Protein AF-A0A915LH10-F1 (afdb_monomer)

Organism: Meloidogyne javanica (NCBI:txid6303)

Structure (mmCIF, N/CA/C/O backbone):
data_AF-A0A915LH10-F1
#
_entry.id   AF-A0A915LH10-F1
#
loop_
_atom_site.group_PDB
_atom_site.id
_atom_site.type_symbol
_atom_site.label_atom_id
_atom_site.label_alt_id
_atom_site.label_comp_id
_atom_site.label_asym_id
_atom_site.label_entity_id
_atom_site.label_seq_id
_atom_site.pdbx_PDB_ins_code
_atom_site.Cartn_x
_atom_site.Cartn_y
_atom_site.Cartn_z
_atom_site.occupancy
_atom_site.B_iso_or_equiv
_atom_site.auth_seq_id
_atom_site.auth_comp_id
_atom_site.auth_asym_id
_atom_site.auth_atom_id
_atom_site.pdbx_PDB_model_num
ATOM 1 N N . MET A 1 1 ? -0.148 -21.660 -19.706 1.00 52.34 1 MET A N 1
ATOM 2 C CA . MET A 1 1 ? -0.346 -20.198 -19.574 1.00 52.34 1 MET A CA 1
ATOM 3 C C . MET A 1 1 ? 1.018 -19.550 -19.731 1.00 52.34 1 MET A C 1
ATOM 5 O O . MET A 1 1 ? 2.003 -20.255 -19.547 1.00 52.34 1 MET A O 1
ATOM 9 N N . THR A 1 2 ? 1.103 -18.275 -20.100 1.00 67.19 2 THR A N 1
ATOM 10 C CA . THR A 1 2 ? 2.388 -17.559 -20.105 1.00 67.19 2 THR A CA 1
ATOM 11 C C . THR A 1 2 ? 2.806 -17.301 -18.658 1.00 67.19 2 THR A C 1
ATOM 13 O O . THR A 1 2 ? 2.026 -16.753 -17.882 1.00 67.19 2 THR A O 1
ATOM 16 N N . GLU A 1 3 ? 4.006 -17.724 -18.274 1.00 81.75 3 GLU A N 1
ATOM 17 C CA . GLU A 1 3 ? 4.559 -17.504 -16.933 1.00 81.75 3 GLU A CA 1
ATOM 18 C C . GLU A 1 3 ? 5.718 -16.505 -17.004 1.00 81.75 3 GLU A C 1
ATOM 20 O O . GLU A 1 3 ? 6.328 -16.324 -18.060 1.00 81.75 3 GLU A O 1
ATOM 25 N N . ILE A 1 4 ? 6.013 -15.830 -15.889 1.00 89.31 4 ILE A N 1
ATOM 26 C CA . ILE A 1 4 ? 7.127 -14.877 -15.833 1.00 89.31 4 ILE A CA 1
ATOM 27 C C . ILE A 1 4 ? 8.442 -15.644 -15.901 1.00 89.31 4 ILE A C 1
ATOM 29 O O . ILE A 1 4 ? 8.752 -16.448 -15.022 1.00 89.31 4 ILE A O 1
ATOM 33 N N . ASN A 1 5 ? 9.252 -15.334 -16.909 1.00 92.50 5 ASN A N 1
ATOM 34 C CA . ASN A 1 5 ? 10.629 -15.783 -16.969 1.00 92.50 5 ASN A CA 1
ATOM 35 C C . ASN A 1 5 ? 11.523 -14.742 -16.272 1.00 92.50 5 ASN A C 1
ATOM 37 O O . ASN A 1 5 ? 11.924 -13.742 -16.870 1.00 92.50 5 ASN A O 1
ATOM 41 N N . TYR A 1 6 ? 11.842 -14.999 -15.000 1.00 90.12 6 TYR A N 1
ATOM 42 C CA . TYR A 1 6 ? 12.696 -14.131 -14.181 1.00 90.12 6 TYR A CA 1
ATOM 43 C C . TYR A 1 6 ? 14.102 -13.909 -14.769 1.00 90.12 6 TYR A C 1
ATOM 45 O O . TYR A 1 6 ? 14.674 -12.839 -14.576 1.00 90.12 6 TYR A O 1
ATOM 53 N N . GLU A 1 7 ? 14.652 -14.879 -15.506 1.00 90.50 7 GLU A N 1
ATOM 54 C CA . GLU A 1 7 ? 15.944 -14.737 -16.188 1.00 90.50 7 GLU A CA 1
ATOM 55 C C . GLU A 1 7 ? 15.826 -13.780 -17.383 1.00 90.50 7 GLU A C 1
ATOM 57 O O . GLU A 1 7 ? 16.632 -12.861 -17.515 1.00 90.50 7 GLU A O 1
ATOM 62 N N . LYS A 1 8 ? 14.764 -13.906 -18.194 1.00 91.62 8 LYS A N 1
ATOM 63 C CA . LYS A 1 8 ? 14.467 -12.972 -19.296 1.00 91.62 8 LYS A CA 1
ATOM 64 C C . LYS A 1 8 ? 14.259 -11.543 -18.785 1.00 91.62 8 LYS A C 1
ATOM 66 O O . LYS A 1 8 ? 14.814 -10.613 -19.364 1.00 91.62 8 LYS A O 1
ATOM 71 N N . ALA A 1 9 ? 13.514 -11.378 -17.691 1.00 89.00 9 ALA A N 1
ATOM 72 C CA . ALA A 1 9 ? 13.319 -10.085 -17.040 1.00 89.00 9 ALA A CA 1
ATOM 73 C C . ALA A 1 9 ? 14.647 -9.476 -16.559 1.00 89.00 9 ALA A C 1
ATOM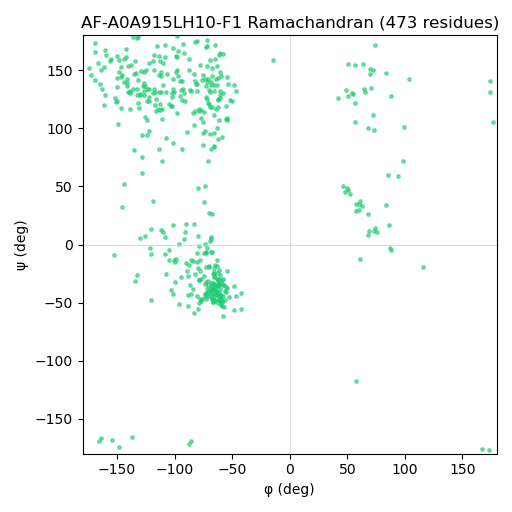 75 O O . ALA A 1 9 ? 14.946 -8.322 -16.859 1.00 89.00 9 ALA A O 1
ATOM 76 N N . HIS A 1 10 ? 15.483 -10.252 -15.864 1.00 88.06 10 HIS A N 1
ATOM 77 C CA . HIS A 1 10 ? 16.778 -9.768 -15.387 1.00 88.06 10 HIS A CA 1
ATOM 78 C C . HIS A 1 10 ? 17.740 -9.424 -16.538 1.00 88.06 10 HIS A C 1
ATOM 80 O O . HIS A 1 10 ? 18.430 -8.407 -16.471 1.00 88.06 10 HIS A O 1
ATOM 86 N N . LEU A 1 11 ? 17.752 -10.207 -17.623 1.00 89.25 11 LEU A N 1
ATOM 87 C CA . LEU A 1 11 ? 18.522 -9.900 -18.834 1.00 89.25 11 LEU A CA 1
ATOM 88 C C . LEU A 1 11 ? 18.030 -8.614 -19.519 1.00 89.25 11 LEU A C 1
ATOM 90 O O . LEU A 1 11 ? 18.858 -7.806 -19.942 1.00 89.25 11 LEU A O 1
ATOM 94 N N . HIS A 1 12 ? 16.711 -8.387 -19.575 1.00 88.69 12 HIS A N 1
ATOM 95 C CA . HIS A 1 12 ? 16.132 -7.134 -20.066 1.00 88.69 12 HIS A CA 1
ATOM 96 C C . HIS A 1 12 ? 16.648 -5.947 -19.246 1.00 88.69 12 HIS A C 1
ATOM 98 O O . HIS A 1 12 ? 17.349 -5.091 -19.786 1.00 88.69 12 HIS A O 1
ATOM 104 N N . TRP A 1 13 ? 16.376 -5.915 -17.938 1.00 86.62 13 TRP A N 1
ATOM 105 C CA . TRP A 1 13 ? 16.737 -4.781 -17.078 1.00 86.62 13 TRP A CA 1
ATOM 106 C C . TRP A 1 13 ? 18.252 -4.581 -16.939 1.00 86.62 13 TRP A C 1
ATOM 108 O O . TRP A 1 13 ? 18.707 -3.442 -16.848 1.00 86.62 13 TRP A O 1
ATOM 118 N N . SER A 1 14 ? 19.053 -5.644 -17.064 1.00 86.31 14 SER A N 1
ATOM 119 C CA . SER A 1 14 ? 20.517 -5.540 -17.151 1.00 86.31 14 SER A CA 1
ATOM 120 C C . SER A 1 14 ? 21.011 -4.829 -18.418 1.00 86.31 14 SER A C 1
ATOM 122 O O . SER A 1 14 ? 22.101 -4.257 -18.400 1.00 86.31 14 SER A O 1
ATOM 124 N N . SER A 1 15 ? 20.233 -4.842 -19.506 1.00 86.31 15 SER A N 1
ATOM 125 C CA . SER A 1 15 ? 20.557 -4.151 -20.767 1.00 86.31 15 SER A CA 1
ATOM 126 C C . SER A 1 15 ? 20.033 -2.708 -20.849 1.00 86.31 15 SER A C 1
ATOM 128 O O . SER A 1 15 ? 20.491 -1.935 -21.691 1.00 86.31 15 SER A O 1
ATOM 130 N N . VAL A 1 16 ? 19.095 -2.329 -19.973 1.00 86.88 16 VAL A N 1
ATOM 131 C CA . VAL A 1 16 ? 18.505 -0.983 -19.920 1.00 86.88 16 VAL A CA 1
ATOM 132 C C . VAL A 1 16 ? 19.525 0.035 -19.397 1.00 86.88 16 VAL A C 1
ATOM 134 O O . VAL A 1 16 ? 20.300 -0.235 -18.482 1.00 86.88 16 VAL A O 1
ATOM 137 N N . THR A 1 17 ? 19.521 1.249 -19.954 1.00 85.75 17 THR A N 1
ATOM 138 C CA . THR A 1 17 ? 20.437 2.316 -19.528 1.00 85.75 17 THR A CA 1
ATOM 139 C C . THR A 1 17 ? 20.163 2.769 -18.094 1.00 85.75 17 THR A C 1
ATOM 141 O O . THR A 1 17 ? 19.034 3.121 -17.751 1.00 85.75 17 THR A O 1
ATOM 144 N N . SER A 1 18 ? 21.216 2.866 -17.275 1.00 87.38 18 SER A N 1
ATOM 145 C CA . SER A 1 18 ? 21.177 3.266 -15.856 1.00 87.38 18 SER A CA 1
ATOM 146 C C . SER A 1 18 ? 20.933 4.780 -15.648 1.00 87.38 18 SER A C 1
ATOM 148 O O . SER A 1 18 ? 21.653 5.467 -14.920 1.00 87.38 18 SER A O 1
ATOM 150 N N . ASN A 1 19 ? 19.911 5.329 -16.304 1.00 88.06 19 ASN A N 1
ATOM 151 C CA . ASN A 1 19 ? 19.492 6.729 -16.249 1.00 88.06 19 ASN A CA 1
ATOM 152 C C . ASN A 1 19 ? 17.969 6.836 -16.019 1.00 88.06 19 ASN A C 1
ATOM 154 O O . ASN A 1 19 ? 17.270 5.835 -15.879 1.00 88.06 19 ASN A O 1
ATOM 158 N N . VAL A 1 20 ? 17.440 8.059 -15.921 1.00 86.38 20 VAL A N 1
ATOM 159 C CA . VAL A 1 20 ? 16.014 8.276 -15.617 1.00 86.38 20 VAL A CA 1
ATOM 160 C C . VAL A 1 20 ? 15.098 7.766 -16.729 1.00 86.38 20 VAL A C 1
ATOM 162 O O . VAL A 1 20 ? 14.036 7.239 -16.411 1.00 86.38 20 VAL A O 1
ATOM 165 N N . ASP A 1 21 ? 15.506 7.902 -17.990 1.00 87.81 21 ASP A N 1
ATOM 166 C CA . ASP A 1 21 ? 14.697 7.519 -19.146 1.00 87.81 21 ASP A CA 1
ATOM 167 C C . ASP A 1 21 ? 14.589 5.997 -19.325 1.00 87.81 21 ASP A C 1
ATOM 169 O O . ASP A 1 21 ? 13.491 5.479 -19.513 1.00 87.81 21 ASP A O 1
ATOM 173 N N . GLY A 1 22 ? 15.691 5.260 -19.144 1.00 85.38 22 GLY A N 1
ATOM 174 C CA . GLY A 1 22 ? 15.689 3.794 -19.126 1.00 85.38 22 GLY A CA 1
ATOM 175 C C . GLY A 1 22 ? 14.828 3.237 -17.990 1.00 85.38 22 GLY A C 1
ATOM 176 O O . GLY A 1 22 ? 13.973 2.387 -18.214 1.00 85.38 22 GLY A O 1
ATOM 177 N N . MET A 1 23 ? 14.940 3.816 -16.789 1.00 86.94 23 MET A N 1
ATOM 178 C CA . MET A 1 23 ? 14.076 3.506 -15.633 1.00 86.94 23 MET A CA 1
ATOM 179 C C . MET A 1 23 ? 12.614 3.984 -15.792 1.00 86.94 23 MET A C 1
ATOM 181 O O . MET A 1 23 ? 11.823 3.880 -14.850 1.00 86.94 23 MET A O 1
ATOM 185 N N . LEU A 1 24 ? 12.259 4.556 -16.946 1.00 86.12 24 LEU A N 1
ATOM 186 C CA . LEU A 1 24 ? 10.912 4.981 -17.329 1.00 86.12 24 LEU A CA 1
ATOM 187 C C . LEU A 1 24 ? 10.494 4.454 -18.716 1.00 86.12 24 LEU A C 1
ATOM 189 O O . LEU A 1 24 ? 9.425 4.831 -19.184 1.00 86.12 24 LEU A O 1
ATOM 193 N N . GLY A 1 25 ? 11.294 3.600 -19.369 1.00 84.19 25 GLY A N 1
ATOM 194 C CA . GLY A 1 25 ? 10.984 3.019 -20.680 1.00 84.19 25 GLY A CA 1
ATOM 195 C C . GLY A 1 25 ? 10.809 4.036 -21.818 1.00 84.19 25 GLY A C 1
ATOM 196 O O . GLY A 1 25 ? 9.912 3.863 -22.640 1.00 84.19 25 GLY A O 1
ATOM 197 N N . GLY A 1 26 ? 11.602 5.115 -21.854 1.00 84.62 26 GLY A N 1
ATOM 198 C CA . GLY A 1 26 ? 11.466 6.180 -22.866 1.00 84.62 26 GLY A CA 1
ATOM 199 C C . GLY A 1 26 ? 10.456 7.281 -22.506 1.00 84.62 26 GLY A C 1
ATOM 200 O O . GLY A 1 26 ? 9.978 8.012 -23.378 1.00 84.62 26 GLY A O 1
ATOM 201 N N . PHE A 1 27 ? 10.066 7.368 -21.229 1.00 84.38 27 PHE A N 1
ATOM 202 C CA . PHE A 1 27 ? 9.090 8.336 -20.725 1.00 84.38 27 PHE A CA 1
ATOM 203 C C . PHE A 1 27 ? 9.662 9.289 -19.652 1.00 84.38 27 PHE A C 1
ATOM 205 O O . PHE A 1 27 ? 8.939 9.654 -18.717 1.00 84.38 27 PHE A O 1
ATOM 212 N N . GLU A 1 28 ? 10.923 9.741 -19.763 1.00 87.56 28 GLU A N 1
ATOM 213 C CA . GLU A 1 28 ? 11.540 10.698 -18.817 1.00 87.56 28 GLU A CA 1
ATOM 214 C C . GLU A 1 28 ? 10.664 11.930 -18.506 1.00 87.56 28 GLU A C 1
ATOM 216 O O . GLU A 1 28 ? 10.576 12.356 -17.350 1.00 87.56 28 GLU A O 1
ATOM 221 N N . GLN A 1 29 ? 9.909 12.446 -19.481 1.00 86.06 29 GLN A N 1
ATOM 222 C CA . GLN A 1 29 ? 8.950 13.546 -19.309 1.00 86.06 29 GLN A CA 1
ATOM 223 C C . GLN A 1 29 ? 7.900 13.312 -18.201 1.00 86.06 29 GLN A C 1
ATOM 225 O O . GLN A 1 29 ? 7.344 14.272 -17.661 1.00 86.06 29 GLN A O 1
ATOM 230 N N . LEU A 1 30 ? 7.629 12.058 -17.822 1.00 85.88 30 LEU A N 1
ATOM 231 C CA . LEU A 1 30 ? 6.704 11.714 -16.739 1.00 85.88 30 LEU A CA 1
ATOM 232 C C . LEU A 1 30 ? 7.355 11.762 -15.345 1.00 85.88 30 LEU A C 1
ATOM 234 O O . LEU A 1 30 ? 6.617 11.816 -14.358 1.00 85.88 30 LEU A O 1
ATOM 238 N N . HIS A 1 31 ? 8.692 11.814 -15.236 1.00 89.62 31 HIS A N 1
ATOM 239 C CA . HIS A 1 31 ? 9.441 11.813 -13.969 1.00 89.62 31 HIS A CA 1
ATOM 240 C C . HIS A 1 31 ? 8.883 12.819 -12.954 1.00 89.62 31 HIS A C 1
ATOM 242 O O . HIS A 1 31 ? 8.516 12.459 -11.834 1.00 89.62 31 HIS A O 1
ATOM 248 N N . SER A 1 32 ? 8.800 14.093 -13.344 1.00 90.12 32 SER A N 1
ATOM 249 C CA . SER A 1 32 ? 8.397 15.181 -12.445 1.00 90.12 32 SER A CA 1
ATOM 250 C C . SER A 1 32 ? 6.939 15.046 -12.001 1.00 90.12 32 SER A C 1
ATOM 252 O O . SER A 1 32 ? 6.610 15.311 -10.843 1.00 90.12 32 SER A O 1
ATOM 254 N N . THR A 1 33 ? 6.064 14.584 -12.895 1.00 88.00 33 THR A N 1
ATOM 255 C CA . THR A 1 33 ? 4.644 14.332 -12.613 1.00 88.00 33 THR A CA 1
ATOM 256 C C . THR A 1 33 ? 4.477 13.153 -11.654 1.00 88.00 33 THR A C 1
ATOM 258 O O . THR A 1 33 ? 3.735 13.253 -10.673 1.00 88.00 33 THR A O 1
ATOM 261 N N . ASP A 1 34 ? 5.206 12.058 -11.876 1.00 88.56 34 ASP A N 1
ATOM 262 C CA . ASP A 1 34 ? 5.241 10.888 -10.996 1.00 88.56 34 ASP A CA 1
ATOM 263 C C . ASP A 1 34 ? 5.714 11.251 -9.578 1.00 88.56 34 ASP A C 1
ATOM 265 O O . ASP A 1 34 ? 4.992 11.014 -8.607 1.00 88.56 34 ASP A O 1
ATOM 269 N N . ILE A 1 35 ? 6.869 11.909 -9.456 1.00 93.00 35 ILE A N 1
ATOM 270 C CA . ILE A 1 35 ? 7.429 12.333 -8.168 1.00 93.00 35 ILE A CA 1
ATOM 271 C C . ILE A 1 35 ? 6.482 13.288 -7.429 1.00 93.00 35 ILE A C 1
ATOM 273 O O . ILE A 1 35 ? 6.227 13.106 -6.236 1.00 93.00 35 ILE A O 1
ATOM 277 N N . ASN A 1 36 ? 5.930 14.300 -8.105 1.00 90.62 36 ASN A N 1
ATOM 278 C CA . ASN A 1 36 ? 5.088 15.304 -7.448 1.00 90.62 36 ASN A CA 1
ATOM 279 C C . ASN A 1 36 ? 3.726 14.741 -7.009 1.00 90.62 36 ASN A C 1
ATOM 281 O O . ASN A 1 36 ? 3.239 15.090 -5.933 1.00 90.62 36 ASN A O 1
ATOM 285 N N . THR A 1 37 ? 3.134 13.824 -7.776 1.00 87.50 37 THR A N 1
ATOM 286 C CA . THR A 1 37 ? 1.905 13.117 -7.366 1.00 87.50 37 THR A CA 1
ATOM 287 C C . THR A 1 37 ? 2.152 12.154 -6.202 1.00 87.50 37 THR A C 1
ATOM 289 O O . THR A 1 37 ? 1.353 12.115 -5.263 1.00 87.50 37 THR A O 1
ATOM 292 N N . SER A 1 38 ? 3.287 11.447 -6.191 1.00 92.56 38 SER A N 1
ATOM 293 C CA . SER A 1 38 ? 3.696 10.598 -5.064 1.00 92.56 38 SER A CA 1
ATOM 294 C C . SER A 1 38 ? 3.951 11.414 -3.785 1.00 92.56 38 SER A C 1
ATOM 296 O O . SER A 1 38 ? 3.483 11.024 -2.713 1.00 92.56 38 SER A O 1
ATOM 298 N N . LYS A 1 39 ? 4.574 12.602 -3.886 1.00 93.12 39 LYS A N 1
ATOM 299 C CA . LYS A 1 39 ? 4.706 13.562 -2.768 1.00 93.12 39 LYS A CA 1
ATOM 300 C C . LYS A 1 39 ? 3.343 13.992 -2.218 1.00 93.12 39 LYS A C 1
ATOM 302 O O . LYS A 1 39 ? 3.122 13.906 -1.013 1.00 93.12 39 LYS A O 1
ATOM 307 N N . GLN A 1 40 ? 2.406 14.377 -3.090 1.00 90.38 40 GLN A N 1
ATOM 308 C CA . GLN A 1 40 ? 1.052 14.783 -2.688 1.00 90.38 40 GLN A CA 1
ATOM 309 C C . GLN A 1 40 ? 0.265 13.664 -1.985 1.00 90.38 40 GLN A C 1
ATOM 311 O O . GLN A 1 40 ? -0.517 13.951 -1.074 1.00 90.38 40 GLN A O 1
ATOM 316 N N . LEU A 1 41 ? 0.455 12.394 -2.370 1.00 88.44 41 LEU A N 1
ATOM 317 C CA . LEU A 1 41 ? -0.104 11.269 -1.616 1.00 88.44 41 LEU A CA 1
ATOM 318 C C . LEU A 1 41 ? 0.550 11.162 -0.236 1.00 88.44 41 LEU A C 1
ATOM 320 O O . LEU A 1 41 ? -0.163 11.064 0.760 1.00 88.44 41 LEU A O 1
ATOM 324 N N . LEU A 1 42 ? 1.881 11.192 -0.168 1.00 90.88 42 LEU A N 1
ATOM 325 C CA . LEU A 1 42 ? 2.609 11.022 1.085 1.00 90.88 42 LEU A CA 1
ATOM 326 C C . LEU A 1 42 ? 2.235 12.124 2.094 1.00 90.88 42 LEU A C 1
ATOM 328 O O . LEU A 1 42 ? 1.842 11.817 3.217 1.00 90.88 42 LEU A O 1
ATOM 332 N N . ASP A 1 43 ? 2.188 13.386 1.662 1.00 90.88 43 ASP A N 1
ATOM 333 C CA . ASP A 1 43 ? 1.704 14.513 2.473 1.00 90.88 43 ASP A CA 1
ATOM 334 C C . ASP A 1 43 ? 0.229 14.355 2.898 1.00 90.88 43 ASP A C 1
ATOM 336 O O . ASP A 1 43 ? -0.146 14.733 4.012 1.00 90.88 43 ASP A O 1
ATOM 340 N N . TYR A 1 44 ? -0.624 13.749 2.060 1.00 88.62 44 TYR A N 1
ATOM 341 C CA . TYR A 1 44 ? -2.002 13.410 2.432 1.00 88.62 44 TYR A CA 1
ATOM 342 C C . TYR A 1 44 ? -2.065 12.309 3.505 1.00 88.62 44 TYR A C 1
ATOM 344 O O . TYR A 1 44 ? -2.853 12.437 4.444 1.00 88.62 44 TYR A O 1
ATOM 352 N N . LEU A 1 45 ? -1.245 11.256 3.407 1.00 88.50 45 LEU A N 1
ATOM 353 C CA . LEU A 1 45 ? -1.178 10.176 4.402 1.00 88.50 45 LEU A CA 1
ATOM 354 C C . LEU A 1 45 ? -0.701 10.702 5.762 1.00 88.50 45 LEU A C 1
ATOM 356 O O . LEU A 1 45 ? -1.326 10.404 6.783 1.00 88.50 45 LEU A O 1
ATOM 360 N N . ILE A 1 46 ? 0.329 11.555 5.763 1.00 90.38 46 ILE A N 1
ATOM 361 C CA . ILE A 1 46 ? 0.837 12.257 6.952 1.00 90.38 46 ILE A CA 1
ATOM 362 C C . ILE A 1 46 ? -0.275 13.120 7.567 1.00 90.38 46 ILE A C 1
ATOM 364 O O . ILE A 1 46 ? -0.621 12.966 8.739 1.00 90.38 46 ILE A O 1
ATOM 368 N N . LYS A 1 47 ? -0.930 13.968 6.760 1.00 90.81 47 LYS A N 1
ATOM 369 C CA . LYS A 1 47 ? -2.045 14.833 7.192 1.00 90.81 47 LYS A CA 1
ATOM 370 C C . LYS A 1 47 ? -3.267 14.058 7.705 1.00 90.81 47 LYS A C 1
ATOM 372 O O . LYS A 1 47 ? -4.078 14.615 8.444 1.00 90.81 47 LYS A O 1
ATOM 377 N N . LYS A 1 48 ? -3.421 12.789 7.319 1.00 87.38 48 LYS A N 1
ATOM 378 C CA . LYS A 1 48 ? -4.473 11.879 7.798 1.00 87.38 48 LYS A CA 1
ATOM 379 C C . LYS A 1 48 ? -4.038 10.964 8.946 1.00 87.38 48 LYS A C 1
ATOM 381 O O . LYS A 1 48 ? -4.873 10.195 9.409 1.00 87.38 48 LYS A O 1
ATOM 386 N N . GLN A 1 49 ? -2.793 11.068 9.420 1.00 88.19 49 GLN A N 1
ATOM 387 C CA . GLN A 1 49 ? -2.210 10.194 10.449 1.00 88.19 49 GLN A CA 1
ATOM 388 C C . GLN A 1 49 ? -2.239 8.700 10.054 1.00 88.19 49 GLN A C 1
ATOM 390 O O . GLN A 1 49 ? -2.307 7.822 10.910 1.00 88.19 49 GLN A O 1
ATOM 395 N N . LEU A 1 50 ? -2.190 8.418 8.745 1.00 85.56 50 LEU A N 1
ATOM 396 C CA . LEU A 1 50 ? -2.100 7.065 8.174 1.00 85.56 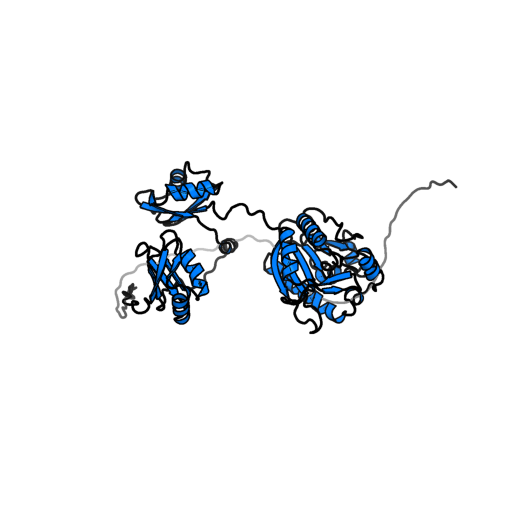50 LEU A CA 1
ATOM 397 C C . LEU A 1 50 ? -0.647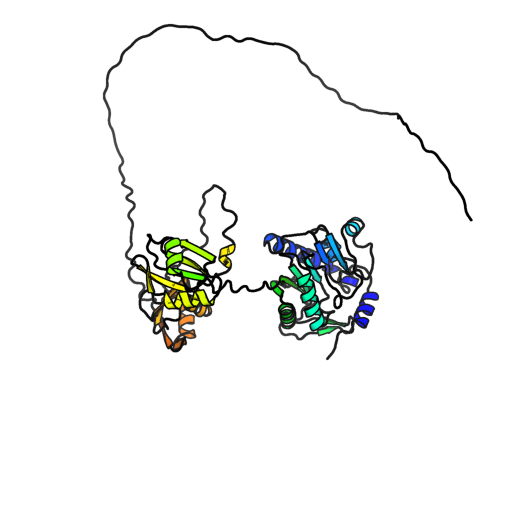 6.588 8.031 1.00 85.56 50 LEU A C 1
ATOM 399 O O . LEU A 1 50 ? -0.400 5.393 7.916 1.00 85.56 50 LEU A O 1
ATOM 403 N N . LEU A 1 51 ? 0.298 7.528 8.070 1.00 89.81 51 LEU A N 1
ATOM 404 C CA . LEU A 1 51 ? 1.725 7.304 8.266 1.00 89.81 51 LEU A CA 1
ATOM 405 C C . LEU A 1 51 ? 2.182 8.290 9.349 1.00 89.81 51 LEU A C 1
ATOM 407 O O . LEU A 1 51 ? 1.962 9.496 9.219 1.00 89.81 51 LEU A O 1
ATOM 411 N N . THR A 1 52 ? 2.746 7.778 10.445 1.00 89.56 52 THR A N 1
ATOM 412 C CA . THR A 1 52 ? 3.040 8.562 11.666 1.00 89.56 52 THR A CA 1
ATOM 413 C C . THR A 1 52 ? 4.495 8.474 12.125 1.00 89.56 52 THR A C 1
ATOM 415 O O . THR A 1 52 ? 4.813 8.915 13.227 1.00 89.56 52 THR A O 1
ATOM 418 N N . LYS A 1 53 ? 5.358 7.851 11.324 1.00 94.12 53 LYS A N 1
ATOM 419 C CA . LYS A 1 53 ? 6.777 7.627 11.597 1.00 94.12 53 LYS A CA 1
ATOM 420 C C . LYS A 1 53 ? 7.562 7.673 10.290 1.00 94.12 53 LYS A C 1
ATOM 422 O O . LYS A 1 53 ? 6.994 7.385 9.237 1.00 94.12 53 LYS A O 1
ATOM 427 N N . PHE A 1 54 ? 8.837 8.040 10.387 1.00 96.69 54 PHE A N 1
ATOM 428 C CA . PHE A 1 54 ? 9.694 8.339 9.241 1.00 96.69 54 PHE A CA 1
ATOM 429 C C . PHE A 1 54 ? 11.154 7.921 9.486 1.00 96.69 54 PHE A C 1
ATOM 431 O O . PHE A 1 54 ? 12.076 8.580 9.014 1.00 96.69 54 PHE A O 1
ATOM 438 N N . GLU A 1 55 ? 11.387 6.855 10.257 1.00 97.12 55 GLU A N 1
ATOM 439 C CA . GLU A 1 55 ? 12.753 6.436 10.590 1.00 97.12 55 GLU A CA 1
ATOM 440 C C . GLU A 1 55 ? 13.375 5.649 9.432 1.00 97.12 55 GLU A C 1
ATOM 442 O O . GLU A 1 55 ? 14.399 6.056 8.888 1.00 97.12 55 GLU A O 1
ATOM 447 N N . HIS A 1 56 ? 12.703 4.576 8.998 1.00 97.88 56 HIS A N 1
ATOM 448 C CA . HIS A 1 56 ? 13.174 3.690 7.930 1.00 97.88 56 HIS A CA 1
ATOM 449 C C . HIS A 1 56 ? 12.118 3.516 6.832 1.00 97.88 56 HIS A C 1
ATOM 451 O O . HIS A 1 56 ? 10.977 3.127 7.112 1.00 97.88 56 HIS A O 1
ATOM 457 N N . ALA A 1 57 ? 12.518 3.727 5.578 1.00 98.12 57 ALA A N 1
ATOM 458 C CA . ALA A 1 57 ? 11.767 3.311 4.394 1.00 98.12 57 ALA A CA 1
ATOM 459 C C . ALA A 1 57 ? 12.498 2.205 3.614 1.00 98.12 57 ALA A C 1
ATOM 461 O O . ALA A 1 57 ? 13.716 2.078 3.710 1.00 98.12 57 ALA A O 1
ATOM 462 N N . LEU A 1 58 ? 11.758 1.434 2.817 1.00 98.00 58 LEU A N 1
ATOM 463 C CA . LEU A 1 58 ? 12.291 0.497 1.825 1.00 98.00 58 LEU A CA 1
ATOM 464 C C . LEU A 1 58 ? 11.811 0.899 0.428 1.00 98.00 58 LEU A C 1
ATOM 466 O O . LEU A 1 58 ? 10.611 1.094 0.234 1.00 98.00 58 LEU A O 1
ATOM 470 N N . ASP A 1 59 ? 12.731 0.984 -0.528 1.00 97.06 59 ASP A N 1
ATOM 471 C CA . ASP A 1 59 ? 12.467 1.278 -1.940 1.00 97.06 59 ASP A CA 1
ATOM 472 C C . ASP A 1 59 ? 12.671 0.002 -2.777 1.00 97.06 59 ASP A C 1
ATOM 474 O O . ASP A 1 59 ? 13.796 -0.342 -3.155 1.00 97.06 59 ASP A O 1
ATOM 478 N N . CYS A 1 60 ? 11.598 -0.769 -2.981 1.00 95.69 60 CYS A N 1
ATOM 479 C CA . CYS A 1 60 ? 11.653 -2.080 -3.630 1.00 95.69 60 CYS A CA 1
ATOM 480 C C . CYS A 1 60 ? 11.891 -1.953 -5.141 1.00 95.69 60 CYS A C 1
ATOM 482 O O . CYS A 1 60 ? 11.127 -1.269 -5.816 1.00 95.69 60 CYS A O 1
ATOM 484 N N . ALA A 1 61 ? 12.909 -2.658 -5.656 1.00 89.56 61 ALA A N 1
ATOM 485 C CA . ALA A 1 61 ? 13.365 -2.583 -7.053 1.00 89.56 61 ALA A CA 1
ATOM 486 C C . ALA A 1 61 ? 13.619 -1.140 -7.539 1.00 89.56 61 ALA A C 1
ATOM 488 O O . ALA A 1 61 ? 13.176 -0.720 -8.602 1.00 89.56 61 ALA A O 1
ATOM 489 N N . SER A 1 62 ? 14.333 -0.354 -6.735 1.00 90.44 62 SER A N 1
ATOM 490 C CA . SER A 1 62 ? 14.507 1.084 -6.960 1.00 90.44 62 SER A CA 1
ATOM 491 C C . SER A 1 62 ? 15.427 1.476 -8.123 1.00 90.44 62 SER A C 1
ATOM 493 O O . SER A 1 62 ? 15.531 2.671 -8.433 1.00 90.44 62 SER A O 1
ATOM 495 N N . GLY A 1 63 ? 16.094 0.504 -8.754 1.00 90.06 63 GLY A N 1
ATOM 496 C CA . GLY A 1 63 ? 17.020 0.705 -9.866 1.00 90.06 63 GLY A CA 1
ATOM 497 C C . GLY A 1 63 ? 18.153 1.652 -9.472 1.00 90.06 63 GLY A C 1
ATOM 498 O O . GLY A 1 63 ? 18.900 1.397 -8.530 1.00 90.06 63 GLY A O 1
ATOM 499 N N . ILE A 1 64 ? 18.233 2.802 -10.144 1.00 91.00 64 ILE A N 1
ATOM 500 C CA . ILE A 1 64 ? 19.195 3.876 -9.826 1.00 91.00 64 ILE A CA 1
ATOM 501 C C . ILE A 1 64 ? 18.875 4.653 -8.529 1.00 91.00 64 ILE A C 1
ATOM 503 O O . ILE A 1 64 ? 19.594 5.582 -8.164 1.00 91.00 64 ILE A O 1
ATOM 507 N N . GLY A 1 65 ? 17.767 4.347 -7.846 1.00 92.88 65 GLY A N 1
ATOM 508 C CA . GLY A 1 65 ? 17.292 5.087 -6.671 1.00 92.88 65 GLY A CA 1
ATOM 509 C C . GLY A 1 65 ? 16.480 6.340 -7.004 1.00 92.88 65 GLY A C 1
ATOM 510 O O . GLY A 1 65 ? 16.547 7.335 -6.278 1.00 92.88 65 GLY A O 1
ATOM 511 N N . ARG A 1 66 ? 15.704 6.320 -8.097 1.00 93.75 66 ARG A N 1
ATOM 512 C CA . ARG A 1 66 ? 14.873 7.457 -8.546 1.00 93.75 66 ARG A CA 1
ATOM 513 C C . ARG A 1 66 ? 13.861 7.900 -7.477 1.00 93.75 66 ARG A C 1
ATOM 515 O O . ARG A 1 66 ? 13.733 9.095 -7.205 1.00 93.75 66 ARG A O 1
ATOM 522 N N . ILE A 1 67 ? 13.184 6.945 -6.838 1.00 95.38 67 ILE A N 1
ATOM 523 C CA . ILE A 1 67 ? 12.221 7.196 -5.756 1.00 95.38 67 ILE A CA 1
ATOM 524 C C . ILE A 1 67 ? 12.944 7.527 -4.442 1.00 95.38 67 ILE A C 1
ATOM 526 O O . ILE A 1 67 ? 12.644 8.551 -3.821 1.00 95.38 67 ILE A O 1
ATOM 530 N N . THR A 1 68 ? 13.963 6.745 -4.076 1.00 95.12 68 THR A N 1
ATOM 531 C CA . THR A 1 68 ? 14.899 7.003 -2.968 1.00 95.12 68 THR A CA 1
ATOM 532 C C . THR A 1 68 ? 15.335 8.467 -2.922 1.00 95.12 68 THR A C 1
ATOM 534 O O . THR A 1 68 ? 15.116 9.139 -1.914 1.00 95.12 68 THR A O 1
ATOM 537 N N . LYS A 1 69 ? 15.877 8.991 -4.028 1.00 94.12 69 LYS A N 1
ATOM 538 C CA . LYS A 1 69 ? 16.427 10.349 -4.125 1.00 94.12 69 LYS A CA 1
ATOM 539 C C . LYS A 1 69 ? 15.373 11.448 -3.990 1.00 94.12 69 LYS A C 1
ATOM 541 O O . LYS A 1 69 ? 15.572 12.393 -3.231 1.00 94.12 69 LYS A O 1
ATOM 546 N N . TYR A 1 70 ? 14.266 11.358 -4.731 1.00 95.50 70 TYR A N 1
ATOM 547 C CA . TYR A 1 70 ? 13.332 12.484 -4.872 1.00 95.50 70 TYR A CA 1
ATOM 548 C C . TYR A 1 70 ? 12.075 12.405 -3.997 1.00 95.50 70 TYR A C 1
ATOM 550 O O . TYR A 1 70 ? 11.386 13.422 -3.872 1.00 95.50 70 TYR A O 1
ATOM 558 N N . LEU A 1 71 ? 11.768 11.251 -3.392 1.00 96.25 71 LEU A N 1
ATOM 559 C CA . LEU A 1 71 ? 10.583 11.039 -2.551 1.00 96.25 71 LEU A CA 1
ATOM 560 C C . LEU A 1 71 ? 10.922 10.610 -1.116 1.00 96.25 71 LEU A C 1
ATOM 562 O O . LEU A 1 71 ? 10.358 11.184 -0.185 1.00 96.25 71 LEU A O 1
ATOM 566 N N . LEU A 1 72 ? 11.810 9.625 -0.932 1.00 96.88 72 LEU A N 1
ATOM 567 C CA . LEU A 1 72 ? 12.026 8.994 0.380 1.00 96.88 72 LEU A CA 1
ATOM 568 C C . LEU A 1 72 ? 13.082 9.717 1.228 1.00 96.88 72 LEU A C 1
ATOM 570 O O . LEU A 1 72 ? 12.769 10.136 2.339 1.00 96.88 72 LEU A O 1
ATOM 574 N N . LEU A 1 73 ? 14.292 9.953 0.714 1.00 95.69 73 LEU A N 1
ATOM 575 C CA . LEU A 1 73 ? 15.349 10.686 1.432 1.00 95.69 7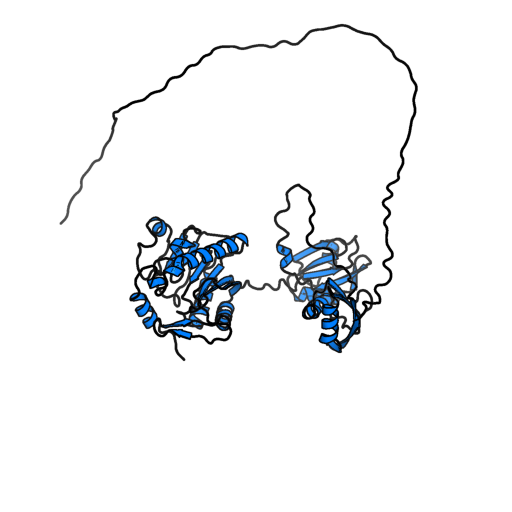3 LEU A CA 1
ATOM 576 C C . LEU A 1 73 ? 14.955 12.117 1.876 1.00 95.69 73 LEU A C 1
ATOM 578 O O . LEU A 1 73 ? 15.442 12.552 2.921 1.00 95.69 73 LEU A O 1
ATOM 582 N N . PRO A 1 74 ? 14.065 12.858 1.179 1.00 95.69 74 PRO A N 1
ATOM 583 C CA . PRO A 1 74 ? 13.518 14.131 1.672 1.00 95.69 74 PRO A CA 1
ATOM 584 C C . PRO A 1 74 ? 12.474 14.011 2.799 1.00 95.69 74 PRO A C 1
ATOM 586 O O . PRO A 1 74 ? 11.895 15.026 3.194 1.00 95.69 74 PRO A O 1
ATOM 589 N N . LYS A 1 75 ? 12.150 12.795 3.259 1.00 95.50 75 LYS A N 1
ATOM 590 C CA . LYS A 1 75 ? 11.073 12.518 4.227 1.00 95.50 75 LYS A CA 1
ATOM 591 C C . LYS A 1 75 ? 11.472 11.565 5.355 1.00 95.50 75 LYS A C 1
ATOM 593 O O . LYS A 1 75 ? 10.926 11.715 6.441 1.00 95.50 75 LYS A O 1
ATOM 598 N N . PHE A 1 76 ? 12.373 10.617 5.099 1.00 97.00 76 PHE A N 1
ATOM 599 C CA . PHE A 1 76 ? 12.824 9.593 6.042 1.00 97.00 76 PHE A CA 1
ATOM 600 C C . PHE A 1 76 ? 14.282 9.810 6.454 1.00 97.00 76 PHE A C 1
ATOM 602 O O . PHE A 1 76 ? 15.091 10.286 5.650 1.00 97.00 76 PHE A O 1
ATOM 609 N N . ASN A 1 77 ? 14.623 9.422 7.686 1.00 96.69 77 ASN A N 1
ATOM 610 C CA . ASN A 1 77 ? 16.001 9.470 8.180 1.00 96.69 77 ASN A CA 1
ATOM 611 C C . ASN A 1 77 ? 16.892 8.506 7.386 1.00 96.69 77 ASN A C 1
ATOM 613 O O . ASN A 1 77 ? 17.939 8.919 6.883 1.00 96.69 77 ASN A O 1
ATOM 617 N N . PHE A 1 78 ? 16.429 7.264 7.215 1.00 97.50 78 PHE A N 1
ATOM 618 C CA . PHE A 1 78 ? 17.137 6.189 6.528 1.00 97.50 78 PHE A CA 1
ATOM 619 C C . PHE A 1 78 ? 16.277 5.503 5.462 1.00 97.50 78 PHE A C 1
ATOM 621 O O . PHE A 1 78 ? 15.053 5.391 5.586 1.00 97.50 78 PHE A O 1
ATOM 628 N N . VAL A 1 79 ? 16.935 5.004 4.415 1.00 97.00 79 VAL A N 1
ATOM 629 C CA . VAL A 1 79 ? 16.298 4.247 3.328 1.00 97.00 79 VAL A CA 1
ATOM 630 C C . VAL A 1 79 ? 17.107 2.983 3.039 1.00 97.00 79 VAL A C 1
ATOM 632 O O . VAL A 1 79 ? 18.323 3.043 2.905 1.00 97.00 79 VAL A O 1
ATOM 635 N N . ASP A 1 80 ? 16.444 1.842 2.907 1.00 96.25 80 ASP A N 1
ATOM 636 C CA . ASP A 1 80 ? 17.014 0.660 2.259 1.00 96.25 80 ASP A CA 1
ATOM 637 C C . ASP A 1 80 ? 16.546 0.608 0.802 1.00 96.25 80 ASP A C 1
ATOM 639 O O . ASP A 1 80 ? 15.410 0.980 0.497 1.00 96.25 80 ASP A O 1
ATOM 643 N N . MET A 1 81 ? 17.399 0.143 -0.109 1.00 93.25 81 MET A N 1
ATOM 644 C CA . MET A 1 81 ? 17.113 0.189 -1.545 1.00 93.25 81 MET A CA 1
ATOM 645 C C . MET A 1 81 ? 17.659 -1.036 -2.295 1.00 93.25 81 MET A C 1
ATOM 647 O O . MET A 1 81 ? 18.581 -1.697 -1.819 1.00 93.25 81 MET A O 1
ATOM 651 N N . PHE A 1 82 ? 17.122 -1.319 -3.483 1.00 88.94 82 PHE A N 1
ATOM 652 C CA . PHE A 1 82 ? 17.609 -2.378 -4.376 1.00 88.94 82 PHE A CA 1
ATOM 653 C C . PHE A 1 82 ? 18.421 -1.768 -5.516 1.00 88.94 82 PHE A C 1
ATOM 655 O O . PHE A 1 82 ? 17.879 -0.984 -6.289 1.00 88.94 82 PHE A O 1
ATOM 662 N N . ILE A 1 83 ? 19.700 -2.128 -5.632 1.00 76.81 83 ILE A N 1
ATOM 663 C CA . ILE A 1 83 ? 20.575 -1.622 -6.697 1.00 76.81 83 ILE A CA 1
ATOM 664 C C . ILE A 1 83 ? 20.940 -2.761 -7.634 1.00 76.81 83 ILE A C 1
ATOM 666 O O . ILE A 1 83 ? 21.690 -3.655 -7.256 1.00 76.81 83 ILE A O 1
ATOM 670 N N . GLU A 1 84 ? 20.500 -2.654 -8.883 1.00 62.84 84 GLU A N 1
ATOM 671 C CA . GLU A 1 84 ? 21.115 -3.391 -9.988 1.00 62.84 84 GLU A CA 1
ATOM 672 C C . GLU A 1 84 ? 22.276 -2.582 -10.592 1.00 62.84 84 GLU A C 1
ATOM 674 O O . GLU A 1 84 ? 23.356 -3.127 -10.807 1.00 62.84 84 GLU A O 1
ATOM 679 N N . GLN A 1 85 ? 22.107 -1.266 -10.809 1.00 60.41 85 GLN A N 1
ATOM 680 C CA . GLN A 1 85 ? 23.097 -0.443 -11.518 1.00 60.41 85 GLN A CA 1
ATOM 681 C C . GLN A 1 85 ? 23.280 0.975 -10.934 1.00 60.41 85 GLN A C 1
ATOM 683 O O . GLN A 1 85 ? 22.322 1.675 -10.621 1.00 60.41 85 GLN A O 1
ATOM 688 N N . SER A 1 86 ? 24.548 1.410 -10.877 1.00 58.19 86 SER A N 1
ATOM 689 C CA . SER A 1 86 ? 25.073 2.685 -10.344 1.00 58.19 86 SER A CA 1
ATOM 690 C C . SER A 1 86 ? 24.904 2.953 -8.835 1.00 58.19 86 SER A C 1
ATOM 692 O O . SER A 1 86 ? 23.840 2.820 -8.240 1.00 58.19 86 SER A O 1
ATOM 694 N N . LYS A 1 87 ? 25.994 3.413 -8.200 1.00 63.19 87 LYS A N 1
ATOM 695 C CA . LYS A 1 87 ? 26.024 3.871 -6.794 1.00 63.19 87 LYS A CA 1
ATOM 696 C C . LYS A 1 87 ? 25.942 5.398 -6.657 1.00 63.19 87 LYS A C 1
ATOM 698 O O . LYS A 1 87 ? 25.756 5.900 -5.549 1.00 63.19 87 LYS A O 1
ATOM 703 N N . GLU A 1 88 ? 26.104 6.134 -7.754 1.00 79.88 88 GLU A N 1
ATOM 704 C CA . GLU A 1 88 ? 26.416 7.570 -7.731 1.00 79.88 88 GLU A CA 1
ATOM 705 C C . GLU A 1 88 ? 25.175 8.460 -7.844 1.00 79.88 88 GLU A C 1
ATOM 707 O O . GLU A 1 88 ? 25.152 9.558 -7.290 1.00 79.88 88 GLU A O 1
ATOM 712 N N . TYR A 1 89 ? 24.111 7.973 -8.495 1.00 87.25 89 TYR A N 1
ATOM 713 C CA . TYR A 1 89 ? 22.924 8.769 -8.825 1.00 87.25 89 TYR A CA 1
ATOM 714 C C . TYR A 1 89 ? 22.277 9.459 -7.611 1.00 87.25 89 TYR A C 1
ATOM 716 O O . TYR A 1 89 ? 21.833 10.606 -7.717 1.00 87.25 89 TYR A O 1
ATOM 724 N N . ILE A 1 90 ? 22.250 8.801 -6.447 1.00 86.19 90 ILE A N 1
ATOM 725 C CA . ILE A 1 90 ? 21.677 9.339 -5.199 1.00 86.19 90 ILE A CA 1
ATOM 726 C C . ILE A 1 90 ? 22.551 10.412 -4.512 1.00 86.19 90 ILE A C 1
ATOM 728 O O . ILE A 1 90 ? 22.090 11.050 -3.569 1.00 86.19 90 ILE A O 1
ATOM 732 N N . GLY A 1 91 ? 23.779 10.652 -4.988 1.00 85.75 91 GLY A N 1
ATOM 733 C CA . GLY A 1 91 ? 24.725 11.613 -4.410 1.00 85.75 91 GLY A CA 1
ATOM 734 C C . GLY A 1 91 ? 25.371 11.141 -3.101 1.00 85.75 91 GLY A C 1
ATOM 735 O O . GLY A 1 91 ? 24.999 10.115 -2.533 1.00 85.75 91 GLY A O 1
ATOM 736 N N . THR A 1 92 ? 26.363 11.880 -2.604 1.00 84.75 92 THR A N 1
ATOM 737 C CA . THR A 1 92 ? 27.112 11.530 -1.379 1.00 84.75 92 THR A CA 1
ATOM 738 C C . THR A 1 92 ? 26.245 11.575 -0.118 1.00 84.75 92 THR A C 1
ATOM 740 O O . THR A 1 92 ? 26.297 10.649 0.686 1.00 84.75 92 THR A O 1
ATOM 743 N N . GLU A 1 93 ? 25.394 12.594 0.026 1.00 83.12 93 GLU A N 1
ATOM 744 C CA . GLU A 1 93 ? 24.452 12.724 1.151 1.00 83.12 93 GLU A CA 1
ATOM 745 C C . GLU A 1 93 ? 23.341 11.657 1.123 1.00 83.12 93 GLU A C 1
ATOM 747 O O . GLU A 1 93 ? 22.916 11.163 2.165 1.00 83.12 93 GLU A O 1
ATOM 752 N N . GLY A 1 94 ? 22.902 11.234 -0.069 1.00 84.75 94 GLY A N 1
ATOM 753 C CA . GLY A 1 94 ? 21.999 10.090 -0.196 1.00 84.75 94 GLY A CA 1
ATOM 754 C C . GLY A 1 94 ? 22.690 8.779 0.177 1.00 84.75 94 GLY A C 1
ATOM 755 O O . GLY A 1 94 ? 22.118 7.956 0.886 1.00 84.75 94 GLY A O 1
ATOM 756 N N . ASN A 1 95 ? 23.951 8.602 -0.230 1.00 86.25 95 ASN A N 1
ATOM 757 C CA . ASN A 1 95 ? 24.750 7.423 0.103 1.00 86.25 95 ASN A CA 1
ATOM 758 C C . ASN A 1 95 ? 25.026 7.259 1.608 1.00 86.25 95 ASN A C 1
ATOM 760 O O . ASN A 1 95 ? 25.145 6.123 2.049 1.00 86.25 95 ASN A O 1
ATOM 764 N N . SER A 1 96 ? 25.105 8.336 2.400 1.00 90.19 96 SER A N 1
ATOM 765 C CA . SER A 1 96 ? 25.292 8.233 3.860 1.00 90.19 96 SER A CA 1
ATOM 766 C C . SER A 1 96 ? 24.003 7.930 4.636 1.00 90.19 96 SER A C 1
ATOM 768 O O . SER A 1 96 ? 24.073 7.537 5.800 1.00 90.19 96 SER A O 1
ATOM 770 N N . ARG A 1 97 ? 22.832 8.096 4.005 1.00 94.12 97 ARG A N 1
ATOM 771 C CA . ARG A 1 97 ? 21.508 7.808 4.591 1.00 94.12 97 ARG A CA 1
ATOM 772 C C . ARG A 1 97 ? 20.831 6.564 4.007 1.00 94.12 97 ARG A C 1
ATOM 774 O O . ARG A 1 97 ? 19.826 6.105 4.551 1.00 94.12 97 ARG A O 1
ATOM 781 N N . VAL A 1 98 ? 21.397 5.975 2.954 1.00 92.94 98 VAL A N 1
ATOM 782 C CA . VAL A 1 98 ? 21.037 4.627 2.505 1.00 92.94 98 VAL A CA 1
ATOM 783 C C . VAL A 1 98 ? 21.796 3.592 3.334 1.00 92.94 98 VAL A C 1
ATOM 785 O O . VAL A 1 98 ? 23.021 3.533 3.262 1.00 92.94 98 VAL A O 1
ATOM 788 N N . GLN A 1 99 ? 21.078 2.783 4.119 1.00 90.19 99 GLN A N 1
ATOM 789 C CA . GLN A 1 99 ? 21.688 1.808 5.034 1.00 90.19 99 GLN A CA 1
ATOM 790 C C . GLN A 1 99 ? 22.058 0.509 4.311 1.00 90.19 99 GLN A C 1
ATOM 792 O O . GLN A 1 99 ? 23.231 0.141 4.278 1.00 90.19 99 GLN A O 1
ATOM 797 N N . ASN A 1 100 ? 21.083 -0.165 3.695 1.00 92.25 100 ASN A N 1
ATOM 798 C CA . ASN A 1 100 ? 21.301 -1.408 2.957 1.00 92.25 100 ASN A CA 1
ATOM 799 C C . ASN A 1 100 ? 21.037 -1.231 1.456 1.00 92.25 100 ASN A C 1
ATOM 801 O O . ASN A 1 100 ? 20.154 -0.482 1.027 1.00 92.25 100 ASN A O 1
ATOM 805 N N . LYS A 1 101 ? 21.825 -1.956 0.656 1.00 91.38 101 LYS A N 1
ATOM 806 C CA . LYS A 1 101 ? 21.779 -1.966 -0.809 1.00 91.38 101 LYS A CA 1
ATOM 807 C C . LYS A 1 101 ? 21.674 -3.412 -1.275 1.00 91.38 101 LYS A C 1
ATOM 809 O O . LYS A 1 101 ? 22.679 -4.114 -1.344 1.00 91.38 101 LYS A O 1
ATOM 814 N N . PHE A 1 102 ? 20.447 -3.860 -1.508 1.00 91.81 102 PHE A N 1
ATOM 815 C CA . PHE A 1 102 ? 20.144 -5.246 -1.849 1.00 91.81 102 PHE A CA 1
ATOM 816 C C . PHE A 1 102 ? 20.374 -5.511 -3.340 1.00 91.81 102 PHE A C 1
ATOM 818 O O . PHE A 1 102 ? 20.049 -4.673 -4.181 1.00 91.81 102 PHE A O 1
ATOM 825 N N . VAL A 1 103 ? 20.922 -6.689 -3.645 1.00 88.81 103 VAL A N 1
ATOM 826 C CA . VAL A 1 103 ? 21.171 -7.194 -5.005 1.00 88.81 103 VAL A CA 1
ATOM 827 C C . VAL A 1 103 ? 20.557 -8.597 -5.096 1.00 88.81 103 VAL A C 1
ATOM 829 O O . VAL A 1 103 ? 21.250 -9.603 -5.210 1.00 88.81 103 VAL A O 1
ATOM 832 N N . GLU A 1 104 ? 19.239 -8.669 -4.909 1.00 88.00 104 GLU A N 1
ATOM 833 C CA . GLU A 1 104 ? 18.454 -9.908 -4.962 1.00 88.00 104 GLU A CA 1
ATOM 834 C C . GLU A 1 104 ? 17.031 -9.640 -5.473 1.00 88.00 104 GLU A C 1
ATOM 836 O O . GLU A 1 104 ? 16.527 -8.517 -5.397 1.00 88.00 104 GLU A O 1
ATOM 841 N N . SER A 1 105 ? 16.363 -10.676 -5.979 1.00 90.62 105 SER A N 1
ATOM 842 C CA . SER A 1 105 ? 15.016 -10.566 -6.542 1.00 90.62 105 SER A CA 1
ATOM 843 C C . SER A 1 105 ? 13.936 -10.432 -5.462 1.00 90.62 105 SER A C 1
ATOM 845 O O . SER A 1 105 ? 13.983 -11.066 -4.405 1.00 90.62 105 SER A O 1
ATOM 847 N N . LEU A 1 106 ? 12.870 -9.677 -5.751 1.00 93.81 106 LEU A N 1
ATOM 848 C CA . LEU A 1 106 ? 11.761 -9.507 -4.801 1.00 93.81 106 LEU A CA 1
ATOM 849 C C . LEU A 1 106 ? 11.061 -10.835 -4.448 1.00 93.81 106 LEU A C 1
ATOM 851 O O . LEU A 1 106 ? 10.541 -10.960 -3.340 1.00 93.81 106 LEU A O 1
ATOM 855 N N . HIS A 1 107 ? 11.093 -11.852 -5.322 1.00 92.00 107 HIS A N 1
ATOM 856 C CA . HIS A 1 107 ? 10.501 -13.165 -5.037 1.00 92.00 107 HIS A CA 1
ATOM 857 C C . HIS A 1 107 ? 11.230 -13.917 -3.900 1.00 92.00 107 HIS A C 1
ATOM 859 O O . HIS A 1 107 ? 10.551 -14.546 -3.082 1.00 92.00 107 HIS A O 1
ATOM 865 N N . THR A 1 108 ? 12.555 -13.760 -3.729 1.00 92.56 108 THR A N 1
ATOM 866 C CA . THR A 1 108 ? 13.308 -14.297 -2.572 1.00 92.56 108 THR A CA 1
ATOM 867 C C . THR A 1 108 ? 13.270 -13.385 -1.348 1.00 92.56 108 THR A C 1
ATOM 869 O O . THR A 1 108 ? 13.154 -13.891 -0.226 1.00 92.56 108 THR A O 1
ATOM 872 N N . PHE A 1 109 ? 13.337 -12.064 -1.554 1.00 95.44 109 PHE A N 1
ATOM 873 C CA . PHE A 1 109 ? 13.677 -11.080 -0.521 1.00 95.44 109 PHE A CA 1
ATOM 874 C C . PHE A 1 109 ? 12.836 -11.144 0.761 1.00 95.44 109 PHE A C 1
ATOM 876 O O . PHE A 1 109 ? 11.603 -11.258 0.735 1.00 95.44 109 PHE A O 1
ATOM 883 N N . LYS A 1 110 ? 13.514 -10.997 1.907 1.00 95.56 110 LYS A N 1
ATOM 884 C CA . LYS A 1 110 ? 12.940 -11.087 3.258 1.00 95.56 110 LYS A CA 1
ATOM 885 C C . LYS A 1 110 ? 13.240 -9.796 4.043 1.00 95.56 110 LYS A C 1
ATOM 887 O O . LYS A 1 110 ? 14.291 -9.717 4.672 1.00 95.56 110 LYS A O 1
ATOM 892 N N . PRO A 1 111 ? 12.330 -8.800 4.051 1.00 95.19 111 PRO A N 1
ATOM 893 C CA . PRO A 1 111 ? 12.554 -7.556 4.781 1.00 95.19 111 PRO A CA 1
ATOM 894 C C . PRO A 1 111 ? 12.687 -7.788 6.290 1.00 95.19 111 PRO A C 1
ATOM 896 O O . PRO A 1 111 ? 11.959 -8.602 6.870 1.00 95.19 111 PRO A O 1
ATOM 899 N N . ASN A 1 112 ? 13.571 -7.015 6.928 1.00 93.88 112 ASN A N 1
ATOM 900 C CA . ASN A 1 112 ? 13.800 -7.033 8.372 1.00 93.88 112 ASN A CA 1
ATOM 901 C C . ASN A 1 112 ? 12.488 -6.878 9.162 1.00 93.88 112 ASN A C 1
ATOM 903 O O . ASN A 1 112 ? 11.729 -5.929 8.969 1.00 93.88 112 ASN A O 1
ATOM 907 N N . SER A 1 113 ? 12.212 -7.828 10.060 1.00 95.81 113 SER A N 1
ATOM 908 C CA . SER A 1 113 ? 10.940 -7.918 10.790 1.00 95.81 113 SER A CA 1
ATOM 909 C C . SER A 1 113 ? 10.690 -6.692 11.676 1.00 95.81 113 SER A C 1
ATOM 911 O O . SER A 1 113 ? 11.447 -6.440 12.610 1.00 95.81 113 SER A O 1
ATOM 913 N N . LYS A 1 114 ? 9.545 -6.024 11.478 1.00 95.56 114 LYS A N 1
ATOM 914 C CA . LYS A 1 114 ? 9.091 -4.832 12.222 1.00 95.56 114 LYS A CA 1
ATOM 915 C C . LYS A 1 114 ? 10.053 -3.633 12.176 1.00 95.56 114 LYS A C 1
ATOM 917 O O . LYS A 1 114 ? 10.144 -2.901 13.161 1.00 95.56 114 LYS A O 1
ATOM 922 N N . PHE A 1 115 ? 10.743 -3.439 11.056 1.00 96.94 115 PHE A N 1
ATOM 923 C CA . PHE A 1 115 ? 11.784 -2.425 10.872 1.00 96.94 115 PHE A CA 1
ATOM 924 C C . PHE A 1 115 ? 11.323 -1.204 10.054 1.00 96.94 115 PHE A C 1
ATOM 926 O O . PHE A 1 115 ? 11.641 -0.077 10.423 1.00 96.94 115 PHE A O 1
ATOM 933 N N . TYR A 1 116 ? 10.523 -1.396 8.999 1.00 98.12 116 TYR A N 1
ATOM 934 C CA . TYR A 1 116 ? 10.154 -0.327 8.058 1.00 98.12 116 TYR A CA 1
ATOM 935 C C . TYR A 1 116 ? 8.853 0.390 8.438 1.00 98.12 116 TYR A C 1
ATOM 937 O O . TYR A 1 116 ? 7.817 -0.245 8.648 1.00 98.12 116 TYR A O 1
ATOM 945 N N . ASP A 1 117 ? 8.878 1.721 8.469 1.00 97.38 117 ASP A N 1
ATOM 946 C CA . ASP A 1 117 ? 7.674 2.549 8.614 1.00 97.38 117 ASP A CA 1
ATOM 947 C C . ASP A 1 117 ? 6.917 2.680 7.281 1.00 97.38 117 ASP A C 1
ATOM 949 O O . ASP A 1 117 ? 5.688 2.763 7.260 1.00 97.38 117 ASP A O 1
ATOM 953 N N . LEU A 1 118 ? 7.643 2.637 6.161 1.00 97.75 118 LEU A N 1
ATOM 954 C CA . LEU A 1 118 ? 7.091 2.607 4.809 1.00 97.75 118 LEU A CA 1
ATOM 955 C C . LEU A 1 118 ? 7.831 1.583 3.946 1.00 97.75 118 LEU A C 1
ATOM 957 O O . LEU A 1 118 ? 9.057 1.575 3.899 1.00 97.75 118 LEU A O 1
ATOM 961 N N . ILE A 1 119 ? 7.084 0.772 3.204 1.00 98.25 119 ILE A N 1
ATOM 962 C CA . ILE A 1 119 ? 7.609 -0.026 2.091 1.00 98.25 119 ILE A CA 1
ATOM 963 C C . ILE A 1 119 ? 6.976 0.506 0.803 1.00 98.25 119 ILE A C 1
ATOM 965 O O . ILE A 1 119 ? 5.754 0.457 0.652 1.00 98.25 119 ILE A O 1
ATOM 969 N N . TRP A 1 120 ? 7.795 1.036 -0.104 1.00 98.00 120 TRP A N 1
ATOM 970 C CA . TRP A 1 120 ? 7.378 1.545 -1.408 1.00 98.00 120 TRP A CA 1
ATOM 971 C C . TRP A 1 120 ? 7.692 0.513 -2.495 1.00 98.00 120 TRP A C 1
ATOM 973 O O . TRP A 1 120 ? 8.795 -0.023 -2.552 1.00 98.00 120 TRP A O 1
ATOM 983 N N . ILE A 1 121 ? 6.706 0.224 -3.340 1.00 97.31 121 ILE A N 1
ATOM 984 C CA . ILE A 1 121 ? 6.780 -0.742 -4.440 1.00 97.31 121 ILE A CA 1
ATOM 985 C C . ILE A 1 121 ? 6.240 -0.022 -5.677 1.00 97.31 121 ILE A C 1
ATOM 987 O O . ILE A 1 121 ? 5.080 0.390 -5.675 1.00 97.31 121 ILE A O 1
ATOM 991 N N . GLN A 1 122 ? 7.048 0.165 -6.720 1.00 95.00 122 GLN A N 1
ATOM 992 C CA . GLN A 1 122 ? 6.618 0.899 -7.912 1.00 95.00 122 GLN A CA 1
ATOM 993 C C . GLN A 1 122 ? 7.095 0.231 -9.200 1.00 95.00 122 GLN A C 1
ATOM 995 O O . GLN A 1 122 ? 8.267 -0.103 -9.300 1.00 95.00 122 GLN A O 1
ATOM 1000 N N . TRP A 1 123 ? 6.173 0.064 -10.156 1.00 92.88 123 TRP A N 1
ATOM 1001 C CA . TRP A 1 123 ? 6.403 -0.543 -11.478 1.00 92.88 123 TRP A CA 1
ATOM 1002 C C . TRP A 1 123 ? 7.209 -1.850 -11.443 1.00 92.88 123 TRP A C 1
ATOM 1004 O O . TRP A 1 123 ? 8.196 -2.014 -12.149 1.00 92.88 123 TRP A O 1
ATOM 1014 N N . VAL A 1 124 ? 6.785 -2.781 -10.582 1.00 94.69 124 VAL A N 1
ATOM 1015 C CA . VAL A 1 124 ? 7.471 -4.074 -10.381 1.00 94.69 124 VAL A CA 1
ATOM 1016 C C . VAL A 1 124 ? 6.542 -5.203 -9.916 1.00 94.69 124 VAL A C 1
ATOM 1018 O O . VAL A 1 124 ? 6.920 -6.370 -9.926 1.00 94.69 124 VAL A O 1
ATOM 1021 N N . THR A 1 125 ? 5.286 -4.928 -9.555 1.00 94.88 125 THR A N 1
ATOM 1022 C CA . THR A 1 125 ? 4.329 -6.007 -9.242 1.00 94.88 125 THR A CA 1
ATOM 1023 C C . THR A 1 125 ? 3.986 -6.839 -10.480 1.00 94.88 125 T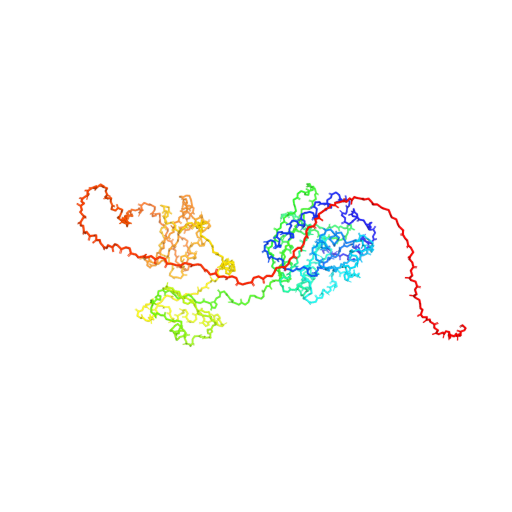HR A C 1
ATOM 1025 O O . THR A 1 125 ? 3.686 -8.025 -10.353 1.00 94.88 125 THR A O 1
ATOM 1028 N N . GLY A 1 126 ? 4.110 -6.259 -11.680 1.00 94.00 126 GLY A N 1
ATOM 1029 C CA . GLY A 1 126 ? 4.064 -6.989 -12.947 1.00 94.00 126 GLY A CA 1
ATOM 1030 C C . GLY A 1 126 ? 5.228 -7.960 -13.157 1.00 94.00 126 GLY A C 1
ATOM 1031 O O . GLY A 1 126 ? 5.050 -8.947 -13.857 1.00 94.00 126 GLY A O 1
ATOM 1032 N N . GLN A 1 127 ? 6.369 -7.737 -12.501 1.00 94.19 127 GLN A N 1
ATOM 1033 C CA . GLN A 1 127 ? 7.579 -8.570 -12.552 1.00 94.19 127 GLN A CA 1
ATOM 1034 C C . GLN A 1 127 ? 7.591 -9.679 -11.475 1.00 94.19 127 GLN A C 1
ATOM 1036 O O . GLN A 1 127 ? 8.638 -10.229 -11.143 1.00 94.19 127 GLN A O 1
ATOM 1041 N N . LEU A 1 128 ? 6.432 -10.009 -10.890 1.00 95.50 128 LEU A N 1
ATOM 1042 C CA . LEU A 1 128 ? 6.247 -11.102 -9.927 1.00 95.50 128 LEU A CA 1
ATOM 1043 C C . LEU A 1 128 ? 5.037 -11.955 -10.315 1.00 95.50 128 LEU A C 1
ATOM 1045 O O . LEU A 1 128 ? 4.013 -11.413 -10.740 1.00 95.50 128 LEU A O 1
ATOM 1049 N N . SER A 1 129 ? 5.130 -13.278 -10.139 1.00 95.25 129 SER A N 1
ATOM 1050 C CA . SER A 1 129 ? 3.987 -14.188 -10.317 1.00 95.25 129 SER A CA 1
ATOM 1051 C C . SER A 1 129 ? 2.859 -13.862 -9.321 1.00 95.25 129 SER A C 1
ATOM 1053 O O . SER A 1 129 ? 3.082 -13.166 -8.329 1.00 95.25 129 SER A O 1
ATOM 1055 N N . ASP A 1 130 ? 1.635 -14.346 -9.556 1.00 95.12 130 ASP A N 1
ATOM 1056 C CA . ASP A 1 130 ? 0.501 -14.075 -8.652 1.00 95.12 130 ASP A CA 1
ATOM 1057 C C . ASP A 1 130 ? 0.767 -14.607 -7.223 1.00 95.12 130 ASP A C 1
ATOM 1059 O O . ASP A 1 130 ? 0.482 -13.923 -6.230 1.00 95.12 130 ASP A O 1
ATOM 1063 N N . ASP A 1 131 ? 1.407 -15.775 -7.110 1.00 95.62 131 ASP A N 1
ATOM 1064 C CA . ASP A 1 131 ? 1.848 -16.354 -5.838 1.00 95.62 131 ASP A CA 1
ATOM 1065 C C . ASP A 1 131 ? 3.068 -15.636 -5.248 1.00 95.62 131 ASP A C 1
ATOM 1067 O O . ASP A 1 131 ? 3.088 -15.361 -4.045 1.00 95.62 131 ASP A O 1
ATOM 1071 N N . ASP A 1 132 ? 4.076 -15.284 -6.052 1.00 96.81 132 ASP A N 1
ATOM 1072 C CA . ASP A 1 132 ? 5.269 -14.581 -5.560 1.00 96.81 132 ASP A CA 1
ATOM 1073 C C . ASP A 1 132 ? 4.943 -13.169 -5.088 1.00 96.81 132 ASP A C 1
ATOM 1075 O O . ASP A 1 132 ? 5.440 -12.758 -4.043 1.00 96.81 132 ASP A O 1
ATOM 1079 N N . LEU A 1 133 ? 4.061 -12.448 -5.784 1.00 96.88 133 LEU A N 1
ATOM 1080 C CA . LEU A 1 133 ? 3.552 -11.147 -5.356 1.00 96.88 133 LEU A CA 1
ATOM 1081 C C . LEU A 1 133 ? 2.802 -11.274 -4.027 1.00 96.88 133 LEU A C 1
ATOM 1083 O O . LEU A 1 133 ? 3.072 -10.529 -3.082 1.00 96.88 133 LEU A O 1
ATOM 1087 N N . THR A 1 134 ? 1.907 -12.258 -3.913 1.00 97.19 134 THR A N 1
ATOM 1088 C CA . THR A 1 134 ? 1.167 -12.524 -2.671 1.00 97.19 134 THR A CA 1
ATOM 1089 C C . THR A 1 134 ? 2.123 -12.876 -1.524 1.00 97.19 134 THR A C 1
ATOM 1091 O O . THR A 1 134 ? 2.009 -12.344 -0.416 1.00 97.19 134 THR A O 1
ATOM 1094 N N . ASN A 1 135 ? 3.114 -13.734 -1.769 1.00 97.75 135 ASN A N 1
ATOM 1095 C CA . ASN A 1 135 ? 4.089 -14.164 -0.768 1.00 97.75 135 ASN A CA 1
ATOM 1096 C C . ASN A 1 135 ? 5.089 -13.060 -0.397 1.00 97.75 135 ASN A C 1
ATOM 1098 O O . ASN A 1 135 ? 5.390 -12.897 0.786 1.00 97.75 135 ASN A O 1
ATOM 1102 N N . PHE A 1 136 ? 5.538 -12.252 -1.353 1.00 97.75 136 PHE A N 1
ATOM 1103 C CA . PHE A 1 136 ? 6.333 -11.047 -1.126 1.00 97.75 136 PHE A CA 1
ATOM 1104 C C . PHE A 1 136 ? 5.573 -10.059 -0.239 1.00 97.75 136 PHE A C 1
ATOM 1106 O O . PHE A 1 136 ? 6.083 -9.674 0.813 1.00 97.75 136 PHE A O 1
ATOM 1113 N N . LEU A 1 137 ? 4.308 -9.756 -0.548 1.00 97.75 137 LEU A N 1
ATOM 1114 C CA . LEU A 1 137 ? 3.469 -8.880 0.277 1.00 97.75 137 LEU A CA 1
ATOM 1115 C C . LEU A 1 137 ? 3.243 -9.434 1.698 1.00 97.75 137 LEU A C 1
ATOM 1117 O O . LEU A 1 137 ? 3.288 -8.666 2.664 1.00 97.75 137 LEU A O 1
ATOM 1121 N N . ARG A 1 138 ? 3.112 -10.761 1.875 1.00 97.19 138 ARG A N 1
ATOM 1122 C CA . ARG A 1 138 ? 3.101 -11.412 3.208 1.00 97.19 138 ARG A CA 1
ATOM 1123 C C . ARG A 1 138 ? 4.414 -11.210 3.975 1.00 97.19 138 ARG A C 1
ATOM 1125 O O . ARG A 1 138 ? 4.392 -11.171 5.208 1.00 97.19 138 ARG A O 1
ATOM 1132 N N . ARG A 1 139 ? 5.556 -11.094 3.288 1.00 97.75 139 ARG A N 1
ATOM 1133 C CA . ARG A 1 139 ? 6.870 -10.811 3.898 1.00 97.75 139 ARG A CA 1
ATOM 1134 C C . ARG A 1 139 ? 7.036 -9.316 4.188 1.00 97.75 139 ARG A C 1
ATOM 1136 O O . ARG A 1 139 ? 7.362 -8.982 5.324 1.00 97.75 139 ARG A O 1
ATOM 1143 N N . CYS A 1 140 ? 6.670 -8.424 3.265 1.00 97.94 140 CYS A N 1
ATOM 1144 C CA . CYS A 1 140 ? 6.577 -6.977 3.503 1.00 97.94 140 CYS A CA 1
ATOM 1145 C C . CYS A 1 140 ? 5.708 -6.661 4.730 1.00 97.94 140 CYS A C 1
ATOM 1147 O O . CYS A 1 140 ? 6.143 -5.928 5.612 1.00 97.94 140 CYS A O 1
ATOM 1149 N N . LYS A 1 141 ? 4.539 -7.305 4.869 1.00 96.69 141 LYS A N 1
ATOM 1150 C CA . LYS A 1 141 ? 3.659 -7.182 6.046 1.00 96.69 141 LYS A CA 1
ATOM 1151 C C . LYS A 1 141 ? 4.365 -7.506 7.372 1.00 96.69 141 LYS A C 1
ATOM 1153 O O . LYS A 1 141 ? 4.069 -6.868 8.380 1.00 96.69 141 LYS A O 1
ATOM 1158 N N . LYS A 1 142 ? 5.279 -8.486 7.394 1.00 96.56 142 LYS A N 1
ATOM 1159 C CA . LYS A 1 142 ? 6.100 -8.824 8.577 1.00 96.56 142 LYS A CA 1
ATOM 1160 C C . LYS A 1 142 ? 7.211 -7.795 8.819 1.00 96.56 142 LYS A C 1
ATOM 1162 O O . LYS A 1 142 ? 7.614 -7.604 9.964 1.00 96.56 142 LYS A O 1
ATOM 1167 N N . GLY A 1 143 ? 7.676 -7.126 7.764 1.00 96.88 143 GLY A N 1
ATOM 1168 C CA . GLY A 1 143 ? 8.677 -6.062 7.824 1.00 96.88 143 GLY A CA 1
ATOM 1169 C C . GLY A 1 143 ? 8.179 -4.730 8.399 1.00 96.88 143 GLY A C 1
ATOM 1170 O O . GLY A 1 143 ? 8.994 -3.933 8.850 1.00 96.88 143 GLY A O 1
ATOM 1171 N N . LEU A 1 144 ? 6.863 -4.491 8.437 1.00 96.75 144 LEU A N 1
ATOM 1172 C CA . LEU A 1 144 ? 6.288 -3.218 8.890 1.00 96.75 144 LEU A CA 1
ATOM 1173 C C . LEU A 1 144 ? 6.366 -2.998 10.408 1.00 96.75 144 LEU A C 1
ATOM 1175 O O . LEU A 1 144 ? 6.003 -3.873 11.201 1.00 96.75 144 LEU A O 1
ATOM 1179 N N . THR A 1 145 ? 6.747 -1.787 10.821 1.00 95.19 145 THR A N 1
ATOM 1180 C CA . THR A 1 145 ? 6.629 -1.319 12.211 1.00 95.19 145 THR A CA 1
ATOM 1181 C C . THR A 1 145 ? 5.159 -1.211 12.649 1.00 95.19 145 THR A C 1
ATOM 1183 O O . THR A 1 145 ? 4.213 -1.313 11.861 1.00 95.19 145 THR A O 1
ATOM 1186 N N . LYS A 1 146 ? 4.924 -0.957 13.945 1.00 88.81 146 LYS A N 1
ATOM 1187 C CA . LYS A 1 146 ? 3.586 -0.591 14.429 1.00 88.81 146 LYS A CA 1
ATOM 1188 C C . LYS A 1 146 ? 3.146 0.733 13.785 1.00 88.81 146 LYS A C 1
ATOM 1190 O O . LYS A 1 146 ? 3.749 1.767 14.055 1.00 88.81 146 LYS A O 1
ATOM 1195 N N . ASN A 1 147 ? 2.046 0.669 13.031 1.00 84.69 147 ASN A N 1
ATOM 1196 C CA . ASN A 1 147 ? 1.490 1.723 12.169 1.00 84.69 147 ASN A CA 1
ATOM 1197 C C . ASN A 1 147 ? 2.279 1.993 10.870 1.00 84.69 147 ASN A C 1
ATOM 1199 O O . ASN A 1 147 ? 1.984 2.978 10.196 1.00 84.69 147 ASN A O 1
ATOM 1203 N N . GLY A 1 148 ? 3.230 1.131 10.495 1.00 91.88 148 GLY A N 1
ATOM 1204 C CA . GLY A 1 148 ? 3.846 1.185 9.170 1.00 91.88 148 GLY A CA 1
ATOM 1205 C C . GLY A 1 148 ? 2.874 0.773 8.057 1.00 91.88 148 GLY A C 1
ATOM 1206 O O . GLY A 1 148 ? 1.880 0.078 8.308 1.00 91.88 148 GLY A O 1
ATOM 1207 N N . CYS A 1 149 ? 3.154 1.189 6.821 1.00 94.19 149 CYS A N 1
ATOM 1208 C CA . CYS A 1 149 ? 2.319 0.900 5.652 1.00 94.19 149 CYS A CA 1
ATOM 1209 C C . CYS A 1 149 ? 3.120 0.431 4.425 1.00 94.19 149 CYS A C 1
ATOM 1211 O O . CYS A 1 149 ? 4.313 0.695 4.293 1.00 94.19 149 CYS A O 1
ATOM 1213 N N . ILE A 1 150 ? 2.445 -0.275 3.514 1.00 97.00 150 ILE A N 1
ATOM 1214 C CA . ILE A 1 150 ? 2.954 -0.550 2.160 1.00 97.00 150 ILE A CA 1
ATOM 1215 C C . ILE A 1 150 ? 2.252 0.410 1.202 1.00 97.00 150 ILE A C 1
ATOM 1217 O O . ILE A 1 150 ? 1.055 0.665 1.361 1.00 97.00 150 ILE A O 1
ATOM 1221 N N . ILE A 1 151 ? 2.967 0.910 0.198 1.00 96.25 151 ILE A N 1
ATOM 1222 C CA . ILE A 1 151 ? 2.392 1.641 -0.931 1.00 96.25 151 ILE A CA 1
ATOM 1223 C C . ILE A 1 151 ? 2.816 0.939 -2.221 1.00 96.25 151 ILE A C 1
ATOM 1225 O O . ILE A 1 151 ? 4.008 0.768 -2.458 1.00 96.25 151 ILE A O 1
ATOM 1229 N N . ILE A 1 152 ? 1.838 0.543 -3.042 1.00 95.44 152 ILE A N 1
ATOM 1230 C CA . ILE A 1 152 ? 2.067 0.087 -4.421 1.00 95.44 152 ILE A CA 1
ATOM 1231 C C . ILE A 1 152 ? 1.690 1.233 -5.363 1.00 95.44 152 ILE A C 1
ATOM 1233 O O . ILE A 1 152 ? 0.592 1.787 -5.239 1.00 95.44 152 ILE A O 1
ATOM 1237 N N . LYS A 1 153 ? 2.572 1.563 -6.309 1.00 93.75 153 LYS A N 1
ATOM 1238 C CA . LYS A 1 153 ? 2.290 2.432 -7.456 1.00 93.75 153 LYS A CA 1
ATOM 1239 C C . LYS A 1 153 ? 2.586 1.679 -8.747 1.00 93.75 153 LYS A C 1
ATOM 1241 O O . LYS A 1 153 ? 3.737 1.599 -9.155 1.00 93.75 153 LYS A O 1
ATOM 1246 N N . ASP A 1 154 ? 1.570 1.110 -9.379 1.00 91.69 154 ASP A N 1
ATOM 1247 C CA . ASP A 1 154 ? 1.798 0.234 -10.530 1.00 91.69 154 ASP A CA 1
ATOM 1248 C C . ASP A 1 154 ? 0.752 0.397 -11.629 1.00 91.69 154 ASP A C 1
ATOM 1250 O O . ASP A 1 154 ? -0.327 0.950 -11.402 1.00 91.69 154 ASP A O 1
ATOM 1254 N N . ASN A 1 155 ? 1.094 -0.052 -12.832 1.00 89.56 155 ASN A N 1
ATOM 1255 C CA . ASN A 1 155 ? 0.234 0.022 -14.003 1.00 89.56 155 ASN A CA 1
ATOM 1256 C C . ASN A 1 155 ? -0.918 -0.979 -13.877 1.00 89.56 155 ASN A C 1
ATOM 1258 O O . ASN A 1 155 ? -0.733 -2.108 -13.426 1.00 89.56 155 ASN A O 1
ATOM 1262 N N . VAL A 1 156 ? -2.115 -0.557 -14.287 1.00 85.88 156 VAL A N 1
ATOM 1263 C CA . VAL A 1 156 ? -3.282 -1.438 -14.387 1.00 85.88 156 VAL A CA 1
ATOM 1264 C C . VAL A 1 156 ? -3.997 -1.228 -15.714 1.00 85.88 156 VAL A C 1
ATOM 1266 O O . VAL A 1 156 ? -4.041 -0.106 -16.225 1.00 85.88 156 VAL A O 1
ATOM 1269 N N . THR A 1 157 ? -4.588 -2.295 -16.244 1.00 81.62 157 THR A N 1
ATOM 1270 C CA . THR A 1 157 ? -5.514 -2.222 -17.381 1.00 81.62 157 THR A CA 1
ATOM 1271 C C . THR A 1 157 ? -6.853 -1.597 -16.954 1.00 81.62 157 THR A C 1
ATOM 1273 O O . THR A 1 157 ? -7.098 -1.324 -15.765 1.00 81.62 157 THR A O 1
ATOM 1276 N N . SER A 1 158 ? -7.730 -1.289 -17.913 1.00 74.06 158 SER A N 1
ATOM 1277 C CA . SER A 1 158 ? -9.091 -0.829 -17.613 1.00 74.06 158 SER A CA 1
ATOM 1278 C C . SER A 1 158 ? -9.873 -1.883 -16.823 1.00 74.06 158 SER A C 1
ATOM 1280 O O . SER A 1 158 ? -9.499 -3.047 -16.729 1.00 74.06 158 SER A O 1
ATOM 1282 N N . ARG A 1 159 ? -10.994 -1.477 -16.214 1.00 64.25 159 ARG A N 1
ATOM 1283 C CA . ARG A 1 159 ? -11.774 -2.373 -15.341 1.00 64.25 159 ARG A CA 1
ATOM 1284 C C . ARG A 1 159 ? -12.279 -3.624 -16.070 1.00 64.25 159 ARG A C 1
ATOM 1286 O O . ARG A 1 159 ? -12.401 -4.670 -15.433 1.00 64.25 159 ARG A O 1
ATOM 1293 N N . ASP A 1 160 ? -12.569 -3.451 -17.353 1.00 69.69 160 ASP A N 1
ATOM 1294 C CA . ASP A 1 160 ? -13.254 -4.387 -18.241 1.00 69.69 160 ASP A CA 1
ATOM 1295 C C . ASP A 1 160 ? -12.290 -4.967 -19.307 1.00 69.69 160 ASP A C 1
ATOM 1297 O O . ASP A 1 160 ? -12.725 -5.602 -20.261 1.00 69.69 160 ASP A O 1
ATOM 1301 N N . GLU A 1 161 ? -10.981 -4.732 -19.142 1.00 75.44 161 GLU A N 1
ATOM 1302 C CA . GLU A 1 161 ? -9.889 -5.328 -19.922 1.00 75.44 161 GLU A CA 1
ATOM 1303 C C . GLU A 1 161 ? -9.288 -6.523 -19.162 1.00 75.44 161 GLU A C 1
ATOM 1305 O O . GLU A 1 161 ? -9.255 -6.544 -17.927 1.00 75.44 161 GLU A O 1
ATOM 1310 N N . GLU A 1 162 ? -8.773 -7.507 -19.900 1.00 86.25 162 GLU A N 1
ATOM 1311 C CA . GLU A 1 162 ? -7.9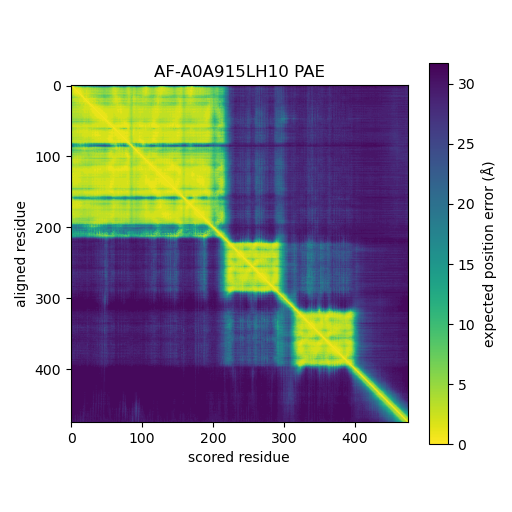93 -8.614 -19.334 1.00 86.25 162 GLU A CA 1
ATOM 1312 C C . GLU A 1 162 ? -6.595 -8.143 -18.875 1.00 86.25 162 GLU A C 1
ATOM 1314 O O . GLU A 1 162 ? -6.208 -6.981 -19.049 1.00 86.25 162 GLU A O 1
ATOM 1319 N N . ARG A 1 163 ? -5.818 -9.041 -18.258 1.00 91.38 163 ARG A N 1
ATOM 1320 C CA . ARG A 1 163 ? -4.388 -8.806 -18.003 1.00 91.38 163 ARG A CA 1
ATOM 1321 C C . ARG A 1 163 ? -3.584 -8.934 -19.297 1.00 91.38 163 ARG A C 1
ATOM 1323 O O . ARG A 1 163 ? -3.844 -9.816 -20.108 1.00 91.38 163 ARG A O 1
ATOM 1330 N N . ILE A 1 164 ? -2.577 -8.083 -19.458 1.00 90.69 164 ILE A N 1
ATOM 1331 C CA . ILE A 1 164 ? -1.702 -8.042 -20.637 1.00 90.69 164 ILE A CA 1
ATOM 1332 C C . ILE A 1 164 ? -0.293 -8.456 -20.213 1.00 90.69 164 ILE A C 1
ATOM 1334 O O . ILE A 1 164 ? 0.228 -7.940 -19.223 1.00 90.69 164 ILE A O 1
ATOM 1338 N N . PHE A 1 165 ? 0.309 -9.383 -20.958 1.00 92.31 165 PHE A N 1
ATOM 1339 C CA . PHE A 1 165 ? 1.714 -9.766 -20.814 1.00 92.31 165 PHE A CA 1
ATOM 1340 C C . PHE A 1 165 ? 2.563 -8.964 -21.800 1.00 92.31 165 PHE A C 1
ATOM 1342 O O . PHE A 1 165 ? 2.213 -8.892 -22.978 1.00 92.31 165 PHE A O 1
ATOM 1349 N N . ASP A 1 166 ? 3.668 -8.389 -21.335 1.00 89.81 166 ASP A N 1
ATOM 1350 C CA . ASP A 1 166 ? 4.692 -7.820 -22.207 1.00 89.81 166 ASP A CA 1
ATOM 1351 C C . ASP A 1 166 ? 5.818 -8.846 -22.378 1.00 89.81 166 ASP A C 1
ATOM 1353 O O . ASP A 1 166 ? 6.531 -9.201 -21.436 1.00 89.81 166 ASP A O 1
ATOM 1357 N N . GLU A 1 167 ? 5.980 -9.358 -23.598 1.00 91.75 167 GLU A N 1
ATOM 1358 C CA . GLU A 1 167 ? 7.044 -10.315 -23.889 1.00 91.75 167 GLU A CA 1
ATOM 1359 C C . GLU A 1 167 ? 8.441 -9.682 -23.861 1.00 91.75 167 GLU A C 1
ATOM 1361 O O . GLU A 1 167 ? 9.419 -10.423 -23.749 1.00 91.75 167 GLU A O 1
ATOM 1366 N N . CYS A 1 168 ? 8.574 -8.357 -23.964 1.00 87.19 168 CYS A N 1
ATOM 1367 C CA . CYS A 1 168 ? 9.866 -7.679 -24.051 1.00 87.19 168 CYS A CA 1
ATOM 1368 C C . CYS A 1 168 ? 10.599 -7.694 -22.707 1.00 87.19 168 CYS A C 1
ATOM 1370 O O . CYS A 1 168 ? 11.784 -8.032 -22.677 1.00 87.19 168 CYS A O 1
ATOM 1372 N N . ASP A 1 169 ? 9.903 -7.356 -21.615 1.00 88.94 169 ASP A N 1
ATOM 1373 C CA . ASP A 1 169 ? 10.439 -7.344 -20.244 1.00 88.94 169 ASP A CA 1
ATOM 1374 C C . ASP A 1 169 ? 9.955 -8.529 -19.382 1.00 88.94 169 ASP A C 1
ATOM 1376 O O . ASP A 1 169 ? 10.435 -8.709 -18.265 1.00 88.94 169 ASP A O 1
ATOM 1380 N N . SER A 1 170 ? 9.057 -9.373 -19.910 1.00 92.94 170 SER A N 1
ATOM 1381 C CA . SER A 1 170 ? 8.429 -10.518 -19.232 1.00 92.94 170 SER A CA 1
ATOM 1382 C C . SER A 1 170 ? 7.467 -10.155 -18.080 1.00 92.94 170 SER A C 1
ATOM 1384 O O . SER A 1 170 ? 7.261 -10.978 -17.179 1.00 92.94 170 SER A O 1
ATOM 1386 N N . SER A 1 171 ? 6.852 -8.967 -18.097 1.00 93.62 171 SER A N 1
ATOM 1387 C CA . SER A 1 171 ? 5.927 -8.508 -17.049 1.00 93.62 171 SER A CA 1
ATOM 1388 C C . SER A 1 171 ? 4.432 -8.688 -17.363 1.00 93.62 171 SER A C 1
ATOM 1390 O O . SER A 1 171 ? 4.006 -8.827 -18.507 1.00 93.62 171 SER A O 1
ATOM 1392 N N . TRP A 1 172 ? 3.602 -8.644 -16.313 1.00 93.75 172 TRP A N 1
ATOM 1393 C CA . TRP A 1 172 ? 2.136 -8.607 -16.383 1.00 93.75 172 TRP A CA 1
ATOM 1394 C C . TRP A 1 172 ? 1.554 -7.258 -15.937 1.00 93.75 172 TRP A C 1
ATOM 1396 O O . TRP A 1 172 ? 1.582 -6.927 -14.748 1.00 93.75 172 TRP A O 1
ATOM 1406 N N . THR A 1 173 ? 0.880 -6.540 -16.838 1.00 91.62 173 THR A N 1
ATOM 1407 C CA . THR A 1 173 ? -0.043 -5.458 -16.451 1.00 91.62 173 THR A CA 1
ATOM 1408 C C . THR A 1 173 ? -1.407 -6.069 -16.121 1.00 91.62 173 THR A C 1
ATOM 1410 O O . THR A 1 173 ? -2.083 -6.607 -16.996 1.00 91.62 173 THR A O 1
ATOM 1413 N N . ARG A 1 174 ? -1.819 -6.011 -14.847 1.00 90.75 174 ARG A N 1
ATOM 1414 C CA . ARG A 1 174 ? -3.055 -6.646 -14.344 1.00 90.75 174 ARG A CA 1
ATOM 1415 C C . ARG A 1 174 ? -4.214 -5.648 -14.222 1.00 90.75 174 ARG A C 1
ATOM 1417 O O . ARG A 1 174 ? -3.972 -4.501 -13.842 1.00 90.75 174 ARG A O 1
ATOM 1424 N N . PRO A 1 175 ? -5.480 -6.052 -14.414 1.00 89.44 175 PRO A N 1
ATOM 1425 C CA . PRO A 1 175 ? -6.618 -5.223 -14.045 1.00 89.44 175 PRO A CA 1
ATOM 1426 C C . PRO A 1 175 ? -6.706 -5.086 -12.521 1.00 89.44 175 PRO A C 1
ATOM 1428 O O . PRO A 1 175 ? -6.348 -5.985 -11.750 1.00 89.44 175 PRO A O 1
ATOM 1431 N N . SER A 1 176 ? -7.266 -3.971 -12.048 1.00 85.38 176 SER A N 1
ATOM 1432 C CA . SER A 1 176 ? -7.404 -3.729 -10.603 1.00 85.38 176 SER A CA 1
ATOM 1433 C C . SER A 1 176 ? -8.308 -4.745 -9.891 1.00 85.38 176 SER A C 1
ATOM 1435 O O . SER A 1 176 ? -8.217 -4.889 -8.672 1.00 85.38 176 SER A O 1
ATOM 1437 N N . HIS A 1 177 ? -9.160 -5.469 -10.625 1.00 86.12 177 HIS A N 1
ATOM 1438 C CA . HIS A 1 177 ? -10.011 -6.517 -10.066 1.00 86.12 177 HIS A CA 1
ATOM 1439 C C . HIS A 1 177 ? -9.259 -7.839 -9.793 1.00 86.12 177 HIS A C 1
ATOM 1441 O O . HIS A 1 177 ? -9.689 -8.573 -8.909 1.00 86.12 177 HIS A O 1
ATOM 1447 N N . GLU A 1 178 ? -8.128 -8.111 -10.462 1.00 90.31 178 GLU A N 1
ATOM 1448 C CA . GLU A 1 178 ? -7.234 -9.246 -10.154 1.00 90.31 178 GLU A CA 1
ATOM 1449 C C . GLU A 1 178 ? -6.217 -8.892 -9.058 1.00 90.31 178 GLU A C 1
ATOM 1451 O O . GLU A 1 178 ? -5.997 -9.667 -8.127 1.00 90.31 178 GLU A O 1
ATOM 1456 N N . LEU A 1 179 ? -5.625 -7.692 -9.119 1.00 89.50 179 LEU A N 1
ATOM 1457 C CA . LEU A 1 179 ? -4.578 -7.268 -8.180 1.00 89.50 179 LEU A CA 1
ATOM 1458 C C . LEU A 1 179 ? -5.079 -7.188 -6.721 1.00 89.50 179 LEU A C 1
ATOM 1460 O O . LEU A 1 179 ? -4.346 -7.509 -5.783 1.00 89.50 179 LEU A O 1
ATOM 1464 N N . ARG A 1 180 ? -6.339 -6.778 -6.514 1.00 89.69 180 ARG A N 1
ATOM 1465 C CA . ARG A 1 180 ? -6.955 -6.644 -5.180 1.00 89.69 180 ARG A CA 1
ATOM 1466 C C . ARG A 1 180 ? -7.044 -7.982 -4.412 1.00 89.69 180 ARG A C 1
ATOM 1468 O O . ARG A 1 180 ? -6.558 -8.009 -3.280 1.00 89.69 180 ARG A O 1
ATOM 1475 N N . PRO A 1 181 ? -7.573 -9.089 -4.977 1.00 92.44 181 PRO A N 1
ATOM 1476 C CA . PRO A 1 181 ? -7.492 -10.427 -4.384 1.00 92.44 181 PRO A CA 1
ATOM 1477 C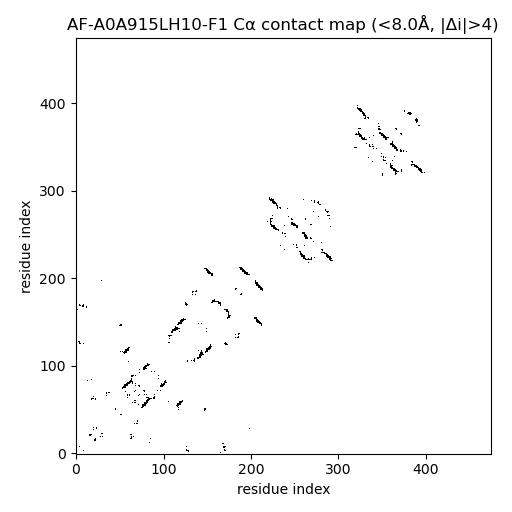 C . PRO A 1 181 ? -6.104 -10.838 -3.875 1.00 92.44 181 PRO A C 1
ATOM 1479 O O . PRO A 1 181 ? -6.008 -11.339 -2.756 1.00 92.44 181 PRO A O 1
ATOM 1482 N N . LEU A 1 182 ? -5.030 -10.583 -4.632 1.00 94.69 182 LEU A N 1
ATOM 1483 C CA . LEU A 1 182 ? -3.656 -10.948 -4.240 1.00 94.69 182 LEU A CA 1
ATOM 1484 C C . LEU A 1 182 ? -3.206 -10.190 -2.977 1.00 94.69 182 LEU A C 1
ATOM 1486 O O . LEU A 1 182 ? -2.688 -10.771 -2.021 1.00 94.69 182 LEU A O 1
ATOM 1490 N N . ILE A 1 183 ? -3.497 -8.888 -2.921 1.00 92.94 183 ILE A N 1
ATOM 1491 C CA . ILE A 1 183 ? -3.263 -8.037 -1.744 1.00 92.94 183 ILE A CA 1
ATOM 1492 C C . ILE A 1 183 ? -4.078 -8.533 -0.538 1.00 92.94 183 ILE A C 1
ATOM 1494 O O . ILE A 1 183 ? -3.570 -8.613 0.585 1.00 92.94 183 ILE A O 1
ATOM 1498 N N . GLU A 1 184 ? -5.343 -8.898 -0.746 1.00 90.81 184 GLU A N 1
ATOM 1499 C CA . GLU A 1 184 ? -6.196 -9.400 0.329 1.00 90.81 184 GLU A CA 1
ATOM 1500 C C . GLU A 1 184 ? -5.758 -10.781 0.841 1.00 90.81 184 GLU A C 1
ATOM 1502 O O . GLU A 1 184 ? -5.820 -11.011 2.055 1.00 90.81 184 GLU A O 1
ATOM 1507 N N . ALA A 1 185 ? -5.264 -11.656 -0.040 1.00 93.50 185 ALA A N 1
ATOM 1508 C CA . ALA A 1 185 ? -4.665 -12.954 0.279 1.00 93.50 185 ALA A CA 1
ATOM 1509 C C . ALA A 1 185 ? -3.293 -12.831 0.972 1.00 93.50 185 ALA A C 1
ATOM 1511 O O . ALA A 1 185 ? -2.861 -13.755 1.671 1.00 93.50 185 ALA A O 1
ATOM 1512 N N . ALA A 1 186 ? -2.627 -11.678 0.853 1.00 95.12 186 ALA A N 1
ATOM 1513 C CA . ALA A 1 186 ? -1.456 -11.316 1.651 1.00 95.12 186 ALA A CA 1
ATOM 1514 C C . ALA A 1 186 ? -1.797 -10.807 3.0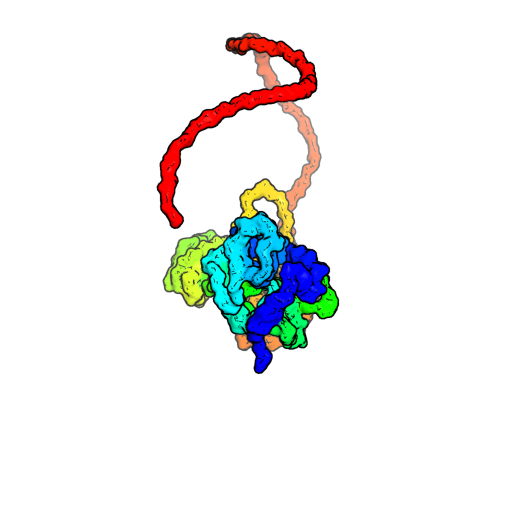71 1.00 95.12 186 ALA A C 1
ATOM 1516 O O . ALA A 1 186 ? -0.927 -10.345 3.815 1.00 95.12 186 ALA A O 1
ATOM 1517 N N . ASP A 1 187 ? -3.073 -10.892 3.460 1.00 93.12 187 ASP A N 1
ATOM 1518 C CA . ASP A 1 187 ? -3.652 -10.304 4.663 1.00 93.12 187 ASP A CA 1
ATOM 1519 C C . ASP A 1 187 ? -3.370 -8.795 4.813 1.00 93.12 187 ASP A C 1
ATOM 1521 O O . ASP A 1 187 ? -3.054 -8.308 5.910 1.00 93.12 187 ASP A O 1
ATOM 1525 N N . LEU A 1 188 ? -3.492 -8.037 3.725 1.00 91.94 188 LEU A N 1
ATOM 1526 C CA . LEU A 1 188 ? -3.435 -6.575 3.728 1.00 91.94 188 LEU A CA 1
ATOM 1527 C C . LEU A 1 188 ? -4.830 -5.971 3.512 1.00 91.94 188 LEU A C 1
ATOM 1529 O O . LEU A 1 188 ? -5.674 -6.544 2.828 1.00 91.94 188 LEU A O 1
ATOM 1533 N N . ASN A 1 189 ? -5.082 -4.817 4.129 1.00 86.88 189 ASN A N 1
ATOM 1534 C CA . ASN A 1 189 ? -6.275 -4.002 3.903 1.00 86.88 189 ASN A CA 1
ATOM 1535 C C . ASN A 1 189 ? -5.919 -2.831 2.991 1.00 86.88 189 ASN A C 1
ATOM 1537 O O . ASN A 1 189 ? -4.951 -2.122 3.269 1.00 86.88 189 ASN A O 1
ATOM 1541 N N . ILE A 1 190 ? -6.739 -2.568 1.976 1.00 87.50 190 ILE A N 1
ATOM 1542 C CA . ILE A 1 190 ? -6.639 -1.353 1.160 1.00 87.50 190 ILE A CA 1
ATOM 1543 C C . ILE A 1 190 ? -7.279 -0.199 1.936 1.00 87.50 190 ILE A C 1
ATOM 1545 O O . ILE A 1 190 ? -8.466 -0.236 2.252 1.00 87.50 190 ILE A O 1
ATOM 1549 N N . VAL A 1 191 ? -6.479 0.808 2.288 1.00 84.62 191 VAL A N 1
ATOM 1550 C CA . VAL A 1 191 ? -6.907 1.962 3.104 1.00 84.62 191 VAL A CA 1
ATOM 1551 C C . VAL A 1 191 ? -7.196 3.182 2.228 1.00 84.62 191 VAL A C 1
ATOM 1553 O O . VAL A 1 191 ? -8.072 3.990 2.540 1.00 84.62 191 VAL A O 1
ATOM 1556 N N . LEU A 1 192 ? -6.470 3.309 1.118 1.00 82.62 192 LEU A N 1
ATOM 1557 C CA . LEU A 1 192 ? -6.633 4.360 0.123 1.00 82.62 192 LEU A CA 1
ATOM 1558 C C . LEU A 1 192 ? -6.225 3.814 -1.246 1.00 82.62 192 LEU A C 1
ATOM 1560 O O . LEU A 1 192 ? -5.172 3.200 -1.362 1.00 82.62 192 LEU A O 1
ATOM 1564 N N . GLU A 1 193 ? -7.021 4.100 -2.271 1.00 85.25 193 GLU A N 1
ATOM 1565 C CA . GLU A 1 193 ? -6.707 3.857 -3.683 1.00 85.25 193 GLU A CA 1
ATOM 1566 C C . GLU A 1 193 ? -6.892 5.179 -4.442 1.00 85.25 193 GLU A C 1
ATOM 1568 O O . GLU A 1 193 ? -7.836 5.930 -4.170 1.00 85.25 193 GLU A O 1
ATOM 1573 N N . ARG A 1 194 ? -5.989 5.495 -5.374 1.00 81.00 194 ARG A N 1
ATOM 1574 C CA . ARG A 1 194 ? -6.108 6.629 -6.302 1.00 81.00 194 ARG A CA 1
ATOM 1575 C C . ARG A 1 194 ? -5.584 6.241 -7.678 1.00 81.00 194 ARG A C 1
ATOM 1577 O O . ARG A 1 194 ? -4.550 5.591 -7.774 1.00 81.00 194 ARG A O 1
ATOM 1584 N N . LYS A 1 195 ? -6.235 6.712 -8.743 1.00 81.12 195 LYS A N 1
ATOM 1585 C CA . LYS A 1 195 ? -5.639 6.703 -10.087 1.00 81.12 195 LYS A CA 1
ATOM 1586 C C . LYS A 1 195 ? -4.681 7.883 -10.243 1.00 81.12 195 LYS A C 1
ATOM 1588 O O . LYS A 1 195 ? -5.003 8.997 -9.823 1.00 81.12 195 LYS A O 1
ATOM 1593 N N . GLN A 1 196 ? -3.534 7.639 -10.866 1.00 72.19 196 GLN A N 1
ATOM 1594 C CA . GLN A 1 196 ? -2.656 8.672 -11.402 1.00 72.19 196 GLN A CA 1
ATOM 1595 C C . GLN A 1 196 ? -3.431 9.468 -12.467 1.00 72.19 196 GLN A C 1
ATOM 1597 O O . GLN A 1 196 ? -3.994 8.889 -13.394 1.00 72.19 196 GLN A O 1
ATOM 1602 N N . LEU A 1 197 ? -3.489 10.794 -12.326 1.00 61.12 197 LEU A N 1
ATOM 1603 C CA . LEU A 1 197 ? -4.053 11.689 -13.344 1.00 61.12 197 LEU A CA 1
ATOM 1604 C C . LEU A 1 197 ? -2.925 12.296 -14.187 1.00 61.12 197 LEU A C 1
ATOM 1606 O O . LEU A 1 197 ? -1.768 12.301 -13.766 1.00 61.12 197 LEU A O 1
ATOM 1610 N N . PHE A 1 198 ? -3.281 12.833 -15.357 1.00 58.62 198 PHE A N 1
ATOM 1611 C CA . PHE A 1 198 ? -2.353 13.467 -16.308 1.00 58.62 198 PHE A CA 1
ATOM 1612 C C . PHE A 1 198 ? -1.281 12.523 -16.889 1.00 58.62 198 PHE A C 1
ATOM 1614 O O . PHE A 1 198 ? -0.173 12.951 -17.203 1.00 58.62 198 PHE A O 1
ATOM 1621 N N . PHE A 1 199 ? -1.624 11.245 -17.067 1.00 61.34 199 PHE A N 1
ATOM 1622 C CA . PHE A 1 199 ? -0.900 10.349 -17.974 1.00 61.34 199 PHE A CA 1
ATOM 1623 C C . PHE A 1 199 ? -1.304 10.609 -19.441 1.00 61.34 199 PHE A C 1
ATOM 1625 O O . PHE A 1 199 ? -2.421 11.089 -19.681 1.00 61.34 199 PHE A O 1
ATOM 1632 N N . PRO A 1 200 ? -0.440 10.305 -20.431 1.00 58.47 200 PRO A N 1
ATOM 1633 C CA . PRO A 1 200 ? -0.817 10.349 -21.842 1.00 58.47 200 PRO A CA 1
ATOM 1634 C C . PRO A 1 200 ? -1.964 9.371 -22.134 1.00 58.47 200 PRO A C 1
ATOM 1636 O O . PRO A 1 200 ? -2.053 8.310 -21.519 1.00 58.47 200 PRO A O 1
ATOM 1639 N N . LYS A 1 201 ? -2.836 9.704 -23.094 1.00 48.66 201 LYS A N 1
ATOM 1640 C CA . LYS A 1 201 ? -4.069 8.937 -23.379 1.00 48.66 201 LYS A CA 1
ATOM 1641 C C . LYS A 1 201 ? -3.847 7.489 -23.848 1.00 48.66 201 LYS A C 1
ATOM 1643 O O . LYS A 1 201 ? -4.809 6.730 -23.860 1.00 48.66 201 LYS A O 1
ATOM 1648 N N . ASN A 1 202 ? -2.618 7.129 -24.217 1.00 53.06 202 ASN A N 1
ATOM 1649 C CA . ASN A 1 202 ? -2.257 5.825 -24.776 1.00 53.06 202 ASN A CA 1
ATOM 1650 C C . ASN A 1 202 ? -1.441 4.962 -23.787 1.00 53.06 202 ASN A C 1
ATOM 1652 O O . ASN A 1 202 ? -0.958 3.903 -24.168 1.00 53.06 202 ASN A O 1
ATOM 1656 N N . ASN A 1 203 ? -1.261 5.408 -22.537 1.00 57.03 203 ASN A N 1
ATOM 1657 C CA . ASN A 1 203 ? -0.487 4.707 -21.510 1.00 57.03 203 ASN A CA 1
ATOM 1658 C C . ASN A 1 203 ? -1.409 4.188 -20.394 1.00 57.03 203 ASN A C 1
ATOM 1660 O O . ASN A 1 203 ? -2.360 4.870 -20.002 1.00 57.03 203 ASN A O 1
ATOM 1664 N N . PHE A 1 204 ? -1.089 3.022 -19.826 1.00 52.78 204 PHE A N 1
ATOM 1665 C CA . PHE A 1 204 ? -1.855 2.436 -18.722 1.00 52.78 204 PHE A CA 1
ATOM 1666 C C . PHE A 1 204 ? -1.930 3.377 -17.502 1.00 52.78 204 PHE A C 1
ATOM 1668 O O . PHE A 1 204 ? -0.899 3.886 -17.049 1.00 52.78 204 PHE A O 1
ATOM 1675 N N . PRO A 1 205 ? -3.124 3.622 -16.930 1.00 58.19 205 PRO A N 1
ATOM 1676 C CA . PRO A 1 205 ? -3.281 4.523 -15.794 1.00 58.19 205 PRO A CA 1
ATOM 1677 C C . PRO A 1 205 ? -2.775 3.866 -14.506 1.00 58.19 205 PRO A C 1
ATOM 1679 O O . PRO A 1 205 ? -3.470 3.033 -13.922 1.00 58.19 205 PRO A O 1
ATOM 1682 N N . SER A 1 206 ? -1.604 4.270 -14.009 1.00 57.22 206 SER A N 1
ATOM 1683 C CA . SER A 1 206 ? -1.068 3.690 -12.773 1.00 57.22 206 SER A CA 1
ATOM 1684 C C . SER A 1 206 ? -2.005 3.917 -11.573 1.00 57.22 206 SER A C 1
ATOM 1686 O O . SER A 1 206 ? -2.469 5.037 -11.327 1.00 57.22 206 SER A O 1
ATOM 1688 N N . ILE A 1 207 ? -2.275 2.868 -10.795 1.00 60.50 207 ILE A N 1
ATOM 1689 C CA . ILE A 1 207 ? -2.969 2.960 -9.508 1.00 60.50 207 ILE A CA 1
ATOM 1690 C C . ILE A 1 207 ? -1.946 3.087 -8.381 1.00 60.50 207 ILE A C 1
ATOM 1692 O O . ILE A 1 207 ? -0.970 2.347 -8.300 1.00 60.50 207 ILE A O 1
ATOM 1696 N N . LEU A 1 208 ? -2.218 4.039 -7.492 1.00 57.59 208 LEU A N 1
ATOM 1697 C CA . LEU A 1 208 ? -1.468 4.334 -6.285 1.00 57.59 208 LEU A CA 1
ATOM 1698 C C . LEU A 1 208 ? -2.320 3.945 -5.071 1.00 57.59 208 LEU A C 1
ATOM 1700 O O . LEU A 1 208 ? -3.305 4.619 -4.750 1.00 57.59 208 LEU A O 1
ATOM 1704 N N . SER A 1 209 ? -1.937 2.859 -4.405 1.00 65.56 209 SER A N 1
ATOM 1705 C CA . SER A 1 209 ? -2.692 2.252 -3.306 1.00 65.56 209 SER A CA 1
ATOM 1706 C C . SER A 1 209 ? -1.856 2.138 -2.038 1.00 65.56 209 SER A C 1
ATOM 1708 O O . SER A 1 209 ? -0.719 1.676 -2.078 1.00 65.56 209 SER A O 1
ATOM 1710 N N . GLN A 1 210 ? -2.437 2.532 -0.904 1.00 73.38 210 GLN A N 1
ATOM 1711 C CA . GLN A 1 210 ? -1.836 2.405 0.423 1.00 73.38 210 GLN A CA 1
ATOM 1712 C C . GLN A 1 210 ? -2.537 1.310 1.222 1.00 73.38 210 GLN A C 1
ATOM 1714 O O . GLN A 1 210 ? -3.765 1.296 1.359 1.00 73.38 210 GLN A O 1
ATOM 1719 N N . PHE A 1 211 ? -1.727 0.430 1.802 1.00 71.75 211 PHE A N 1
ATOM 1720 C CA . PHE A 1 211 ? -2.173 -0.723 2.565 1.00 71.75 211 PHE A CA 1
ATOM 1721 C C . PHE A 1 211 ? -1.721 -0.646 4.012 1.00 71.75 211 PHE A C 1
ATOM 1723 O O . PHE A 1 211 ? -0.657 -0.107 4.326 1.00 71.75 211 PHE A O 1
ATOM 1730 N N . SER A 1 212 ? -2.513 -1.236 4.894 1.00 68.94 212 SER A N 1
ATOM 1731 C CA . SER A 1 212 ? -2.096 -1.576 6.250 1.00 68.94 212 SER A CA 1
ATOM 1732 C C . SER A 1 212 ? -2.189 -3.091 6.448 1.00 68.94 212 SER A C 1
ATOM 1734 O O . SER A 1 212 ? -2.946 -3.764 5.739 1.00 68.94 212 SER A O 1
ATOM 1736 N N . PRO A 1 213 ? -1.452 -3.665 7.414 1.00 67.38 213 PRO A N 1
ATOM 1737 C CA . PRO A 1 213 ? -1.743 -5.004 7.907 1.00 67.38 213 PRO A CA 1
ATOM 1738 C C . PRO A 1 213 ? -3.245 -5.158 8.179 1.00 67.38 213 PRO A C 1
ATOM 1740 O O . PRO A 1 213 ? -3.815 -4.330 8.895 1.00 67.38 213 PRO A O 1
ATOM 1743 N N . LYS A 1 214 ? -3.882 -6.246 7.710 1.00 56.78 214 LYS A N 1
ATOM 1744 C CA . LYS A 1 214 ? -5.106 -6.723 8.370 1.00 56.78 214 LYS A CA 1
ATOM 1745 C C . LYS A 1 214 ? -4.745 -6.907 9.836 1.00 56.78 214 LYS A C 1
ATOM 1747 O O . LYS A 1 214 ? -3.955 -7.796 10.176 1.00 56.78 214 LYS A O 1
ATOM 1752 N N . SER A 1 215 ? -5.275 -6.027 10.684 1.00 50.41 215 SER A N 1
ATOM 1753 C CA . SER A 1 215 ? -5.294 -6.247 12.119 1.00 50.41 215 SER A CA 1
ATOM 1754 C C . SER A 1 215 ? -5.967 -7.592 12.357 1.00 50.41 215 SER A C 1
ATOM 1756 O O . SER A 1 215 ? -6.915 -7.956 11.651 1.00 50.41 215 SER A O 1
ATOM 1758 N N . LYS A 1 216 ? -5.505 -8.343 13.362 1.00 41.00 216 LYS A N 1
ATOM 1759 C CA . LYS A 1 216 ? -6.358 -9.402 13.895 1.00 41.00 216 LYS A CA 1
ATOM 1760 C C . LYS A 1 216 ? -7.668 -8.723 14.292 1.00 41.00 216 LYS A C 1
ATOM 1762 O O . LYS A 1 216 ? -7.652 -7.828 15.136 1.00 41.00 216 LYS A O 1
ATOM 1767 N N . LYS A 1 217 ? -8.783 -9.138 13.687 1.00 37.53 217 LYS A N 1
ATOM 1768 C CA . LYS A 1 217 ? -10.101 -8.900 14.272 1.00 37.53 217 LYS A CA 1
ATOM 1769 C C . LYS A 1 217 ? -10.162 -9.717 15.561 1.00 37.53 217 LYS A C 1
ATOM 1771 O O . LYS A 1 217 ? -10.663 -10.837 15.574 1.00 37.53 217 LYS A O 1
ATOM 1776 N N . GLU A 1 218 ? -9.656 -9.145 16.649 1.00 38.59 218 GLU A N 1
ATOM 1777 C CA . GLU A 1 218 ? -10.286 -9.367 17.947 1.00 38.59 218 GLU A CA 1
ATOM 1778 C C . GLU A 1 218 ? -11.793 -9.129 17.752 1.00 38.59 218 GLU A C 1
ATOM 1780 O O . GLU A 1 218 ? -12.181 -8.192 17.045 1.00 38.59 218 GLU A O 1
ATOM 1785 N N . LYS A 1 219 ? -12.658 -9.972 18.326 1.00 38.75 219 LYS A N 1
ATOM 1786 C CA . LYS A 1 219 ? -14.120 -9.920 18.107 1.00 38.75 219 LYS A CA 1
ATOM 1787 C C . LYS A 1 219 ? -14.809 -8.742 18.839 1.00 38.75 219 LYS A C 1
ATOM 1789 O O . LYS A 1 219 ? -15.958 -8.844 19.261 1.00 38.75 219 LYS A O 1
ATOM 1794 N N . MET A 1 220 ? -14.133 -7.591 18.916 1.00 45.50 220 MET A N 1
ATOM 1795 C CA . MET A 1 220 ? -14.505 -6.323 19.575 1.00 45.50 220 MET A CA 1
ATOM 1796 C C . MET A 1 220 ? -15.698 -5.589 18.920 1.00 45.50 220 MET A C 1
ATOM 1798 O O . MET A 1 220 ? -15.803 -4.363 18.975 1.00 45.50 220 MET A O 1
ATOM 1802 N N . THR A 1 221 ? -16.586 -6.323 18.251 1.00 48.44 221 THR A N 1
ATOM 1803 C CA . THR A 1 221 ? -17.780 -5.816 17.558 1.00 48.44 221 THR A CA 1
ATOM 1804 C C . THR A 1 221 ? -19.086 -6.413 18.085 1.00 48.44 221 THR A C 1
ATOM 1806 O O . THR A 1 221 ? -20.149 -5.931 17.690 1.00 48.44 221 THR A O 1
ATOM 1809 N N . MET A 1 222 ? -19.010 -7.425 18.962 1.00 56.94 222 MET A N 1
ATOM 1810 C CA . MET A 1 222 ? -20.174 -8.171 19.468 1.00 56.94 222 MET A CA 1
ATOM 1811 C C . MET A 1 222 ? -20.180 -8.368 20.999 1.00 56.94 222 MET A C 1
ATOM 1813 O O . MET A 1 222 ? -21.250 -8.419 21.586 1.00 56.94 222 MET A O 1
ATOM 1817 N N . SER A 1 223 ? -19.022 -8.381 21.676 1.00 76.12 223 SER A N 1
ATOM 1818 C CA . SER A 1 223 ? -18.907 -8.513 23.149 1.00 76.12 223 SER A CA 1
ATOM 1819 C C . SER A 1 223 ? -19.424 -7.321 23.970 1.00 76.12 223 SER A C 1
ATOM 1821 O O . SER A 1 223 ? -19.205 -7.262 25.177 1.00 76.12 223 SER A O 1
ATOM 1823 N N . ARG A 1 224 ? -20.051 -6.319 23.348 1.00 82.56 224 ARG A N 1
ATOM 1824 C CA . ARG A 1 224 ? -20.500 -5.099 24.029 1.00 82.56 224 ARG A CA 1
ATOM 1825 C C . ARG A 1 224 ? -22.015 -5.053 24.054 1.00 82.56 224 ARG A C 1
ATOM 1827 O O . ARG A 1 224 ? -22.649 -5.194 23.015 1.00 82.56 224 ARG A O 1
ATOM 1834 N N . VAL A 1 225 ? -22.575 -4.785 25.221 1.00 88.12 225 VAL A N 1
ATOM 1835 C CA . VAL A 1 225 ? -24.009 -4.703 25.490 1.00 88.12 225 VAL A CA 1
ATOM 1836 C C . VAL A 1 225 ? -24.387 -3.247 25.764 1.00 88.12 225 VAL A C 1
ATOM 1838 O O . VAL A 1 225 ? -23.665 -2.520 26.448 1.00 88.12 225 VAL A O 1
ATOM 1841 N N . TYR A 1 226 ? -25.507 -2.803 25.205 1.00 87.94 226 TYR A N 1
ATOM 1842 C CA . TYR A 1 226 ? -26.196 -1.558 25.531 1.00 87.94 226 TYR A CA 1
ATOM 1843 C C . TYR A 1 226 ? -27.301 -1.844 26.549 1.00 87.94 226 TYR A C 1
ATOM 1845 O O . TYR A 1 226 ? -28.002 -2.846 26.425 1.00 87.94 226 TYR A O 1
ATOM 1853 N N . ILE A 1 227 ? -27.477 -0.945 27.521 1.00 87.00 227 ILE A N 1
ATOM 1854 C CA . ILE A 1 227 ? -28.576 -1.000 28.485 1.00 87.00 227 ILE A CA 1
ATOM 1855 C C . ILE A 1 227 ? -29.350 0.315 28.443 1.00 87.00 227 ILE A C 1
ATOM 1857 O O . ILE A 1 227 ? -28.863 1.341 28.911 1.00 87.00 227 ILE A O 1
ATOM 1861 N N . GLY A 1 228 ? -30.554 0.298 27.884 1.00 82.62 228 GLY A N 1
ATOM 1862 C CA . GLY A 1 228 ? -31.490 1.418 27.870 1.00 82.62 228 GLY A CA 1
ATOM 1863 C C . GLY A 1 228 ? -32.465 1.405 29.049 1.00 82.62 228 GLY A C 1
ATOM 1864 O O . GLY A 1 228 ? -32.661 0.385 29.708 1.00 82.62 228 GLY A O 1
ATOM 1865 N N . ASN A 1 229 ? -33.121 2.548 29.269 1.00 83.25 229 ASN A N 1
ATOM 1866 C CA . ASN A 1 229 ? -34.134 2.760 30.311 1.00 83.25 229 ASN A CA 1
ATOM 1867 C C . ASN A 1 229 ? -33.624 2.543 31.753 1.00 83.25 229 ASN A C 1
ATOM 1869 O O . ASN A 1 229 ? -34.357 2.074 32.623 1.00 83.25 229 ASN A O 1
ATOM 1873 N N . LEU A 1 230 ? -32.363 2.904 32.016 1.00 84.88 230 LEU A N 1
ATOM 1874 C CA . LEU A 1 230 ? -31.809 2.891 33.370 1.00 84.88 230 LEU A CA 1
ATOM 1875 C C . LEU A 1 230 ? -32.426 4.006 34.223 1.00 84.88 230 LEU A C 1
ATOM 1877 O O . LEU A 1 230 ? -32.459 5.170 33.818 1.00 84.88 230 LEU A O 1
ATOM 1881 N N . SER A 1 231 ? -32.844 3.661 35.442 1.00 78.38 231 SER A N 1
ATOM 1882 C CA . SER A 1 231 ? -33.213 4.647 36.463 1.00 78.38 231 SER A CA 1
ATOM 1883 C C . SER A 1 231 ? -32.025 5.559 36.781 1.00 78.38 231 SER A C 1
ATOM 1885 O O . SER A 1 231 ? -30.887 5.099 36.859 1.00 78.38 231 SER A O 1
ATOM 1887 N N . SER A 1 232 ? -32.272 6.842 37.064 1.00 74.69 232 SER A N 1
ATOM 1888 C CA . SER A 1 232 ? -31.220 7.803 37.448 1.00 74.69 232 SER A CA 1
ATOM 1889 C C . SER A 1 232 ? -30.588 7.532 38.823 1.00 74.69 232 SER A C 1
ATOM 1891 O O . SER A 1 232 ? -29.825 8.360 39.315 1.00 74.69 232 SER A O 1
ATOM 1893 N N . ARG A 1 233 ? -30.966 6.424 39.473 1.00 75.69 233 ARG A N 1
ATOM 1894 C CA . ARG A 1 233 ? -30.376 5.914 40.716 1.00 75.69 233 ARG A CA 1
ATOM 1895 C C . ARG A 1 233 ? -29.373 4.779 40.491 1.00 75.69 233 ARG A C 1
ATOM 1897 O O . ARG A 1 233 ? -28.643 4.484 41.423 1.00 75.69 233 ARG A O 1
ATOM 1904 N N . VAL A 1 234 ? -29.354 4.162 39.303 1.00 82.69 234 VAL A N 1
ATOM 1905 C CA . VAL A 1 234 ? -28.441 3.051 38.989 1.00 82.69 234 VAL A CA 1
ATOM 1906 C C . VAL A 1 234 ? -26.998 3.547 38.999 1.00 82.69 234 VAL A C 1
ATOM 1908 O O . VAL A 1 234 ? -26.696 4.604 38.449 1.00 82.69 234 VAL A O 1
ATOM 1911 N N . THR A 1 235 ? -26.119 2.754 39.596 1.00 85.94 235 THR A N 1
ATOM 1912 C CA . THR A 1 235 ? -24.669 2.944 39.679 1.00 85.94 235 THR A CA 1
ATOM 1913 C C . THR A 1 235 ? -23.927 1.858 38.899 1.00 85.94 235 THR A C 1
ATOM 1915 O O . THR A 1 235 ? -24.478 0.791 38.620 1.00 85.94 235 THR A O 1
ATOM 1918 N N . ASP A 1 236 ? -22.650 2.084 38.573 1.00 83.06 236 ASP A N 1
ATOM 1919 C CA . ASP A 1 236 ? -21.833 1.086 37.865 1.00 83.06 236 ASP A CA 1
ATOM 1920 C C . ASP A 1 236 ? -21.743 -0.245 38.640 1.00 83.06 236 ASP A C 1
ATOM 1922 O O . ASP A 1 236 ? -21.827 -1.309 38.036 1.00 83.06 236 ASP A O 1
ATOM 1926 N N . ARG A 1 237 ? -21.712 -0.202 39.983 1.00 84.38 237 ARG A N 1
ATOM 1927 C CA . ARG A 1 237 ? -21.733 -1.397 40.853 1.00 84.38 237 ARG A CA 1
ATOM 1928 C C . ARG A 1 237 ? -23.033 -2.200 40.763 1.00 84.38 237 ARG A C 1
ATOM 1930 O O . ARG A 1 237 ? -23.010 -3.422 40.890 1.00 84.38 237 ARG A O 1
ATOM 1937 N N . GLU A 1 238 ? -24.171 -1.538 40.566 1.00 84.88 238 GLU A N 1
ATOM 1938 C CA . GLU A 1 238 ? -25.451 -2.226 40.356 1.00 84.88 238 GLU A CA 1
ATOM 1939 C C . GLU A 1 238 ? -25.510 -2.864 38.964 1.00 84.88 238 GLU A C 1
ATOM 1941 O O . GLU A 1 238 ? -26.068 -3.949 38.832 1.00 84.88 238 GLU A O 1
ATOM 1946 N N . LEU A 1 239 ? -24.874 -2.263 37.947 1.00 85.56 239 LEU A N 1
ATOM 1947 C CA . LEU A 1 239 ? -24.683 -2.912 36.642 1.00 85.56 239 LEU A CA 1
ATOM 1948 C C . LEU A 1 239 ? -23.739 -4.120 36.747 1.00 85.56 239 LEU A C 1
ATOM 1950 O O . LEU A 1 239 ? -24.091 -5.196 36.273 1.00 85.56 239 LEU A O 1
ATOM 1954 N N . GLU A 1 240 ? -22.589 -3.987 37.415 1.00 86.56 240 GLU A N 1
ATOM 1955 C CA . GLU A 1 240 ? -21.667 -5.105 37.679 1.00 86.56 240 GLU A CA 1
ATOM 1956 C C . GLU A 1 240 ? -22.367 -6.269 38.394 1.00 86.56 240 GLU A C 1
ATOM 1958 O O . GLU A 1 240 ? -22.143 -7.428 38.050 1.00 86.56 240 GLU A O 1
ATOM 1963 N N . HIS A 1 241 ? -23.246 -5.976 39.360 1.00 86.00 241 HIS A N 1
ATOM 1964 C CA . HIS A 1 241 ? -24.038 -6.991 40.051 1.00 86.00 241 HIS A CA 1
ATOM 1965 C C . HIS A 1 241 ? -25.137 -7.598 39.161 1.00 86.00 241 HIS A C 1
ATOM 1967 O O . HIS A 1 241 ? -25.340 -8.808 39.188 1.00 86.00 241 HIS A O 1
ATOM 1973 N N . PHE A 1 242 ? -25.824 -6.787 38.353 1.00 86.44 242 PHE A N 1
ATOM 1974 C CA . PHE A 1 242 ? -26.895 -7.228 37.450 1.00 86.44 242 PHE A CA 1
ATOM 1975 C C . PHE A 1 242 ? -26.387 -8.137 36.317 1.00 86.44 242 PHE A C 1
ATOM 1977 O O . PHE A 1 242 ? -27.073 -9.079 35.931 1.00 86.44 242 PHE A O 1
ATOM 1984 N N . PHE A 1 243 ? -25.163 -7.905 35.831 1.00 88.50 243 PHE A N 1
ATOM 1985 C CA . PHE A 1 243 ? -24.486 -8.751 34.838 1.00 88.50 243 PHE A CA 1
ATOM 1986 C C . PHE A 1 243 ? -23.603 -9.856 35.456 1.00 88.50 243 PHE A C 1
ATOM 1988 O O . PHE A 1 243 ? -22.922 -10.591 34.733 1.00 88.50 243 PHE A O 1
ATOM 1995 N N . ARG A 1 244 ? -23.608 -10.019 36.786 1.00 84.31 244 ARG A N 1
ATOM 1996 C CA . ARG A 1 244 ? -22.791 -11.021 37.482 1.00 84.31 244 ARG A CA 1
ATOM 1997 C C . ARG A 1 244 ? -23.289 -12.438 37.192 1.00 84.31 244 ARG A C 1
ATOM 1999 O O . ARG A 1 244 ? -24.382 -12.811 37.599 1.00 84.31 244 ARG A O 1
ATOM 2006 N N . GLY A 1 245 ? -22.431 -13.247 36.573 1.00 80.94 245 GLY A N 1
ATOM 2007 C CA . GLY A 1 245 ? -22.681 -14.668 36.293 1.00 80.94 245 GLY A CA 1
ATOM 2008 C C . GLY A 1 245 ? -22.756 -15.016 34.806 1.00 80.94 245 GLY A C 1
ATOM 2009 O O . GLY A 1 245 ? -22.531 -16.169 34.465 1.00 80.94 245 GLY A O 1
ATOM 2010 N N . PHE A 1 246 ? -22.983 -14.031 33.930 1.00 82.75 246 PHE A N 1
ATOM 2011 C CA . PHE A 1 246 ? -23.016 -14.235 32.473 1.00 82.75 246 PHE A CA 1
ATOM 2012 C C . PHE A 1 246 ? -21.629 -14.253 31.833 1.00 82.75 246 PHE A C 1
ATOM 2014 O O . PHE A 1 246 ? -21.439 -14.841 30.777 1.00 82.75 246 PHE A O 1
ATOM 2021 N N . GLY A 1 247 ? -20.652 -13.609 32.469 1.00 84.25 247 GLY A N 1
ATOM 2022 C CA . GLY A 1 247 ? -19.301 -13.522 31.942 1.00 84.25 247 GLY A CA 1
ATOM 2023 C C . GLY A 1 247 ? -18.404 -12.605 32.751 1.00 84.25 247 GLY A C 1
ATOM 2024 O O . GLY A 1 247 ? -18.806 -12.043 33.775 1.00 84.25 247 GLY A O 1
ATOM 2025 N N . LYS A 1 248 ? -17.174 -12.430 32.270 1.00 82.81 248 LYS A N 1
ATOM 2026 C CA . LYS A 1 248 ? -16.226 -11.477 32.852 1.00 82.81 248 LYS A CA 1
ATOM 2027 C C . LYS A 1 248 ? -16.365 -10.116 32.171 1.00 82.81 248 LYS A C 1
ATOM 2029 O O . LYS A 1 248 ? -16.208 -9.999 30.960 1.00 82.81 248 LYS A O 1
ATOM 2034 N N . ILE A 1 249 ? -16.627 -9.084 32.966 1.00 86.44 249 ILE A N 1
ATOM 2035 C CA . ILE A 1 249 ? -16.741 -7.698 32.502 1.00 86.44 249 ILE A CA 1
ATOM 2036 C C . ILE A 1 249 ? -15.336 -7.079 32.361 1.00 86.44 249 ILE A C 1
ATOM 2038 O O . ILE A 1 249 ? -14.469 -7.284 33.211 1.00 86.44 249 ILE A O 1
ATOM 2042 N N . ARG A 1 250 ? -15.118 -6.327 31.276 1.00 82.81 250 ARG A N 1
ATOM 2043 C CA . ARG A 1 250 ? -13.911 -5.538 30.966 1.00 82.81 250 ARG A CA 1
ATOM 2044 C C . ARG A 1 250 ? -14.077 -4.042 31.246 1.00 82.81 250 ARG A C 1
ATOM 2046 O O . ARG A 1 250 ? -13.141 -3.420 31.734 1.00 82.81 250 ARG A O 1
ATOM 2053 N N . ASP A 1 251 ? -15.223 -3.468 30.876 1.00 79.12 251 ASP A N 1
ATOM 2054 C CA . ASP A 1 251 ? -15.525 -2.029 30.965 1.00 79.12 251 ASP A CA 1
ATOM 2055 C C . ASP A 1 251 ? -17.017 -1.819 31.263 1.00 79.12 251 ASP A C 1
ATOM 2057 O O . ASP A 1 251 ? -17.868 -2.551 30.748 1.00 79.12 251 ASP A O 1
ATOM 2061 N N . VAL A 1 252 ? -17.329 -0.793 32.057 1.00 83.94 252 VAL A N 1
ATOM 2062 C CA . VAL A 1 252 ? -18.696 -0.348 32.367 1.00 83.94 252 VAL A CA 1
ATOM 2063 C C . VAL A 1 252 ? -18.767 1.158 32.141 1.00 83.94 252 VAL A C 1
ATOM 2065 O O . VAL A 1 252 ? -17.926 1.920 32.611 1.00 83.94 252 VAL A O 1
ATOM 2068 N N . MET A 1 253 ? -19.771 1.598 31.385 1.00 80.62 253 MET A N 1
ATOM 2069 C CA . MET A 1 253 ? -19.932 2.996 30.994 1.00 80.62 253 MET A CA 1
ATOM 2070 C C . MET A 1 253 ? -21.381 3.446 31.167 1.00 80.62 253 MET A C 1
ATOM 2072 O O . MET A 1 253 ? -22.144 3.506 30.196 1.00 80.62 253 MET A O 1
ATOM 2076 N N . LEU A 1 254 ? -21.751 3.797 32.397 1.00 82.00 254 LEU A N 1
ATOM 2077 C CA . LEU A 1 254 ? -23.020 4.447 32.704 1.00 82.00 254 LEU A CA 1
ATOM 2078 C C . LEU A 1 254 ? -23.103 5.875 32.123 1.00 82.00 254 LEU A C 1
ATOM 2080 O O . LEU A 1 254 ? -22.123 6.623 32.056 1.00 82.00 254 LEU A O 1
ATOM 2084 N N . LYS A 1 255 ? -24.308 6.262 31.697 1.00 78.94 255 LYS A N 1
ATOM 2085 C CA . LYS A 1 255 ? -24.722 7.616 31.303 1.00 78.94 255 LYS A CA 1
ATOM 2086 C C . LYS A 1 255 ? -26.161 7.859 31.777 1.00 78.94 255 LYS A C 1
ATOM 2088 O O . LYS A 1 255 ? -26.878 6.941 32.171 1.00 78.94 255 LYS A O 1
ATOM 2093 N N . ASN A 1 256 ? -26.617 9.109 31.718 1.00 76.75 256 ASN A N 1
ATOM 2094 C CA . ASN A 1 256 ? -27.961 9.479 32.170 1.00 76.75 256 ASN A CA 1
ATOM 2095 C C . ASN A 1 256 ? -29.047 8.749 31.350 1.00 76.75 256 ASN A C 1
ATOM 2097 O O . ASN A 1 256 ? -29.284 9.094 30.192 1.00 76.75 256 ASN A O 1
ATOM 2101 N N . GLY A 1 257 ? -29.707 7.760 31.962 1.00 71.06 257 GLY A N 1
ATOM 2102 C CA . GLY A 1 257 ? -30.790 6.967 31.367 1.00 71.06 257 GLY A CA 1
ATOM 2103 C C . GLY A 1 257 ? -30.358 5.726 30.573 1.00 71.06 257 GLY A C 1
ATOM 2104 O O . GLY A 1 257 ? -31.222 4.978 30.113 1.00 71.06 257 GLY A O 1
ATOM 2105 N N . PHE A 1 258 ? -29.053 5.491 30.386 1.00 83.88 258 PHE A N 1
ATOM 2106 C CA . PHE A 1 258 ? -28.540 4.331 29.646 1.00 83.88 258 PHE A CA 1
ATOM 2107 C C . PHE A 1 258 ? -27.065 4.038 29.940 1.00 83.88 258 PHE A C 1
ATOM 2109 O O . PHE A 1 258 ? -26.298 4.947 30.231 1.00 83.88 258 PHE A O 1
ATOM 2116 N N . GLY A 1 259 ? -26.642 2.786 29.805 1.00 86.19 259 GLY A N 1
ATOM 2117 C CA . GLY A 1 259 ? -25.261 2.353 30.008 1.00 86.19 259 GLY A CA 1
ATOM 2118 C C . GLY A 1 259 ? -24.742 1.465 28.882 1.00 86.19 259 GLY A C 1
ATOM 2119 O O . GLY A 1 259 ? -25.464 1.122 27.943 1.00 86.19 259 GLY A O 1
ATOM 2120 N N . PHE A 1 260 ? -23.474 1.083 28.997 1.00 89.12 260 PHE A N 1
ATOM 2121 C CA . PHE A 1 260 ? -22.873 -0.004 28.230 1.00 89.12 260 PHE A CA 1
ATOM 2122 C C . PHE A 1 260 ? -22.025 -0.880 29.149 1.00 89.12 260 PHE A C 1
ATOM 2124 O O . PHE A 1 260 ? -21.390 -0.356 30.064 1.00 89.12 260 PHE A O 1
ATOM 2131 N N . VAL A 1 261 ? -21.971 -2.175 28.856 1.00 89.69 261 VAL A N 1
ATOM 2132 C CA . VAL A 1 261 ? -21.090 -3.156 29.505 1.00 89.69 261 VAL A CA 1
ATOM 2133 C C . VAL A 1 261 ? -20.325 -3.894 28.408 1.00 89.69 261 VAL A C 1
ATOM 2135 O O . VAL A 1 261 ? -20.902 -4.231 27.376 1.00 89.69 261 VAL A O 1
ATOM 2138 N N . GLU A 1 262 ? -19.024 -4.102 28.581 1.00 87.25 262 GLU A N 1
ATOM 2139 C CA . GLU A 1 262 ? -18.173 -4.822 27.624 1.00 87.25 262 GLU A CA 1
ATOM 2140 C C . GLU A 1 262 ? -17.637 -6.102 28.276 1.00 87.25 262 GLU A C 1
ATOM 2142 O O . GLU A 1 262 ? -17.046 -6.038 29.350 1.00 87.25 262 GLU A O 1
ATOM 2147 N N . PHE A 1 263 ? -17.865 -7.256 27.648 1.00 84.88 263 PHE A N 1
ATOM 2148 C CA . PHE A 1 263 ? -17.507 -8.593 28.136 1.00 84.88 263 PHE A CA 1
ATOM 2149 C C . PHE A 1 263 ? -16.176 -9.102 27.558 1.00 84.88 263 PHE A C 1
ATOM 2151 O O . PHE A 1 263 ? -15.631 -8.539 26.602 1.00 84.88 263 PHE A O 1
ATOM 2158 N N . ASP A 1 264 ? -15.640 -10.172 28.157 1.00 79.94 264 ASP A N 1
ATOM 2159 C CA . ASP A 1 264 ? -14.416 -10.844 27.707 1.00 79.94 264 ASP A CA 1
ATOM 2160 C C . ASP A 1 264 ? -14.670 -11.735 26.466 1.00 79.94 264 ASP A C 1
ATOM 2162 O O . ASP A 1 264 ? -13.965 -11.596 25.458 1.00 79.94 264 ASP A O 1
ATOM 2166 N N . ASP A 1 265 ? -15.709 -12.581 26.488 1.00 76.44 265 ASP A N 1
ATOM 2167 C CA . ASP A 1 265 ? -16.213 -13.309 25.309 1.00 76.44 265 ASP A CA 1
ATOM 2168 C C . ASP A 1 265 ? -17.354 -12.533 24.611 1.00 76.44 265 ASP A C 1
ATOM 2170 O O . ASP A 1 265 ? -17.819 -11.482 25.049 1.00 76.44 265 ASP A O 1
ATOM 2174 N N . HIS A 1 266 ? -17.780 -13.023 23.452 1.00 81.19 266 HIS A N 1
ATOM 2175 C CA . HIS A 1 266 ? -18.972 -12.595 22.722 1.00 81.19 266 HIS A CA 1
ATOM 2176 C C . HIS A 1 266 ? -20.220 -13.343 23.209 1.00 81.19 266 HIS A C 1
ATOM 2178 O O . HIS A 1 266 ? -21.295 -12.751 23.248 1.00 81.19 266 HIS A O 1
ATOM 2184 N N . ARG A 1 267 ? -20.078 -14.620 23.580 1.00 80.19 267 ARG A N 1
ATOM 2185 C CA . ARG A 1 267 ? -21.190 -15.494 23.988 1.00 80.19 267 ARG A CA 1
ATOM 2186 C C . ARG A 1 267 ? -21.800 -15.028 25.307 1.00 80.19 267 ARG A C 1
ATOM 2188 O O . ARG A 1 267 ? -22.994 -14.765 25.343 1.00 80.19 267 ARG A O 1
ATOM 2195 N N . ASP A 1 268 ? -20.949 -14.725 26.288 1.00 86.12 268 ASP A N 1
ATOM 2196 C CA . ASP A 1 268 ? -21.281 -14.022 27.535 1.00 86.12 268 ASP A CA 1
ATOM 2197 C C . ASP A 1 268 ? -22.234 -12.824 27.320 1.00 86.12 268 ASP A C 1
ATOM 2199 O O . ASP A 1 268 ? -23.172 -12.605 28.086 1.00 86.12 268 ASP A O 1
ATOM 2203 N N . ALA A 1 269 ? -22.001 -12.039 26.259 1.00 84.06 269 ALA A N 1
ATOM 2204 C CA . ALA A 1 269 ? -22.793 -10.858 25.922 1.00 84.06 269 ALA A CA 1
ATOM 2205 C C . ALA A 1 269 ? -24.131 -11.195 25.234 1.00 84.06 269 ALA A C 1
ATOM 2207 O O . ALA A 1 269 ? -25.096 -10.451 25.404 1.00 84.06 269 ALA A O 1
ATOM 2208 N N . GLU A 1 270 ? -24.209 -12.291 24.475 1.00 79.75 270 GLU A N 1
ATOM 2209 C CA . GLU A 1 270 ? -25.459 -12.784 23.881 1.00 79.75 270 GLU A CA 1
ATOM 2210 C C . GLU A 1 270 ? -26.364 -13.421 24.941 1.00 79.75 270 GLU A C 1
ATOM 2212 O O . GLU A 1 270 ? -27.546 -13.083 25.003 1.00 79.75 270 GLU A O 1
ATOM 2217 N N . ASP A 1 271 ? -25.803 -14.248 25.826 1.00 82.00 271 ASP A N 1
ATOM 2218 C CA . ASP A 1 271 ? -26.523 -14.867 26.945 1.00 82.00 271 ASP A CA 1
ATOM 2219 C C . ASP A 1 271 ? -27.045 -13.796 27.922 1.00 82.00 271 ASP A C 1
ATOM 2221 O O . ASP A 1 271 ? -28.210 -13.822 28.327 1.00 82.00 271 ASP A O 1
ATOM 2225 N N . ALA A 1 272 ? -26.227 -12.778 28.223 1.00 85.88 272 ALA A N 1
ATOM 2226 C CA . ALA A 1 272 ? -26.649 -11.609 28.996 1.00 85.88 272 ALA A CA 1
ATOM 2227 C C . ALA A 1 272 ? -27.781 -10.813 28.315 1.00 85.88 272 ALA A C 1
ATOM 2229 O O . ALA A 1 272 ? -28.707 -10.363 28.989 1.00 85.88 272 ALA A O 1
ATOM 2230 N N . VAL A 1 273 ? -27.738 -10.628 26.990 1.00 85.75 273 VAL A N 1
ATOM 2231 C CA . VAL A 1 273 ? -28.823 -9.972 26.234 1.00 85.75 273 VAL A CA 1
ATOM 2232 C C . VAL A 1 273 ? -30.098 -10.818 26.242 1.00 85.75 273 VAL A C 1
ATOM 2234 O O . VAL A 1 273 ? -31.188 -10.260 26.348 1.00 85.75 273 VAL A O 1
ATOM 2237 N N . TYR A 1 274 ? -29.986 -12.143 26.162 1.00 80.56 274 TYR A N 1
ATOM 2238 C CA . TYR A 1 274 ? -31.132 -13.050 26.158 1.00 80.56 274 TYR A CA 1
ATOM 2239 C C . TYR A 1 274 ? -31.881 -13.061 27.503 1.00 80.56 274 TYR A C 1
ATOM 2241 O O . TYR A 1 274 ? -33.104 -12.929 27.522 1.00 80.56 274 TYR A O 1
ATOM 2249 N N . GLU A 1 275 ? -31.159 -13.168 28.622 1.00 79.62 275 GLU A N 1
ATOM 2250 C CA . GLU A 1 275 ? -31.737 -13.375 29.962 1.00 79.62 275 GLU A CA 1
ATOM 2251 C C . GLU A 1 275 ? -32.081 -12.072 30.718 1.00 79.62 275 GLU A C 1
ATOM 2253 O O . GLU A 1 275 ? -32.917 -12.069 31.628 1.00 79.62 275 GLU A O 1
ATOM 2258 N N . LEU A 1 276 ? -31.444 -10.944 30.373 1.00 85.88 276 LEU A N 1
ATOM 2259 C CA . LEU A 1 276 ? -31.608 -9.680 31.108 1.00 85.88 276 LEU A CA 1
ATOM 2260 C C . LEU A 1 276 ? -32.477 -8.637 30.387 1.00 85.88 276 LEU A C 1
ATOM 2262 O O . LEU A 1 276 ? -32.901 -7.663 31.017 1.00 85.88 276 LEU A O 1
ATOM 2266 N N . ASN A 1 277 ? -32.783 -8.812 29.098 1.00 84.62 277 ASN A N 1
ATOM 2267 C CA . ASN A 1 277 ? -33.624 -7.866 28.362 1.00 84.62 277 ASN A CA 1
ATOM 2268 C C . ASN A 1 277 ? -35.073 -7.881 28.880 1.00 84.62 277 ASN A C 1
ATOM 2270 O O . ASN A 1 277 ? -35.768 -8.892 28.823 1.00 84.62 277 ASN A O 1
ATOM 2274 N N . GLY A 1 278 ? -35.544 -6.741 29.387 1.00 76.31 278 GLY A N 1
ATOM 2275 C CA . GLY A 1 278 ? -36.865 -6.594 29.994 1.00 76.31 278 GLY A CA 1
ATOM 2276 C C . GLY A 1 278 ? -36.942 -6.923 31.491 1.00 76.31 278 GLY A C 1
ATOM 2277 O O . GLY A 1 278 ? -38.012 -6.718 32.073 1.00 76.31 278 GLY A O 1
ATOM 2278 N N . ARG A 1 279 ? -35.849 -7.370 32.136 1.00 82.81 279 ARG A N 1
ATOM 2279 C CA . ARG A 1 279 ? -35.781 -7.488 33.607 1.00 82.81 279 ARG A CA 1
ATOM 2280 C C . ARG A 1 279 ? -35.873 -6.116 34.278 1.00 82.81 279 ARG A C 1
ATOM 2282 O O . ARG A 1 279 ? -35.604 -5.080 33.672 1.00 82.81 279 ARG A O 1
ATOM 2289 N N . GLU A 1 280 ? -36.244 -6.113 35.554 1.00 81.00 280 GLU A N 1
ATOM 2290 C CA . GLU A 1 280 ? -36.337 -4.897 36.362 1.00 81.00 280 GLU A CA 1
ATOM 2291 C C . GLU A 1 280 ? -35.039 -4.647 37.140 1.00 81.00 280 GLU A C 1
ATOM 2293 O O . GLU A 1 280 ? -34.590 -5.495 37.907 1.00 81.00 280 GLU A O 1
ATOM 2298 N N . LEU A 1 281 ? -34.456 -3.460 36.954 1.00 80.94 281 LEU A N 1
ATOM 2299 C CA . LEU A 1 281 ? -33.313 -2.946 37.707 1.00 80.94 281 LEU A CA 1
ATOM 2300 C C . LEU A 1 281 ? -33.718 -1.614 38.348 1.00 80.94 281 LEU A C 1
ATOM 2302 O O . LEU A 1 281 ? -34.182 -0.697 37.668 1.00 80.94 281 LEU A O 1
ATOM 2306 N N . CYS A 1 282 ? -33.596 -1.521 39.673 1.00 79.06 282 CYS A N 1
ATOM 2307 C CA . CYS A 1 282 ? -33.965 -0.342 40.470 1.00 79.06 282 CYS A CA 1
ATOM 2308 C C . CYS A 1 282 ? -35.369 0.215 40.116 1.00 79.06 282 CYS A C 1
ATOM 2310 O O . CYS A 1 282 ? -35.574 1.421 39.932 1.00 79.06 282 CYS A O 1
ATOM 2312 N N . GLY A 1 283 ? -36.338 -0.703 39.989 1.00 75.50 283 GLY A N 1
ATOM 2313 C CA . GLY A 1 283 ? -37.752 -0.428 39.703 1.00 75.50 283 GLY A CA 1
ATOM 2314 C C . GLY A 1 283 ? -38.078 -0.046 38.254 1.00 75.50 283 GLY A C 1
ATOM 2315 O O . GLY A 1 283 ? -39.174 0.441 38.001 1.00 75.50 283 GLY A O 1
ATOM 2316 N N . HIS A 1 284 ? -37.141 -0.201 37.312 1.00 76.00 284 HIS A N 1
ATOM 2317 C CA . HIS A 1 284 ? -37.334 0.127 35.895 1.00 76.00 284 HIS A CA 1
ATOM 2318 C C . HIS A 1 284 ? -37.004 -1.083 35.014 1.00 76.00 284 HIS A C 1
ATOM 2320 O O . HIS A 1 284 ? -35.988 -1.742 35.226 1.00 76.00 284 HIS A O 1
ATOM 2326 N N . ARG A 1 285 ? -37.841 -1.371 34.007 1.00 80.94 285 ARG A N 1
ATOM 2327 C CA . ARG A 1 285 ? -37.566 -2.432 33.022 1.00 80.94 285 ARG A CA 1
ATOM 2328 C C . ARG A 1 285 ? -36.485 -1.982 32.054 1.00 80.94 285 ARG A C 1
ATOM 2330 O O . ARG A 1 285 ? -36.713 -1.041 31.292 1.00 80.94 285 ARG A O 1
ATOM 2337 N N . VAL A 1 286 ? -35.332 -2.636 32.091 1.00 85.19 286 VAL A N 1
ATOM 2338 C CA . VAL A 1 286 ? -34.191 -2.284 31.244 1.00 85.19 286 VAL A CA 1
ATOM 2339 C C . VAL A 1 286 ? -34.314 -2.911 29.861 1.00 85.19 286 VAL A C 1
ATOM 2341 O O . VAL A 1 286 ? -34.843 -4.009 29.709 1.00 85.19 286 VAL A O 1
ATOM 2344 N N . VAL A 1 287 ? -33.821 -2.210 28.843 1.00 81.56 287 VAL A N 1
ATOM 2345 C CA . VAL A 1 287 ? -33.727 -2.724 27.469 1.00 81.56 287 VAL A CA 1
ATOM 2346 C C . VAL A 1 287 ? -32.282 -3.131 27.231 1.00 81.56 287 VAL A C 1
ATOM 2348 O O . VAL A 1 287 ? -31.405 -2.280 27.334 1.00 81.56 287 VAL A O 1
ATOM 2351 N N . VAL A 1 288 ? -32.023 -4.403 26.940 1.00 86.50 288 VAL A N 1
ATOM 2352 C CA . VAL A 1 288 ? -30.660 -4.949 26.819 1.00 86.50 288 VAL A CA 1
ATOM 2353 C C . VAL A 1 288 ? -30.449 -5.443 25.385 1.00 86.50 288 VAL A C 1
ATOM 2355 O O . VAL A 1 288 ? -31.201 -6.287 24.906 1.00 86.50 288 VAL A O 1
ATOM 2358 N N . GLU A 1 289 ? -29.467 -4.880 24.676 1.00 84.00 289 GLU A N 1
ATOM 2359 C CA . GLU A 1 289 ? -29.227 -5.112 23.236 1.00 84.00 289 GLU A CA 1
ATOM 2360 C C . GLU A 1 289 ? -27.720 -5.210 22.928 1.00 84.00 289 GLU A C 1
ATOM 2362 O O . GLU A 1 289 ? -26.904 -4.594 23.614 1.00 84.00 289 GLU A O 1
ATOM 2367 N N . ILE A 1 290 ? -27.320 -5.924 21.867 1.00 83.12 290 ILE A N 1
ATOM 2368 C CA . ILE A 1 290 ? -25.917 -5.937 21.409 1.00 83.12 290 ILE A CA 1
ATOM 2369 C C . ILE A 1 290 ? -25.538 -4.565 20.817 1.00 83.12 290 ILE A C 1
ATOM 2371 O O . ILE A 1 290 ? -26.231 -3.996 19.976 1.00 83.12 290 ILE A O 1
ATOM 2375 N N . SER A 1 291 ? -24.401 -4.024 21.254 1.00 76.75 291 SER A N 1
ATOM 2376 C CA . SER A 1 291 ? -23.897 -2.690 20.921 1.00 76.75 291 SER A CA 1
ATOM 2377 C C . SER A 1 291 ? -22.794 -2.745 19.859 1.00 76.75 291 SER A C 1
ATOM 2379 O O . SER A 1 291 ? -21.598 -2.734 20.163 1.00 76.75 291 SER A O 1
ATOM 2381 N N . HIS A 1 292 ? -23.186 -2.734 18.584 1.00 61.56 292 HIS A N 1
ATOM 2382 C CA . HIS A 1 292 ? -22.231 -2.634 17.478 1.00 61.56 292 HIS A CA 1
ATOM 2383 C C . HIS A 1 292 ? -21.516 -1.271 17.471 1.00 61.56 292 HIS A C 1
ATOM 2385 O O . HIS A 1 292 ? -22.096 -0.218 17.197 1.00 61.56 292 HIS A O 1
ATOM 2391 N N . ARG A 1 293 ? -20.213 -1.286 17.770 1.00 54.09 293 ARG A N 1
ATOM 2392 C CA . ARG A 1 293 ? -19.367 -0.088 17.847 1.00 54.09 293 ARG A CA 1
ATOM 2393 C C . ARG A 1 293 ? -19.018 0.439 16.451 1.00 54.09 293 ARG A C 1
ATOM 2395 O O . ARG A 1 293 ? -18.039 0.011 15.841 1.00 54.09 293 ARG A O 1
ATOM 2402 N N . SER A 1 294 ? -19.780 1.416 15.960 1.00 38.75 294 SER A N 1
ATOM 2403 C CA . SER A 1 294 ? -19.443 2.125 14.720 1.00 38.75 294 SER A CA 1
ATOM 2404 C C . SER A 1 294 ? -18.102 2.869 14.855 1.00 38.75 294 SER A C 1
ATOM 2406 O O . SER A 1 294 ? -17.883 3.670 15.768 1.00 38.75 294 SER A O 1
ATOM 2408 N N . GLN A 1 295 ? -17.167 2.596 13.938 1.00 43.00 295 GLN A N 1
ATOM 2409 C CA . GLN A 1 295 ? -15.760 3.018 14.072 1.00 43.00 295 GLN A CA 1
ATOM 2410 C C . GLN A 1 295 ? -15.549 4.546 14.048 1.00 43.00 295 GLN A C 1
ATOM 2412 O O . GLN A 1 295 ? -14.524 5.036 14.520 1.00 43.00 295 GLN A O 1
ATOM 2417 N N . GLN A 1 296 ? -16.526 5.321 13.562 1.00 41.72 296 GLN A N 1
ATOM 2418 C CA . GLN A 1 296 ? -16.435 6.784 13.457 1.00 41.72 296 GLN A CA 1
ATOM 2419 C C . GLN A 1 296 ? -16.269 7.501 14.810 1.00 41.72 296 GLN A C 1
ATOM 2421 O O . GLN A 1 296 ? -15.727 8.604 14.854 1.00 41.72 296 GLN A O 1
ATOM 2426 N N . GLN A 1 297 ? -16.697 6.905 15.929 1.00 41.78 297 GLN A N 1
ATOM 2427 C CA . GLN A 1 297 ? -16.730 7.618 17.214 1.00 41.78 297 GLN A CA 1
ATOM 2428 C C . GLN A 1 297 ? -15.362 7.723 17.927 1.00 41.78 297 GLN A C 1
ATOM 2430 O O . GLN A 1 297 ? -15.265 8.350 18.981 1.00 41.78 297 GLN A O 1
ATOM 2435 N N . GLN A 1 298 ? -14.287 7.163 17.357 1.00 38.03 298 GLN A N 1
ATOM 2436 C CA . GLN A 1 298 ? -12.952 7.167 17.974 1.00 38.03 298 GLN A CA 1
ATOM 2437 C C . GLN A 1 298 ? -12.120 8.438 17.688 1.00 38.03 298 GLN A C 1
ATOM 2439 O O . GLN A 1 298 ? -11.154 8.696 18.402 1.00 38.03 298 GLN A O 1
ATOM 2444 N N . GLN A 1 299 ? -12.513 9.281 16.721 1.00 35.75 299 GLN A N 1
ATOM 2445 C CA . GLN A 1 299 ? -11.799 10.533 16.395 1.00 35.75 299 GLN A CA 1
ATOM 2446 C C . GLN A 1 299 ? -12.109 11.728 17.322 1.00 35.75 299 GLN A C 1
ATOM 2448 O O . GLN A 1 299 ? -11.428 12.744 17.242 1.00 35.75 299 GLN A O 1
ATOM 2453 N N . TYR A 1 300 ? -13.082 11.622 18.234 1.00 37.06 300 TYR A N 1
ATOM 2454 C CA . TYR A 1 300 ? -13.538 12.744 19.079 1.00 37.06 300 TYR A CA 1
ATOM 2455 C C . TYR A 1 300 ? -12.995 12.743 20.521 1.00 37.06 300 TYR A C 1
ATOM 2457 O O . TYR A 1 300 ? -13.547 13.423 21.386 1.00 37.06 300 TYR A O 1
ATOM 2465 N N . ARG A 1 301 ? -11.933 11.977 20.817 1.00 34.09 301 ARG A N 1
ATOM 2466 C CA . ARG A 1 301 ? -11.396 11.829 22.189 1.00 34.09 301 ARG A CA 1
ATOM 2467 C C . ARG A 1 301 ? -9.940 12.260 22.406 1.00 34.09 301 ARG A C 1
ATOM 2469 O O . ARG A 1 301 ? -9.400 12.010 23.477 1.00 34.09 301 ARG A O 1
ATOM 2476 N N . SER A 1 302 ? -9.343 12.976 21.452 1.00 38.75 302 SER A N 1
ATOM 2477 C CA . SER A 1 302 ? -8.091 13.719 21.661 1.00 38.75 302 SER A CA 1
ATOM 2478 C C . SER A 1 302 ? -8.274 15.180 21.242 1.00 38.75 302 SER A C 1
ATOM 2480 O O . SER A 1 302 ? -8.812 15.441 20.170 1.00 38.75 302 SER A O 1
ATOM 2482 N N . GLY A 1 303 ? -7.843 16.122 22.089 1.00 37.91 303 GLY A N 1
ATOM 2483 C CA . GLY A 1 303 ? -7.857 17.559 21.780 1.00 37.91 303 GLY A CA 1
ATOM 2484 C C . GLY A 1 303 ? -9.084 18.360 22.244 1.00 37.91 303 GLY A C 1
ATOM 2485 O O . GLY A 1 303 ? -9.715 19.018 21.427 1.00 37.91 303 GLY A O 1
ATOM 2486 N N . MET A 1 304 ? -9.393 18.385 23.552 1.00 32.38 304 MET A N 1
ATOM 2487 C CA . MET A 1 304 ? -10.288 19.417 24.122 1.00 32.38 304 MET A CA 1
ATOM 2488 C C . MET A 1 304 ? -9.902 19.870 25.546 1.00 32.38 304 MET A C 1
ATOM 2490 O O . MET A 1 304 ? -10.723 19.910 26.460 1.00 32.38 304 MET A O 1
ATOM 2494 N N . ARG A 1 305 ? -8.633 20.257 25.734 1.00 36.19 305 ARG A N 1
ATOM 2495 C CA . ARG A 1 305 ? -8.220 21.194 26.798 1.00 36.19 305 ARG A CA 1
ATOM 2496 C C . ARG A 1 305 ? -7.779 22.512 26.159 1.00 36.19 305 ARG A C 1
ATOM 2498 O O . ARG A 1 305 ? -6.596 22.819 26.112 1.00 36.19 305 ARG A O 1
ATOM 2505 N N . SER A 1 306 ? -8.740 23.279 25.651 1.00 33.34 306 SER A N 1
ATOM 2506 C CA . SER A 1 306 ? -8.524 24.695 25.350 1.00 33.34 306 SER A CA 1
ATOM 2507 C C . SER A 1 306 ? -9.811 25.495 25.539 1.00 33.34 306 SER A C 1
ATOM 2509 O O . SER A 1 306 ? -10.913 24.960 25.417 1.00 33.34 306 SER A O 1
ATOM 2511 N N . ARG A 1 307 ? -9.653 26.758 25.933 1.00 42.34 307 ARG A N 1
ATOM 2512 C CA . ARG A 1 307 ? -10.669 27.596 26.584 1.00 42.34 307 ARG A CA 1
ATOM 2513 C C . ARG A 1 307 ? -11.070 28.752 25.668 1.00 42.34 307 ARG A C 1
ATOM 2515 O O . ARG A 1 307 ? -10.585 29.859 25.856 1.00 42.34 307 ARG A O 1
ATOM 2522 N N . ASP A 1 308 ? -11.977 28.504 24.726 1.00 32.25 308 ASP A N 1
ATOM 2523 C CA . ASP A 1 308 ? -12.865 29.554 24.206 1.00 32.25 308 ASP A CA 1
ATOM 2524 C C . ASP A 1 308 ? -14.153 28.960 23.602 1.00 32.25 308 ASP A C 1
ATOM 2526 O O . ASP A 1 308 ? -14.204 27.781 23.246 1.00 32.25 308 ASP A O 1
ATOM 2530 N N . GLY A 1 309 ? -15.214 29.762 23.520 1.00 41.34 309 GLY A N 1
ATOM 2531 C CA . GLY A 1 309 ? -16.547 29.337 23.107 1.00 41.34 309 GLY A CA 1
ATOM 2532 C C . GLY A 1 309 ? -17.028 29.992 21.815 1.00 41.34 309 GLY A C 1
ATOM 2533 O O . GLY A 1 309 ? -17.345 31.177 21.804 1.00 41.34 309 GLY A O 1
ATOM 2534 N N . ARG A 1 310 ? -17.218 29.191 20.757 1.00 34.25 310 ARG A N 1
ATOM 2535 C CA . ARG A 1 310 ? -18.073 29.504 19.591 1.00 34.25 310 ARG A CA 1
ATOM 2536 C C . ARG A 1 310 ? -18.652 28.213 19.010 1.00 34.25 310 ARG A C 1
ATOM 2538 O O . ARG A 1 310 ? -17.964 27.450 18.340 1.00 34.25 310 ARG A O 1
ATOM 2545 N N . VAL A 1 311 ? -19.930 27.954 19.289 1.00 35.38 311 VAL A N 1
ATOM 2546 C CA . VAL A 1 311 ? -20.638 26.763 18.795 1.00 35.38 311 VAL A CA 1
ATOM 2547 C C . VAL A 1 311 ? -21.054 26.980 17.344 1.00 35.38 311 VAL A C 1
ATOM 2549 O O . VAL A 1 311 ? -21.913 27.813 17.073 1.00 35.38 311 VAL A O 1
ATOM 2552 N N . ASN A 1 312 ? -20.497 26.191 16.424 1.00 33.88 312 ASN A N 1
ATOM 2553 C CA . ASN A 1 312 ? -20.958 26.125 15.036 1.00 33.88 312 ASN A CA 1
ATOM 2554 C C . ASN A 1 312 ? -21.204 24.654 14.648 1.00 33.88 312 ASN A C 1
ATOM 2556 O O . ASN A 1 312 ? -20.385 23.992 14.012 1.00 33.88 312 ASN A O 1
ATOM 2560 N N . GLY A 1 313 ? -22.313 24.102 15.150 1.00 35.97 313 GLY A N 1
ATOM 2561 C CA . GLY A 1 313 ? -22.641 22.678 15.050 1.00 35.97 313 GLY A CA 1
ATOM 2562 C C . GLY A 1 313 ? -23.078 22.267 13.644 1.00 35.97 313 GLY A C 1
ATOM 2563 O O . GLY A 1 313 ? -24.248 22.405 13.293 1.00 35.97 313 GLY A O 1
ATOM 2564 N N . ARG A 1 314 ? -22.157 21.710 12.848 1.00 41.59 314 ARG A N 1
ATOM 2565 C CA . ARG A 1 314 ? -22.418 21.262 11.468 1.00 41.59 314 ARG A CA 1
ATOM 2566 C C . ARG A 1 314 ? -23.109 19.888 11.376 1.00 41.59 314 ARG A C 1
ATOM 2568 O O . ARG A 1 314 ? -22.674 19.042 10.608 1.00 41.59 314 ARG A O 1
ATOM 2575 N N . PHE A 1 315 ? -24.178 19.685 12.145 1.00 32.25 315 PHE A N 1
ATOM 2576 C CA . PHE A 1 315 ? -25.221 18.673 11.913 1.00 32.25 315 PHE A CA 1
ATOM 2577 C C . PHE A 1 315 ? -26.482 19.062 12.713 1.00 32.25 315 PHE A C 1
ATOM 2579 O O . PHE A 1 315 ? -26.401 19.173 13.938 1.00 32.25 315 PHE A O 1
ATOM 2586 N N . PRO A 1 316 ? -27.648 19.289 12.075 1.00 38.69 316 PRO A N 1
ATOM 2587 C CA . PRO A 1 316 ? -28.900 19.484 12.802 1.00 38.69 316 PRO A CA 1
ATOM 2588 C C . PRO A 1 316 ? -29.386 18.158 13.424 1.00 38.69 316 PRO A C 1
ATOM 2590 O O . PRO A 1 316 ? -29.093 17.091 12.883 1.00 38.69 316 PRO A O 1
ATOM 2593 N N . PRO A 1 317 ? -30.159 18.193 14.528 1.00 40.81 317 PRO A N 1
ATOM 2594 C CA . PRO A 1 317 ? -30.763 16.984 15.090 1.00 40.81 317 PRO A CA 1
ATOM 2595 C C . PRO A 1 317 ? -31.752 16.345 14.095 1.00 40.81 317 PRO A C 1
ATOM 2597 O O . PRO A 1 317 ? -32.334 17.083 13.290 1.00 40.81 317 PRO A O 1
ATOM 2600 N N . PRO A 1 318 ? -31.988 15.015 14.163 1.00 48.56 318 PRO A N 1
ATOM 2601 C CA . PRO A 1 318 ? -32.903 14.308 13.267 1.00 48.56 318 PRO A CA 1
ATOM 2602 C C . PRO A 1 318 ? -34.266 14.995 13.186 1.00 48.56 318 PRO A C 1
ATOM 2604 O O . PRO A 1 318 ? -34.924 15.224 14.204 1.00 48.56 318 PRO A O 1
ATOM 2607 N N . ARG A 1 319 ? -34.681 15.349 11.968 1.00 56.72 319 ARG A N 1
ATOM 2608 C CA . ARG A 1 319 ? -35.965 16.005 11.716 1.00 56.72 319 ARG A CA 1
ATOM 2609 C C . ARG A 1 319 ? -36.930 15.001 11.111 1.00 56.72 319 ARG A C 1
ATOM 2611 O O . ARG A 1 319 ? -36.696 14.500 10.014 1.00 56.72 319 ARG A O 1
ATOM 2618 N N . GLU A 1 320 ? -38.046 14.788 11.800 1.00 64.88 320 GLU A N 1
ATOM 2619 C CA . GLU A 1 320 ? -39.276 14.316 11.168 1.00 64.88 320 GLU A CA 1
ATOM 2620 C C . GLU A 1 320 ? -39.625 15.298 10.039 1.00 64.88 320 GLU A C 1
ATOM 2622 O O . GLU A 1 320 ? -39.970 16.458 10.285 1.00 64.88 320 GLU A O 1
ATOM 2627 N N . THR A 1 321 ? -39.441 14.859 8.795 1.00 71.19 321 THR A N 1
ATOM 2628 C CA . THR A 1 321 ? -39.884 15.582 7.599 1.00 71.19 321 THR A CA 1
ATOM 2629 C C . THR A 1 321 ? -41.374 15.323 7.377 1.00 71.19 321 THR A C 1
ATOM 2631 O O . THR A 1 321 ? -41.995 14.536 8.086 1.00 71.19 321 THR A O 1
ATOM 2634 N N . ARG A 1 322 ? -41.973 15.979 6.379 1.00 76.12 322 ARG A N 1
ATOM 2635 C CA . ARG A 1 322 ? -43.348 15.678 5.942 1.00 76.12 322 ARG A CA 1
ATOM 2636 C C . ARG A 1 322 ? -43.451 14.419 5.070 1.00 76.12 322 ARG A C 1
ATOM 2638 O O . ARG A 1 322 ? -44.554 13.959 4.838 1.00 76.12 322 ARG A O 1
ATOM 2645 N N . HIS A 1 323 ? -42.328 13.890 4.581 1.00 84.19 323 HIS A N 1
ATOM 2646 C CA . HIS A 1 323 ? -42.273 12.738 3.678 1.00 84.19 323 HIS A CA 1
ATOM 2647 C C . HIS A 1 323 ? -42.094 11.475 4.523 1.00 84.19 323 HIS A C 1
ATOM 2649 O O . HIS A 1 323 ? -40.972 11.036 4.788 1.00 84.19 323 HIS A O 1
ATOM 2655 N N . ARG A 1 324 ? -43.218 10.975 5.049 1.00 85.62 324 ARG A N 1
ATOM 2656 C CA . ARG A 1 324 ? -43.279 9.978 6.127 1.00 85.62 324 ARG A CA 1
ATOM 2657 C C . ARG A 1 324 ? -43.928 8.698 5.627 1.00 85.62 324 ARG A C 1
ATOM 2659 O O . ARG A 1 324 ? -45.006 8.744 5.059 1.00 85.62 324 ARG A O 1
ATOM 2666 N N . MET A 1 325 ? -43.300 7.560 5.887 1.00 88.75 325 MET A N 1
ATOM 2667 C CA . MET A 1 325 ? -43.770 6.233 5.503 1.00 88.75 325 MET A CA 1
ATOM 2668 C C . MET A 1 325 ? -43.913 5.360 6.750 1.00 88.75 325 MET A C 1
ATOM 2670 O O . MET A 1 325 ? -42.965 5.211 7.526 1.00 88.75 325 MET A O 1
ATOM 2674 N N . ARG A 1 326 ? -45.091 4.766 6.942 1.00 90.06 326 ARG A N 1
ATOM 2675 C CA . ARG A 1 326 ? -45.361 3.815 8.023 1.00 90.06 326 ARG A CA 1
ATOM 2676 C C . ARG A 1 326 ? -45.184 2.388 7.511 1.00 90.06 326 ARG A C 1
ATOM 2678 O O . ARG A 1 326 ? -45.755 2.002 6.494 1.00 90.06 326 ARG A O 1
ATOM 2685 N N . VAL A 1 327 ? -44.387 1.611 8.232 1.00 90.00 327 VAL A N 1
ATOM 2686 C CA . VAL A 1 327 ? -44.116 0.195 7.970 1.00 90.00 327 VAL A CA 1
ATOM 2687 C C . VAL A 1 327 ? -44.936 -0.622 8.958 1.00 90.00 327 VAL A C 1
ATOM 2689 O O . VAL A 1 327 ? -44.861 -0.400 10.165 1.00 90.00 327 VAL A O 1
ATOM 2692 N N . THR A 1 328 ? -45.716 -1.569 8.455 1.00 89.94 328 THR A N 1
ATOM 2693 C CA . THR A 1 328 ? -46.607 -2.426 9.248 1.00 89.94 328 THR A CA 1
ATOM 2694 C C . THR A 1 328 ? -46.270 -3.902 9.027 1.00 89.94 328 THR A C 1
ATOM 2696 O O . THR A 1 328 ? -45.674 -4.258 8.007 1.00 89.94 328 THR A O 1
ATOM 2699 N N . ASN A 1 329 ? -46.619 -4.756 9.997 1.00 85.44 329 ASN A N 1
ATOM 2700 C CA . ASN A 1 329 ? -46.216 -6.171 10.069 1.00 85.44 329 ASN A CA 1
ATOM 2701 C C . ASN A 1 329 ? -44.687 -6.401 10.136 1.00 85.44 329 ASN A C 1
ATOM 2703 O O . ASN A 1 329 ? -44.170 -7.430 9.702 1.00 85.44 329 ASN A O 1
ATOM 2707 N N . LEU A 1 330 ? -43.942 -5.452 10.705 1.00 87.00 330 LEU A N 1
ATOM 2708 C CA . LEU A 1 330 ? -42.504 -5.595 10.907 1.00 87.00 330 LEU A CA 1
ATOM 2709 C C . LEU A 1 330 ? -42.209 -6.675 11.964 1.00 87.00 330 LEU A C 1
ATOM 2711 O O . LEU A 1 330 ? -42.899 -6.779 12.981 1.00 87.00 330 LEU A O 1
ATOM 2715 N N . SER A 1 331 ? -41.186 -7.499 11.739 1.00 80.75 331 SER A N 1
ATOM 2716 C CA . SER A 1 331 ? -40.725 -8.466 12.743 1.00 80.75 331 SER A CA 1
ATOM 2717 C C . SER A 1 331 ? -40.090 -7.744 13.932 1.00 80.75 331 SER A C 1
ATOM 2719 O O . SER A 1 331 ? -39.282 -6.846 13.730 1.00 80.75 331 SER A O 1
ATOM 2721 N N . THR A 1 332 ? -40.374 -8.169 15.169 1.00 74.31 332 THR A N 1
ATOM 2722 C CA . THR A 1 332 ? -39.731 -7.594 16.372 1.00 74.31 332 THR A CA 1
ATOM 2723 C C . THR A 1 332 ? -38.236 -7.896 16.477 1.00 74.31 332 THR A C 1
ATOM 2725 O O . THR A 1 332 ? -37.578 -7.390 17.376 1.00 74.31 332 THR A O 1
ATOM 2728 N N . ARG A 1 333 ? -37.704 -8.732 15.574 1.00 67.56 333 ARG A N 1
ATOM 2729 C CA . ARG A 1 333 ? -36.269 -8.990 15.388 1.00 67.56 333 ARG A CA 1
ATOM 2730 C C . ARG A 1 333 ? -35.622 -8.060 14.347 1.00 67.56 333 ARG A C 1
ATOM 2732 O O . ARG A 1 333 ? -34.531 -8.358 13.884 1.00 67.56 333 ARG A O 1
ATOM 2739 N N . PHE A 1 334 ? -36.313 -7.011 13.899 1.00 75.06 334 PHE A N 1
ATOM 2740 C CA . PHE A 1 334 ? -35.817 -6.072 12.892 1.00 75.06 334 PHE A CA 1
ATOM 2741 C C . PHE A 1 334 ? -35.915 -4.648 13.440 1.00 75.06 334 PHE A C 1
ATOM 2743 O O . PHE A 1 334 ? -37.006 -4.120 13.658 1.00 75.06 334 PHE A O 1
ATOM 2750 N N . SER A 1 335 ? -34.766 -4.049 13.730 1.00 77.94 335 SER A N 1
ATOM 2751 C CA . SER A 1 335 ? -34.664 -2.790 14.460 1.00 77.94 335 SER A CA 1
ATOM 2752 C C . SER A 1 335 ? -34.875 -1.566 13.564 1.00 77.94 335 SER A C 1
ATOM 2754 O O . SER A 1 335 ? -34.940 -1.632 12.334 1.00 77.94 335 SER A O 1
ATOM 2756 N N . TRP A 1 336 ? -34.919 -0.392 14.195 1.00 78.19 336 TRP A N 1
ATOM 2757 C CA . TRP A 1 336 ? -34.917 0.888 13.485 1.00 78.19 336 TRP A CA 1
ATOM 2758 C C . TRP A 1 336 ? -33.595 1.152 12.741 1.00 78.19 336 TRP A C 1
ATOM 2760 O O . TRP A 1 336 ? -33.582 1.969 11.822 1.00 78.19 336 TRP A O 1
ATOM 2770 N N . GLN A 1 337 ? -32.502 0.472 13.117 1.00 72.00 337 GLN A N 1
ATOM 2771 C CA . GLN A 1 337 ? -31.202 0.571 12.448 1.00 72.00 337 GLN A CA 1
ATOM 2772 C C . GLN A 1 337 ? -31.206 -0.260 11.164 1.00 72.00 337 GLN A C 1
ATOM 2774 O O . GLN A 1 337 ? -30.965 0.299 10.098 1.00 72.00 337 GLN A O 1
ATOM 2779 N N . ASP A 1 338 ? -31.626 -1.527 11.239 1.00 80.81 338 ASP A N 1
ATOM 2780 C CA . ASP A 1 338 ? -31.785 -2.411 10.070 1.00 80.81 338 ASP A CA 1
ATOM 2781 C C . ASP A 1 338 ? -32.732 -1.789 9.034 1.00 80.81 338 ASP A C 1
ATOM 2783 O O . ASP A 1 338 ? -32.471 -1.797 7.830 1.00 80.81 338 ASP A O 1
ATOM 2787 N N . LEU A 1 339 ? -33.811 -1.157 9.511 1.00 82.19 339 LEU A N 1
ATOM 2788 C CA . LEU A 1 339 ? -34.743 -0.417 8.669 1.00 82.19 339 LEU A CA 1
ATOM 2789 C C . LEU A 1 339 ? -34.121 0.843 8.052 1.00 82.19 339 LEU A C 1
ATOM 2791 O O . LEU A 1 339 ? -34.378 1.130 6.885 1.00 82.19 339 LEU A O 1
ATOM 2795 N N . LYS A 1 340 ? -33.295 1.590 8.794 1.00 82.94 340 LYS A N 1
ATOM 2796 C CA . LYS A 1 340 ? -32.600 2.782 8.280 1.00 82.94 340 LYS A CA 1
ATOM 2797 C C . LYS A 1 340 ? -31.493 2.440 7.280 1.00 82.94 340 LYS A C 1
ATOM 2799 O O . LYS A 1 340 ? -31.202 3.254 6.397 1.00 82.94 340 LYS A O 1
ATOM 2804 N N . ASP A 1 341 ? -30.851 1.291 7.439 1.00 78.94 341 ASP A N 1
ATOM 2805 C CA . ASP A 1 341 ? -29.814 0.811 6.532 1.00 78.94 341 ASP A CA 1
ATOM 2806 C C . ASP A 1 341 ? -30.441 0.220 5.265 1.00 78.94 341 ASP A C 1
ATOM 2808 O O . ASP A 1 341 ? -30.092 0.670 4.179 1.00 78.94 341 ASP A O 1
ATOM 2812 N N . MET A 1 342 ? -31.463 -0.639 5.375 1.00 81.25 342 MET A N 1
ATOM 2813 C CA . MET A 1 342 ? -32.196 -1.157 4.209 1.00 81.25 342 MET A CA 1
ATOM 2814 C C . MET A 1 342 ? -32.863 -0.043 3.383 1.00 81.25 342 MET A C 1
ATOM 2816 O O . MET A 1 342 ? -32.789 -0.049 2.158 1.00 81.25 342 MET A O 1
ATOM 2820 N N . MET A 1 343 ? -33.507 0.940 4.024 1.00 83.19 343 MET A N 1
ATOM 2821 C CA . MET A 1 343 ? -34.197 2.021 3.301 1.00 83.19 343 MET A CA 1
ATOM 2822 C C . MET A 1 343 ? -33.239 3.039 2.655 1.00 83.19 343 MET A C 1
ATOM 2824 O O . MET A 1 343 ? -33.686 3.881 1.874 1.00 83.19 343 MET A O 1
ATOM 2828 N N . ARG A 1 344 ? -31.926 2.958 2.920 1.00 84.00 344 ARG A N 1
ATOM 2829 C CA . ARG A 1 344 ? -30.911 3.811 2.277 1.00 84.00 344 ARG A CA 1
ATOM 2830 C C . ARG A 1 344 ? -30.788 3.552 0.776 1.00 84.00 344 ARG A C 1
ATOM 2832 O O . ARG A 1 344 ? -30.508 4.486 0.032 1.00 84.00 344 ARG A O 1
ATOM 2839 N N . ASP A 1 345 ? -31.091 2.334 0.329 1.00 82.56 345 ASP A N 1
ATOM 2840 C CA . ASP A 1 345 ? -31.098 1.954 -1.090 1.00 82.56 345 ASP A CA 1
ATOM 2841 C C . ASP A 1 345 ? -32.235 2.623 -1.893 1.00 82.56 345 ASP A C 1
ATOM 2843 O O . ASP A 1 345 ? -32.304 2.480 -3.116 1.00 82.56 345 ASP A O 1
ATOM 2847 N N . ALA A 1 346 ? -33.147 3.346 -1.231 1.00 82.12 346 ALA A N 1
ATOM 2848 C CA . ALA A 1 346 ? -34.185 4.155 -1.870 1.00 82.12 346 ALA A CA 1
ATOM 2849 C C . ALA A 1 346 ? -33.952 5.674 -1.766 1.00 82.12 346 ALA A C 1
ATOM 2851 O O . ALA A 1 346 ? -34.449 6.411 -2.625 1.00 82.12 346 ALA A O 1
ATOM 2852 N N . GLY A 1 347 ? -33.210 6.149 -0.757 1.00 83.56 347 GLY A N 1
ATOM 2853 C CA . GLY A 1 347 ? -33.017 7.581 -0.528 1.00 83.56 347 GLY A CA 1
ATOM 2854 C C . GLY A 1 347 ? -32.415 7.972 0.825 1.00 83.56 347 GLY A C 1
ATOM 2855 O O . GLY A 1 347 ? -32.068 7.127 1.653 1.00 83.56 347 GLY A O 1
ATOM 2856 N N . GLU A 1 348 ? -32.304 9.280 1.077 1.00 84.94 348 GLU A N 1
ATOM 2857 C CA . GLU A 1 348 ? -31.768 9.792 2.346 1.00 84.94 348 GLU A CA 1
ATOM 2858 C C . GLU A 1 348 ? -32.807 9.694 3.478 1.00 84.94 348 GLU A C 1
ATOM 2860 O O . GLU A 1 348 ? -33.782 10.447 3.532 1.00 84.94 348 GLU A O 1
ATOM 2865 N N . VAL A 1 349 ? -32.573 8.780 4.425 1.00 84.12 349 VAL A N 1
ATOM 2866 C CA . VAL A 1 349 ? -33.420 8.581 5.613 1.00 84.12 349 VAL A CA 1
ATOM 2867 C C . VAL A 1 349 ? -33.049 9.571 6.727 1.00 84.12 349 VAL A C 1
ATOM 2869 O O . VAL A 1 349 ? -32.072 9.375 7.466 1.00 84.12 349 VAL A O 1
ATOM 2872 N N . THR A 1 350 ? -33.861 10.617 6.894 1.00 80.25 350 THR A N 1
ATOM 2873 C CA . THR A 1 350 ? -33.658 11.690 7.887 1.00 80.25 350 THR A CA 1
ATOM 2874 C C . THR A 1 350 ? -34.034 11.272 9.309 1.00 80.25 350 THR A C 1
ATOM 2876 O O . THR A 1 350 ? -33.444 11.759 10.276 1.00 80.25 350 THR A O 1
ATOM 2879 N N . TYR A 1 351 ? -34.990 10.352 9.450 1.00 81.38 351 TYR A N 1
ATOM 2880 C CA . TYR A 1 351 ? -35.433 9.780 10.722 1.00 81.38 351 TYR A CA 1
ATOM 2881 C C . TYR A 1 351 ? -35.936 8.349 10.496 1.00 81.38 351 TYR A C 1
ATOM 2883 O O . TYR A 1 351 ? -36.564 8.064 9.480 1.00 81.38 351 TYR A O 1
ATOM 2891 N N . ALA A 1 352 ? -35.670 7.455 11.445 1.00 83.38 352 ALA A N 1
ATOM 2892 C CA . ALA A 1 352 ? -36.187 6.092 11.443 1.00 83.38 352 ALA A CA 1
ATOM 2893 C C . ALA A 1 352 ? -36.488 5.656 12.878 1.00 83.38 352 ALA A C 1
ATOM 2895 O O . ALA A 1 352 ? -35.720 5.944 13.798 1.00 83.38 352 ALA A O 1
ATOM 2896 N N . ASP A 1 353 ? -37.599 4.954 13.051 1.00 83.00 353 ASP A N 1
ATOM 2897 C CA . ASP A 1 353 ? -38.074 4.441 14.326 1.00 83.00 353 ASP A CA 1
ATOM 2898 C C . ASP A 1 353 ? -38.783 3.099 14.129 1.00 83.00 353 ASP A C 1
ATOM 2900 O O . ASP A 1 353 ? -39.447 2.903 13.119 1.00 83.00 353 ASP A O 1
ATOM 2904 N N . ALA A 1 354 ? -38.673 2.190 15.093 1.00 82.81 354 ALA A N 1
ATOM 2905 C CA . ALA A 1 354 ? -39.315 0.883 15.086 1.00 82.81 354 ALA A CA 1
ATOM 2906 C C . ALA A 1 354 ? -39.789 0.538 16.497 1.00 82.81 354 ALA A C 1
ATOM 2908 O O . ALA A 1 354 ? -39.083 0.765 17.479 1.00 82.81 354 ALA A O 1
ATOM 2909 N N . HIS A 1 355 ? -41.004 0.003 16.579 1.00 78.88 355 HIS A N 1
ATOM 2910 C CA . HIS A 1 355 ? -41.673 -0.533 17.766 1.00 78.88 355 HIS A CA 1
ATOM 2911 C C . HIS A 1 355 ? -41.927 0.426 18.946 1.00 78.88 355 HIS A C 1
ATOM 2913 O O . HIS A 1 355 ? -42.743 0.081 19.797 1.00 78.88 355 HIS A O 1
ATOM 2919 N N . LYS A 1 356 ? -41.340 1.635 18.994 1.00 71.19 356 LYS A N 1
ATOM 2920 C CA . LYS A 1 356 ? -41.550 2.604 20.095 1.00 71.19 356 LYS A CA 1
ATOM 2921 C C . LYS A 1 356 ? -42.998 3.092 20.245 1.00 71.19 356 LYS A C 1
ATOM 2923 O O . LYS A 1 356 ? -43.395 3.448 21.349 1.00 71.19 356 LYS A O 1
ATOM 2928 N N . ARG A 1 357 ? -43.772 3.159 19.151 1.00 70.75 357 ARG A N 1
ATOM 2929 C CA . ARG A 1 357 ? -45.194 3.568 19.169 1.00 70.75 357 ARG A CA 1
ATOM 2930 C C . ARG A 1 357 ? -46.157 2.385 19.224 1.00 70.75 357 ARG A C 1
ATOM 2932 O O . ARG A 1 357 ? -47.055 2.372 20.055 1.00 70.75 357 ARG A O 1
ATOM 2939 N N . VAL A 1 358 ? -45.987 1.422 18.319 1.00 76.69 358 VAL A N 1
ATOM 2940 C CA . VAL A 1 358 ? -46.825 0.220 18.206 1.00 76.69 358 VAL A CA 1
ATOM 2941 C C . VAL A 1 358 ? -45.914 -0.965 17.891 1.00 76.69 358 VAL A C 1
ATOM 2943 O O . VAL A 1 358 ? -45.066 -0.896 16.998 1.00 76.69 358 VAL A O 1
ATOM 2946 N N . ARG A 1 359 ? -46.072 -2.070 18.627 1.00 71.88 359 ARG A N 1
ATOM 2947 C CA . ARG A 1 359 ? -45.301 -3.301 18.403 1.00 71.88 359 ARG A CA 1
ATOM 2948 C C . ARG A 1 359 ? -45.621 -3.863 17.014 1.00 71.88 359 ARG A C 1
ATOM 2950 O O . ARG A 1 359 ? -46.785 -3.934 16.633 1.00 71.88 359 ARG A O 1
ATOM 2957 N N . ASN A 1 360 ? -44.597 -4.311 16.286 1.00 79.56 360 ASN A N 1
ATOM 2958 C CA . ASN A 1 360 ? -44.677 -4.719 14.872 1.00 79.56 360 ASN A CA 1
ATOM 2959 C C . ASN A 1 360 ? -44.942 -3.573 13.863 1.00 79.56 360 ASN A C 1
ATOM 2961 O O . ASN A 1 360 ? -45.182 -3.847 12.687 1.00 79.56 360 ASN A O 1
ATOM 2965 N N . GLU A 1 361 ? -44.855 -2.302 14.274 1.00 85.62 361 GLU A N 1
ATOM 2966 C CA . GLU A 1 361 ? -44.826 -1.159 13.349 1.00 85.62 361 GLU A CA 1
ATOM 2967 C C . GLU A 1 361 ? -43.522 -0.361 13.447 1.00 85.62 361 GLU A C 1
ATOM 2969 O O . GLU A 1 361 ? -42.771 -0.475 14.421 1.00 85.62 361 GLU A O 1
ATOM 2974 N N . ALA A 1 362 ? -43.267 0.452 12.424 1.00 85.12 362 ALA A N 1
ATOM 2975 C CA . ALA A 1 362 ? -42.141 1.368 12.327 1.00 85.12 362 ALA A CA 1
ATOM 2976 C C . ALA A 1 362 ? -42.489 2.607 11.478 1.00 85.12 362 ALA A C 1
ATOM 2978 O O . ALA A 1 362 ? -43.456 2.609 10.714 1.00 85.12 362 ALA A O 1
ATOM 2979 N N . LEU A 1 363 ? -41.698 3.669 11.619 1.00 87.62 363 LEU A N 1
ATOM 2980 C CA . LEU A 1 363 ? -41.856 4.948 10.931 1.00 87.62 363 LEU A CA 1
ATOM 2981 C C . LEU A 1 363 ? -40.523 5.363 10.303 1.00 87.62 363 LEU A C 1
ATOM 2983 O O . LEU A 1 363 ? -39.503 5.423 10.986 1.00 87.62 363 LEU A O 1
ATOM 2987 N N . VAL A 1 364 ? -40.546 5.699 9.017 1.00 89.56 364 VAL A N 1
ATOM 2988 C CA . VAL A 1 364 ? -39.384 6.178 8.258 1.00 89.56 364 VAL A CA 1
ATOM 2989 C C . VAL A 1 364 ? -39.715 7.546 7.672 1.00 89.56 364 VAL A C 1
ATOM 2991 O O . VAL A 1 364 ? -40.790 7.736 7.108 1.00 89.56 364 VAL A O 1
ATOM 2994 N N . CYS A 1 365 ? -38.803 8.502 7.800 1.00 86.81 365 CYS A N 1
ATOM 2995 C CA . CYS A 1 365 ? -38.913 9.824 7.192 1.00 86.81 365 CYS A CA 1
ATOM 2996 C C . CYS A 1 365 ? -37.754 10.011 6.211 1.00 86.81 365 CYS A C 1
ATOM 2998 O O . CYS A 1 365 ? -36.602 9.737 6.561 1.00 86.81 365 CYS A O 1
ATOM 3000 N N . PHE A 1 366 ? -38.055 10.500 5.012 1.00 87.19 366 PHE A N 1
ATOM 3001 C CA . PHE A 1 366 ? -37.068 10.741 3.960 1.00 87.19 366 PHE A CA 1
ATOM 3002 C C . PHE A 1 366 ? -36.816 12.236 3.739 1.00 87.19 366 PHE A C 1
ATOM 3004 O O . PHE A 1 366 ? -37.624 13.081 4.141 1.00 87.19 366 PHE A O 1
ATOM 3011 N N . ALA A 1 367 ? -35.697 12.574 3.096 1.00 83.56 367 ALA A N 1
ATOM 3012 C CA . ALA A 1 367 ? -35.375 13.949 2.727 1.00 83.56 367 ALA A CA 1
ATOM 3013 C C . ALA A 1 367 ? -36.364 14.503 1.686 1.00 83.56 367 ALA A C 1
ATOM 3015 O O . ALA A 1 367 ? -36.899 15.599 1.875 1.00 83.56 367 ALA A O 1
ATOM 3016 N N . THR A 1 368 ? -36.653 13.733 0.631 1.00 82.81 368 THR A N 1
ATOM 3017 C CA . THR A 1 368 ? -37.570 14.116 -0.458 1.00 82.81 368 THR A CA 1
ATOM 3018 C C . THR A 1 368 ? -38.818 13.224 -0.528 1.00 82.81 368 THR A C 1
ATOM 3020 O O . THR A 1 368 ? -38.922 12.204 0.156 1.00 82.81 368 THR A O 1
ATOM 3023 N N . HIS A 1 369 ? -39.791 13.612 -1.360 1.00 82.00 369 HIS A N 1
ATOM 3024 C CA . HIS A 1 369 ? -40.934 12.754 -1.691 1.00 82.00 369 HIS A CA 1
ATOM 3025 C C . HIS A 1 369 ? -40.534 11.615 -2.641 1.00 82.00 369 HIS A C 1
ATOM 3027 O O . HIS A 1 369 ? -41.043 10.505 -2.508 1.00 82.00 369 HIS A O 1
ATOM 3033 N N . ASP A 1 370 ? -39.588 11.859 -3.551 1.00 82.69 370 ASP A N 1
ATOM 3034 C CA . ASP A 1 370 ? -39.122 10.868 -4.525 1.00 82.69 370 ASP A CA 1
ATOM 3035 C C . ASP A 1 370 ? -38.371 9.713 -3.851 1.00 82.69 370 ASP A C 1
ATOM 3037 O O . ASP A 1 370 ? -38.553 8.559 -4.227 1.00 82.69 370 ASP A O 1
ATOM 3041 N N . ASP A 1 371 ? -37.604 9.996 -2.793 1.00 89.00 371 ASP A N 1
ATOM 3042 C CA . ASP A 1 371 ? -37.020 8.979 -1.907 1.00 89.00 371 ASP A CA 1
ATOM 3043 C C . ASP A 1 371 ? -38.093 8.061 -1.299 1.00 89.00 371 ASP A C 1
ATOM 3045 O O . ASP A 1 371 ? -37.966 6.837 -1.336 1.00 89.00 371 ASP A O 1
ATOM 3049 N N . LEU A 1 372 ? -39.175 8.651 -0.773 1.00 87.38 372 LEU A N 1
ATOM 3050 C CA . LEU A 1 372 ? -40.299 7.912 -0.195 1.00 87.38 372 LEU A CA 1
ATOM 3051 C C . LEU A 1 372 ? -41.011 7.070 -1.256 1.00 87.38 372 LEU A C 1
ATOM 3053 O O . LEU A 1 372 ? -41.325 5.909 -1.000 1.00 87.38 372 LEU A O 1
ATOM 3057 N N . ARG A 1 373 ? -41.231 7.621 -2.454 1.00 87.75 373 ARG A N 1
ATOM 3058 C CA . ARG A 1 373 ? -41.843 6.893 -3.571 1.00 87.75 373 ARG A CA 1
ATOM 3059 C C . ARG A 1 373 ? -40.974 5.708 -3.998 1.00 87.75 373 ARG A C 1
ATOM 3061 O O . ARG A 1 373 ? -41.467 4.586 -4.033 1.00 87.75 373 ARG A O 1
ATOM 3068 N N . ARG A 1 374 ? -39.665 5.918 -4.184 1.00 87.62 374 ARG A N 1
ATOM 3069 C CA . ARG A 1 374 ? -38.698 4.836 -4.449 1.00 87.62 374 ARG A CA 1
ATOM 3070 C C . ARG A 1 374 ? -38.691 3.777 -3.346 1.00 87.62 374 ARG A C 1
ATOM 3072 O O . ARG A 1 374 ? -38.495 2.605 -3.652 1.00 87.62 374 ARG A O 1
ATOM 3079 N N . ALA A 1 375 ? -38.899 4.159 -2.085 1.00 88.31 375 ALA A N 1
ATOM 3080 C CA . ALA A 1 375 ? -38.963 3.214 -0.974 1.00 88.31 375 ALA A CA 1
ATOM 3081 C C . ALA A 1 375 ? -40.248 2.375 -1.000 1.00 88.31 375 ALA A C 1
ATOM 3083 O O . ALA A 1 375 ? -40.178 1.157 -0.840 1.00 88.31 375 ALA A O 1
ATOM 3084 N N . MET A 1 376 ? -41.398 3.004 -1.264 1.00 87.44 376 MET A N 1
ATOM 3085 C CA . MET A 1 376 ? -42.668 2.308 -1.491 1.00 87.44 376 MET A CA 1
ATOM 3086 C C . MET A 1 376 ? -42.528 1.308 -2.649 1.00 87.44 376 MET A C 1
ATOM 3088 O O . MET A 1 376 ? -42.752 0.116 -2.449 1.00 87.44 376 MET A O 1
ATOM 3092 N N . ASP A 1 377 ? -42.069 1.764 -3.817 1.00 85.12 377 ASP A N 1
ATOM 3093 C CA . ASP A 1 377 ? -41.972 0.951 -5.036 1.00 85.12 377 ASP A CA 1
ATOM 3094 C C . ASP A 1 377 ? -40.991 -0.236 -4.892 1.00 85.12 377 ASP A C 1
ATOM 3096 O O . ASP A 1 377 ? -41.232 -1.308 -5.444 1.00 85.12 377 ASP A O 1
ATOM 3100 N N . ARG A 1 378 ? -39.890 -0.077 -4.136 1.00 85.19 378 ARG A N 1
ATOM 3101 C CA . ARG A 1 378 ? -38.843 -1.113 -3.969 1.00 85.19 378 ARG A CA 1
ATOM 3102 C C . ARG A 1 378 ? -39.073 -2.095 -2.821 1.00 85.19 378 ARG A C 1
ATOM 3104 O O . ARG A 1 378 ? -38.544 -3.205 -2.871 1.00 85.19 378 ARG A O 1
ATOM 3111 N N . PHE A 1 379 ? -39.785 -1.695 -1.767 1.00 87.69 379 PHE A N 1
ATOM 3112 C CA . PHE A 1 379 ? -39.862 -2.470 -0.520 1.00 87.69 379 PHE A CA 1
ATOM 3113 C C . PHE A 1 379 ? -41.287 -2.892 -0.118 1.00 87.69 379 PHE A C 1
ATOM 3115 O O . PHE A 1 379 ? -41.444 -3.618 0.868 1.00 87.69 379 PHE A O 1
ATOM 3122 N N . GLN A 1 380 ? -42.326 -2.498 -0.865 1.00 87.38 380 GLN A N 1
ATOM 3123 C CA . GLN A 1 380 ? -43.706 -2.920 -0.601 1.00 87.38 380 GLN A CA 1
ATOM 3124 C C . GLN A 1 380 ? -43.852 -4.446 -0.694 1.00 87.38 380 GLN A C 1
ATOM 3126 O O . GLN A 1 380 ? -43.469 -5.069 -1.681 1.00 87.38 380 GLN A O 1
ATOM 3131 N N . GLY A 1 381 ? -44.432 -5.069 0.335 1.00 81.44 381 GLY A N 1
ATOM 3132 C CA . GLY A 1 381 ? -44.684 -6.511 0.352 1.00 81.44 381 GLY A CA 1
ATOM 3133 C C . GLY A 1 381 ? -43.430 -7.392 0.417 1.00 81.44 381 GLY A C 1
ATOM 3134 O O . GLY A 1 381 ? -43.573 -8.612 0.273 1.00 81.44 381 GLY A O 1
ATOM 3135 N N . LYS A 1 382 ? -42.233 -6.820 0.621 1.00 85.69 382 LYS A N 1
ATOM 3136 C CA . LYS A 1 382 ? -40.978 -7.567 0.797 1.00 85.69 382 LYS A CA 1
ATOM 3137 C C . LYS A 1 382 ? -41.043 -8.416 2.065 1.00 85.69 382 LYS A C 1
ATOM 3139 O O . LYS A 1 382 ? -41.591 -7.982 3.078 1.00 85.69 382 LYS A O 1
ATOM 3144 N N . GLU A 1 383 ? -40.478 -9.618 2.023 1.00 84.19 383 GLU A N 1
ATOM 3145 C CA . GLU A 1 383 ? -40.378 -10.469 3.206 1.00 84.19 383 GLU A CA 1
ATOM 3146 C C . GLU A 1 383 ? -39.114 -10.170 4.020 1.00 84.19 383 GLU A C 1
ATOM 3148 O O . GLU A 1 383 ? -38.020 -10.026 3.474 1.00 84.19 383 GLU A O 1
ATOM 3153 N N . ILE A 1 384 ? -39.285 -10.041 5.335 1.00 78.38 384 ILE A N 1
ATOM 3154 C CA . ILE A 1 384 ? -38.244 -9.724 6.310 1.00 78.38 384 ILE A CA 1
ATOM 3155 C C . ILE A 1 384 ? -38.473 -10.608 7.538 1.00 78.38 384 ILE A C 1
ATOM 3157 O O . ILE A 1 384 ? -39.498 -10.489 8.210 1.00 78.38 384 ILE A O 1
ATOM 3161 N N . ASN A 1 385 ? -37.519 -11.492 7.845 1.00 73.88 385 ASN A N 1
ATOM 3162 C CA . ASN A 1 385 ? -37.574 -12.411 8.990 1.00 73.88 385 ASN A CA 1
ATOM 3163 C C . ASN A 1 385 ? -38.909 -13.190 9.081 1.00 73.88 385 ASN A C 1
ATOM 3165 O O . ASN A 1 385 ? -39.548 -13.206 10.137 1.00 73.88 385 ASN A O 1
ATOM 3169 N N . GLY A 1 386 ? -39.350 -13.783 7.962 1.00 73.56 386 GLY A N 1
ATOM 3170 C CA . GLY A 1 386 ? -40.590 -14.566 7.864 1.00 73.56 386 GLY A CA 1
ATOM 3171 C C . GLY A 1 386 ? -41.885 -13.743 7.871 1.00 73.56 386 GLY A C 1
ATOM 3172 O O . GLY A 1 386 ? -42.960 -14.287 8.116 1.00 73.56 386 GLY A O 1
ATOM 3173 N N . ARG A 1 387 ? -41.813 -12.418 7.673 1.00 79.44 387 ARG A N 1
ATOM 3174 C CA . ARG A 1 387 ? -42.986 -11.532 7.615 1.00 79.44 387 ARG A CA 1
ATOM 3175 C C . ARG A 1 387 ? -42.930 -10.595 6.423 1.00 79.44 387 ARG A C 1
ATOM 3177 O O . ARG A 1 387 ? -41.961 -9.863 6.243 1.00 79.44 387 ARG A O 1
ATOM 3184 N N . ARG A 1 388 ? -44.009 -10.560 5.642 1.00 83.25 388 ARG A N 1
ATOM 3185 C CA . ARG A 1 388 ? -44.178 -9.584 4.561 1.00 83.25 388 ARG A CA 1
ATOM 3186 C C . ARG A 1 388 ? -44.562 -8.226 5.143 1.00 83.25 388 ARG A C 1
ATOM 3188 O O . ARG A 1 388 ? -45.631 -8.101 5.747 1.00 83.25 388 ARG A O 1
ATOM 3195 N N . ILE A 1 389 ? -43.697 -7.228 4.976 1.00 89.56 389 ILE A N 1
ATOM 3196 C CA . ILE A 1 389 ? -43.961 -5.859 5.434 1.00 89.56 389 ILE A CA 1
ATOM 3197 C C . ILE A 1 389 ? -44.934 -5.145 4.495 1.00 89.56 389 ILE A C 1
ATOM 3199 O O . ILE A 1 389 ? -44.854 -5.285 3.275 1.00 89.56 389 ILE A O 1
ATOM 3203 N N . LYS A 1 390 ? -45.837 -4.341 5.061 1.00 88.00 390 LYS A N 1
ATOM 3204 C CA . LYS A 1 390 ? -46.734 -3.463 4.300 1.00 88.00 390 LYS A CA 1
ATOM 3205 C C . LYS A 1 390 ? -46.387 -2.003 4.567 1.00 88.00 390 LYS A C 1
ATOM 3207 O O . LYS A 1 390 ? -46.434 -1.546 5.711 1.00 88.00 390 LYS A O 1
ATOM 3212 N N . LEU A 1 391 ? -46.052 -1.290 3.498 1.00 89.44 391 LEU A N 1
ATOM 3213 C CA . LEU A 1 391 ? -45.703 0.126 3.489 1.00 89.44 391 LEU A CA 1
ATOM 3214 C C . LEU A 1 391 ? -46.933 0.982 3.183 1.00 89.44 391 LEU A C 1
ATOM 3216 O O . LEU A 1 391 ? -47.775 0.608 2.362 1.00 89.44 391 LEU A O 1
ATOM 3220 N N . ILE A 1 392 ? -47.041 2.116 3.870 1.00 87.12 392 ILE A N 1
ATOM 3221 C CA . ILE A 1 392 ? -48.152 3.065 3.781 1.00 87.12 392 ILE A CA 1
ATOM 3222 C C . ILE A 1 392 ? -47.561 4.479 3.791 1.00 87.12 392 ILE A C 1
ATOM 3224 O O . ILE A 1 392 ? -46.757 4.794 4.671 1.00 87.12 392 ILE A O 1
ATOM 3228 N N . ASP A 1 393 ? -47.965 5.337 2.853 1.00 84.56 393 ASP A N 1
ATOM 3229 C CA . ASP A 1 393 ? -47.625 6.763 2.903 1.00 84.56 393 ASP A CA 1
ATOM 3230 C C . ASP A 1 393 ? -48.409 7.438 4.048 1.00 84.56 393 ASP A C 1
ATOM 3232 O O . ASP A 1 393 ? -49.635 7.372 4.114 1.00 84.56 393 ASP A O 1
ATOM 3236 N N . ASP A 1 394 ? -47.680 8.047 4.981 1.00 82.50 394 ASP A N 1
ATOM 3237 C CA . ASP A 1 394 ? -48.169 8.722 6.187 1.00 82.50 394 ASP A CA 1
ATOM 3238 C C . ASP A 1 394 ? -47.940 10.249 6.109 1.00 82.50 394 ASP A C 1
ATOM 3240 O O . ASP A 1 394 ? -48.071 10.963 7.109 1.00 82.50 394 ASP A O 1
ATOM 3244 N N . SER A 1 395 ? -47.587 10.772 4.924 1.00 75.56 395 SER A N 1
ATOM 3245 C CA . SER A 1 395 ? -47.260 12.188 4.694 1.00 75.56 395 SER A CA 1
ATOM 3246 C C . SER A 1 395 ? -48.431 13.134 4.991 1.00 75.56 395 SER A C 1
ATOM 3248 O O . SER A 1 395 ? -48.222 14.263 5.437 1.00 75.56 395 SER A O 1
ATOM 3250 N N . TYR A 1 396 ? -49.671 12.663 4.819 1.00 57.91 396 TYR A N 1
ATOM 3251 C CA . TYR A 1 396 ? -50.891 13.430 5.104 1.00 57.91 396 TYR A CA 1
ATOM 3252 C C . TYR A 1 396 ? -51.259 13.473 6.598 1.00 57.91 396 TYR A C 1
ATOM 3254 O O . TYR A 1 396 ? -51.928 14.406 7.034 1.00 57.91 396 TYR A O 1
ATOM 3262 N N . ASN A 1 397 ? -50.747 12.547 7.419 1.00 58.44 397 ASN A N 1
ATOM 3263 C CA . ASN A 1 397 ? -50.976 12.520 8.872 1.00 58.44 397 ASN A CA 1
ATOM 3264 C C . ASN A 1 397 ? -50.030 13.454 9.660 1.00 58.44 397 ASN A C 1
ATOM 3266 O O . ASN A 1 397 ? -49.891 13.332 10.877 1.00 58.44 397 ASN A O 1
ATOM 3270 N N . GLY A 1 398 ? -49.386 14.422 8.996 1.00 50.12 398 GLY A N 1
ATOM 3271 C CA . GLY A 1 398 ? -48.508 15.437 9.601 1.00 50.12 398 GLY A CA 1
ATOM 3272 C C . GLY A 1 398 ? -49.215 16.502 10.459 1.00 50.12 398 GLY A C 1
ATOM 3273 O O . GLY A 1 398 ? -48.733 17.630 10.559 1.00 50.12 398 GLY A O 1
ATOM 3274 N N . GLY A 1 399 ? -50.369 16.181 11.048 1.00 43.28 399 GLY A N 1
ATOM 3275 C CA . GLY A 1 399 ? -51.207 17.114 11.797 1.00 43.28 399 GLY A CA 1
ATOM 3276 C C . GLY A 1 399 ? -50.726 17.366 13.230 1.00 43.28 399 GLY A C 1
ATOM 3277 O O . GLY A 1 399 ? -50.509 16.440 14.005 1.00 43.28 399 GLY A O 1
ATOM 3278 N N . GLY A 1 400 ? -50.650 18.642 13.620 1.00 37.66 400 GLY A N 1
ATOM 3279 C CA . GLY A 1 400 ? -50.720 19.029 15.033 1.00 37.66 400 GLY A CA 1
ATOM 3280 C C . GLY A 1 400 ? -49.417 18.998 15.839 1.00 37.66 400 GLY A C 1
ATOM 3281 O O . GLY A 1 400 ? -49.367 18.403 16.917 1.00 37.66 400 GLY A O 1
ATOM 3282 N N . ARG A 1 401 ? -48.396 19.772 15.438 1.00 38.53 401 ARG A N 1
ATOM 3283 C CA . ARG A 1 401 ? -47.427 20.267 16.435 1.00 38.53 401 ARG A CA 1
ATOM 3284 C C . ARG A 1 401 ? -48.152 21.181 17.426 1.00 38.53 401 ARG A C 1
ATOM 3286 O O . ARG A 1 401 ? -48.334 22.363 17.146 1.00 38.53 401 ARG A O 1
ATOM 3293 N N . ARG A 1 402 ? -48.491 20.663 18.614 1.00 37.59 402 ARG A N 1
ATOM 3294 C CA . ARG A 1 402 ? -48.746 21.503 19.797 1.00 37.59 402 ARG A CA 1
ATOM 3295 C C . ARG A 1 402 ? -47.516 22.383 20.009 1.00 37.59 402 ARG A C 1
ATOM 3297 O O . ARG A 1 402 ? -46.456 21.896 20.403 1.00 37.59 402 ARG A O 1
ATOM 3304 N N . SER A 1 403 ? -47.638 23.668 19.700 1.00 32.75 403 SER A N 1
ATOM 3305 C CA . SER A 1 403 ? -46.552 24.630 19.830 1.00 32.75 403 SER A CA 1
ATOM 3306 C C . SER A 1 403 ? -46.260 24.866 21.308 1.00 32.75 403 SER A C 1
ATOM 3308 O O . SER A 1 403 ? -46.894 25.702 21.946 1.00 32.75 403 SER A O 1
ATOM 3310 N N . TYR A 1 404 ? -45.281 24.143 21.857 1.00 33.72 404 TYR A N 1
ATOM 3311 C CA . TYR A 1 404 ? -44.721 24.434 23.176 1.00 33.72 404 TYR A CA 1
ATOM 3312 C C . TYR A 1 404 ? -43.885 25.720 23.106 1.00 33.72 404 TYR A C 1
ATOM 3314 O O . TYR A 1 404 ? -42.653 25.715 23.148 1.00 33.72 404 TYR A O 1
ATOM 3322 N N . THR A 1 405 ? -44.581 26.848 22.972 1.00 31.80 405 THR A N 1
ATOM 3323 C CA . THR A 1 405 ? -44.045 28.190 23.167 1.00 31.80 405 THR A CA 1
ATOM 3324 C C . THR A 1 405 ? -43.685 28.333 24.637 1.00 31.80 405 THR A C 1
ATOM 3326 O O . THR A 1 405 ? -44.469 28.840 25.437 1.00 31.80 405 THR A O 1
ATOM 3329 N N . ARG A 1 406 ? -42.488 27.861 25.007 1.00 34.69 406 ARG A N 1
ATOM 3330 C CA . ARG A 1 406 ? -41.909 28.065 26.337 1.00 34.69 406 ARG A CA 1
ATOM 3331 C C . ARG A 1 406 ? -41.575 29.547 26.489 1.00 34.69 406 ARG A C 1
ATOM 3333 O O . ARG A 1 406 ? -40.450 29.979 26.239 1.00 34.69 406 ARG A O 1
ATOM 3340 N N . SER A 1 407 ? -42.597 30.323 26.830 1.00 31.33 407 SER A N 1
ATOM 3341 C CA . SER A 1 407 ? -42.599 31.776 26.910 1.00 31.33 407 SER A CA 1
ATOM 3342 C C . SER A 1 407 ? -41.606 32.257 27.963 1.00 31.33 407 SER A C 1
ATOM 3344 O O . SER A 1 407 ? -41.942 32.422 29.134 1.00 31.33 407 SER A O 1
ATOM 3346 N N . ARG A 1 408 ? -40.361 32.504 27.540 1.00 33.91 408 ARG A N 1
ATOM 3347 C CA . ARG A 1 408 ? -39.402 33.295 28.315 1.00 33.91 408 ARG A CA 1
ATOM 3348 C C . ARG A 1 408 ? -39.933 34.722 28.387 1.00 33.91 408 ARG A C 1
ATOM 3350 O O . ARG A 1 408 ? -39.753 35.508 27.459 1.00 33.91 408 ARG A O 1
ATOM 3357 N N . SER A 1 409 ? -40.614 35.014 29.487 1.00 32.91 409 SER A N 1
ATOM 3358 C CA . SER A 1 409 ? -41.227 36.295 29.815 1.00 32.91 409 SER A CA 1
ATOM 3359 C C . SER A 1 409 ? -40.188 37.419 29.843 1.00 32.91 409 SER A C 1
ATOM 3361 O O . SER A 1 409 ? -39.563 37.692 30.867 1.00 32.91 409 SER A O 1
ATOM 3363 N N . ARG A 1 410 ? -40.016 38.101 28.706 1.00 34.84 410 ARG A N 1
ATOM 3364 C CA . ARG A 1 410 ? -39.420 39.438 28.656 1.00 34.84 410 ARG A CA 1
ATOM 3365 C C . ARG A 1 410 ? -40.459 40.436 29.158 1.00 34.84 410 ARG A C 1
ATOM 3367 O O . ARG A 1 410 ? -41.193 41.002 28.358 1.00 34.84 410 ARG A O 1
ATOM 3374 N N . SER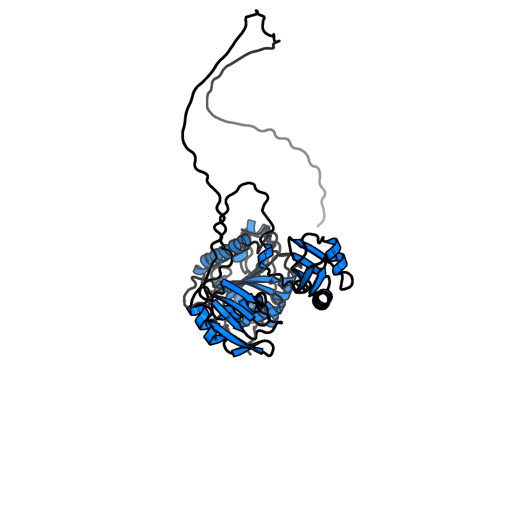 A 1 411 ? -40.535 40.622 30.472 1.00 33.53 411 SER A N 1
ATOM 3375 C CA . SER A 1 411 ? -41.389 41.642 31.085 1.00 33.53 411 SER A CA 1
ATOM 3376 C C . SER A 1 411 ? -40.913 43.043 30.673 1.00 33.53 411 SER A C 1
ATOM 3378 O O . SER A 1 411 ? -39.789 43.411 31.020 1.00 33.53 411 SER A O 1
ATOM 3380 N N . PRO A 1 412 ? -41.718 43.845 29.953 1.00 37.44 412 PRO A N 1
ATOM 3381 C CA . PRO A 1 412 ? -41.370 45.225 29.658 1.00 37.44 412 PRO A CA 1
ATOM 3382 C C . PRO A 1 412 ? -41.817 46.126 30.815 1.00 37.44 412 PRO A C 1
ATOM 3384 O O . PRO A 1 412 ? -42.967 46.064 31.245 1.00 37.44 412 PRO A O 1
ATOM 3387 N N . ARG A 1 413 ? -40.945 47.019 31.289 1.00 32.22 413 ARG A N 1
ATOM 3388 C CA . ARG A 1 413 ? -41.374 48.199 32.055 1.00 32.22 413 ARG A CA 1
ATOM 3389 C C . ARG A 1 413 ? -40.406 49.354 31.842 1.00 32.22 413 ARG A C 1
ATOM 3391 O O . ARG A 1 413 ? -39.206 49.222 32.053 1.00 32.22 413 ARG A O 1
ATOM 3398 N N . SER A 1 414 ? -40.948 50.477 31.391 1.00 29.94 414 SER A N 1
ATOM 3399 C CA . SER A 1 414 ? -40.231 51.722 31.139 1.00 29.94 414 SER A CA 1
ATOM 3400 C C . SER A 1 414 ? -40.927 52.858 31.884 1.00 29.94 414 SER A C 1
ATOM 3402 O O . SER A 1 414 ? -42.151 52.846 31.984 1.00 29.94 414 SER A O 1
ATOM 3404 N N . ARG A 1 415 ? -40.138 53.856 32.323 1.00 30.89 415 ARG A N 1
ATOM 3405 C CA . ARG A 1 415 ? -40.581 55.134 32.932 1.00 30.89 415 ARG A CA 1
ATOM 3406 C C . ARG A 1 415 ? -41.206 54.983 34.345 1.00 30.89 415 ARG A C 1
ATOM 3408 O O . ARG A 1 415 ? -41.840 53.983 34.640 1.00 30.89 415 ARG A O 1
ATOM 3415 N N . SER A 1 416 ? -41.056 55.932 35.278 1.00 28.77 416 SER A N 1
ATOM 3416 C CA . SER A 1 416 ? -40.151 57.104 35.366 1.00 28.77 416 SER A CA 1
ATOM 3417 C C . SER A 1 416 ? -40.279 57.805 36.732 1.00 28.77 416 SER A C 1
ATOM 3419 O O . SER A 1 416 ? -41.401 57.857 37.209 1.00 28.77 416 SER A O 1
ATOM 3421 N N . ARG A 1 417 ? -39.202 58.468 37.218 1.00 28.56 417 ARG A N 1
ATOM 3422 C CA . ARG A 1 417 ? -39.165 59.651 38.139 1.00 28.56 417 ARG A CA 1
ATOM 3423 C C . ARG A 1 417 ? -39.930 59.511 39.493 1.00 28.56 417 ARG A C 1
ATOM 3425 O O . ARG A 1 417 ? -41.109 59.213 39.519 1.00 28.56 417 ARG A O 1
ATOM 3432 N N . SER A 1 418 ? -39.355 59.801 40.667 1.00 29.62 418 SER A N 1
ATOM 3433 C CA . SER A 1 418 ? -38.790 61.112 41.046 1.00 29.62 418 SER A CA 1
ATOM 3434 C C . SER A 1 418 ? -37.956 61.101 42.351 1.00 29.62 418 SER A C 1
ATOM 3436 O O . SER A 1 418 ? -38.037 60.174 43.146 1.00 29.62 418 SER A O 1
ATOM 3438 N N . ARG A 1 419 ? -37.204 62.200 42.537 1.00 29.53 419 ARG A N 1
ATOM 3439 C CA . ARG A 1 419 ? -36.864 62.971 43.769 1.00 29.53 419 ARG A CA 1
ATOM 3440 C C . ARG A 1 419 ? -37.695 62.700 45.056 1.00 29.53 419 ARG A C 1
ATOM 3442 O O . ARG A 1 419 ? -38.873 62.401 44.916 1.00 29.53 419 ARG A O 1
ATOM 3449 N N . SER A 1 420 ? -37.255 62.991 46.298 1.00 28.77 420 SER A N 1
ATOM 3450 C CA . SER A 1 420 ? -35.920 63.231 46.929 1.00 28.77 420 SER A CA 1
ATOM 3451 C C . SER A 1 420 ? -36.074 63.669 48.412 1.00 28.77 420 SER A C 1
ATOM 3453 O O . SER A 1 420 ? -36.912 64.528 48.653 1.00 28.77 420 SER A O 1
ATOM 3455 N N . TYR A 1 421 ? -35.223 63.208 49.345 1.00 29.50 421 TYR A N 1
ATOM 3456 C CA . TYR A 1 421 ? -34.863 63.819 50.662 1.00 29.50 421 TYR A CA 1
ATOM 3457 C C . TYR A 1 421 ? -33.564 63.091 51.141 1.00 29.50 421 TYR A C 1
ATOM 3459 O O . TYR A 1 421 ? -33.420 61.918 50.801 1.00 29.50 421 TYR A O 1
ATOM 3467 N N . SER A 1 422 ? -32.487 63.668 51.713 1.00 31.91 422 SER A N 1
ATOM 3468 C CA . SER A 1 422 ? -32.299 64.627 52.837 1.00 31.91 422 SER A CA 1
ATOM 3469 C C . SER A 1 422 ? -32.593 63.996 54.212 1.00 31.91 422 SER A C 1
ATOM 3471 O O . SER A 1 422 ? -33.603 63.314 54.323 1.00 31.91 422 SER A O 1
ATOM 3473 N N . ASN A 1 423 ? -31.811 64.142 55.301 1.00 32.50 423 ASN A N 1
ATOM 3474 C CA . ASN A 1 423 ? -30.556 64.870 55.658 1.00 32.50 423 ASN A CA 1
ATOM 3475 C C . ASN A 1 423 ? -29.867 64.103 56.853 1.00 32.50 423 ASN A C 1
ATOM 3477 O O . ASN A 1 423 ? -30.300 62.987 57.110 1.00 32.50 423 ASN A O 1
ATOM 3481 N N . ASP A 1 424 ? -28.842 64.490 57.649 1.00 34.84 424 ASP A N 1
ATOM 3482 C CA . ASP A 1 424 ? -27.892 65.625 57.869 1.00 34.84 424 ASP A CA 1
ATOM 3483 C C . ASP A 1 424 ? -26.603 64.967 58.501 1.00 34.84 424 ASP A C 1
ATOM 3485 O O . ASP A 1 424 ? -26.750 64.097 59.350 1.00 34.84 424 ASP A O 1
ATOM 3489 N N . ARG A 1 425 ? -25.360 65.123 57.996 1.00 33.56 425 ARG A N 1
ATOM 3490 C CA . ARG A 1 425 ? -24.262 66.055 58.414 1.00 33.56 425 ARG A CA 1
ATOM 3491 C C . ARG A 1 425 ? -23.513 65.847 59.769 1.00 33.56 425 ARG A C 1
ATOM 3493 O O . ARG A 1 425 ? -24.128 65.543 60.779 1.00 33.56 425 ARG A O 1
ATOM 3500 N N . ARG A 1 426 ? -22.229 66.302 59.761 1.00 32.94 426 ARG A N 1
ATOM 3501 C CA . ARG A 1 426 ? -21.283 66.735 60.855 1.00 32.94 426 ARG A CA 1
ATOM 3502 C C . ARG A 1 426 ? -20.159 65.738 61.251 1.00 32.94 426 ARG A C 1
ATOM 3504 O O . ARG A 1 426 ? -20.409 64.545 61.260 1.00 32.94 426 ARG A O 1
ATOM 3511 N N . SER A 1 427 ? -18.915 66.150 61.584 1.00 31.47 427 SER A N 1
ATOM 3512 C CA . SER A 1 427 ? -18.212 67.457 61.424 1.00 31.47 427 SER A CA 1
ATOM 3513 C C . SER A 1 427 ? -16.670 67.391 61.646 1.00 31.47 427 SER A C 1
ATOM 3515 O O . SER A 1 427 ? -16.190 66.557 62.399 1.00 31.47 427 SER A O 1
ATOM 3517 N N . THR A 1 428 ? -15.932 68.357 61.062 1.00 33.50 428 THR A N 1
ATOM 3518 C CA . THR A 1 428 ? -14.674 69.006 61.558 1.00 33.50 428 THR A CA 1
ATOM 3519 C C . THR A 1 428 ? -13.389 68.210 61.917 1.00 33.50 428 THR A C 1
ATOM 3521 O O . THR A 1 428 ? -13.238 67.725 63.029 1.00 33.50 428 THR A O 1
ATOM 3524 N N . SER A 1 429 ? -12.385 68.314 61.024 1.00 27.69 429 SER A N 1
ATOM 3525 C CA . SER A 1 429 ? -10.960 68.708 61.249 1.00 27.69 429 SER A CA 1
ATOM 3526 C C . SER A 1 429 ? -10.046 68.081 62.334 1.00 27.69 429 SER A C 1
ATOM 3528 O O . SER A 1 429 ? -10.276 68.279 63.523 1.00 27.69 429 SER A O 1
ATOM 3530 N N . ALA A 1 430 ? -8.849 67.616 61.919 1.00 34.22 430 ALA A N 1
ATOM 3531 C CA . ALA A 1 430 ? -7.588 67.727 62.689 1.00 34.22 430 ALA A CA 1
ATOM 3532 C C . ALA A 1 430 ? -6.314 67.682 61.795 1.00 34.22 430 ALA A C 1
ATOM 3534 O O . ALA A 1 430 ? -6.363 67.247 60.648 1.00 34.22 430 ALA A O 1
ATOM 3535 N N . ARG A 1 431 ? -5.180 68.181 62.317 1.00 31.64 431 ARG A N 1
ATOM 3536 C CA . ARG A 1 431 ? -3.913 68.509 61.614 1.00 31.64 431 ARG A CA 1
ATOM 3537 C C . ARG A 1 431 ? -2.895 67.346 61.474 1.00 31.64 431 ARG A C 1
ATOM 3539 O O . ARG A 1 431 ? -2.713 66.588 62.414 1.00 31.64 431 ARG A O 1
ATOM 3546 N N . SER A 1 432 ? -2.100 67.391 60.390 1.00 33.06 432 SER A N 1
ATOM 3547 C CA . SER A 1 432 ? -0.628 67.145 60.290 1.00 33.06 432 SER A CA 1
ATOM 3548 C C . SER A 1 432 ? 0.058 65.853 60.806 1.00 33.06 432 SER A C 1
ATOM 3550 O O . SER A 1 432 ? 0.059 65.618 62.012 1.00 33.06 432 SER A O 1
ATOM 3552 N N . ARG A 1 433 ? 0.905 65.214 59.962 1.00 34.03 433 ARG A N 1
ATOM 3553 C CA . ARG A 1 433 ? 2.403 65.262 60.039 1.00 34.03 433 ARG A CA 1
ATOM 3554 C C . ARG A 1 433 ? 3.143 64.325 59.043 1.00 34.03 433 ARG A C 1
ATOM 3556 O O . ARG A 1 433 ? 2.870 63.138 59.026 1.00 34.03 433 ARG A O 1
ATOM 3563 N N . SER A 1 434 ? 4.133 64.906 58.348 1.00 37.56 434 SER A N 1
ATOM 3564 C CA . SER A 1 434 ? 5.452 64.403 57.867 1.00 37.56 434 SER A CA 1
ATOM 3565 C C . SER A 1 434 ? 5.644 63.078 57.065 1.00 37.56 434 SER A C 1
ATOM 3567 O O . SER A 1 434 ? 4.842 62.160 57.187 1.00 37.56 434 SER A O 1
ATOM 3569 N N . PRO A 1 435 ? 6.736 62.946 56.259 1.00 46.09 435 PRO A N 1
ATOM 3570 C CA . PRO A 1 435 ? 7.019 61.794 55.378 1.00 46.09 435 PRO A CA 1
ATOM 3571 C C . PRO A 1 435 ? 8.191 60.878 55.849 1.00 46.09 435 PRO A C 1
ATOM 3573 O O . PRO A 1 435 ? 8.901 61.240 56.790 1.00 46.09 435 PRO A O 1
ATOM 3576 N N . PRO A 1 436 ? 8.420 59.707 55.206 1.00 47.69 436 PRO A N 1
ATOM 3577 C CA . PRO A 1 436 ? 9.490 58.754 55.553 1.00 47.69 436 PRO A CA 1
ATOM 3578 C C . PRO A 1 436 ? 10.861 59.028 54.868 1.00 47.69 436 PRO A C 1
ATOM 3580 O O . PRO A 1 436 ? 10.888 59.682 53.824 1.00 47.69 436 PRO A O 1
ATOM 3583 N N . PRO A 1 437 ? 11.989 58.508 55.411 1.00 46.12 437 PRO A N 1
ATOM 3584 C CA . PRO A 1 437 ? 13.351 58.666 54.864 1.00 46.12 437 PRO A CA 1
ATOM 3585 C C . PRO A 1 437 ? 13.895 57.443 54.076 1.00 46.12 437 PRO A C 1
ATOM 3587 O O . PRO A 1 437 ? 13.336 56.350 54.142 1.00 46.12 437 PRO A O 1
ATOM 3590 N N . GLU A 1 438 ? 15.031 57.624 53.378 1.00 38.62 438 GLU A N 1
ATOM 3591 C CA . GLU A 1 438 ? 15.858 56.548 52.775 1.00 38.62 438 GLU A CA 1
ATOM 3592 C C . GLU A 1 438 ? 16.892 55.930 53.766 1.00 38.62 438 GLU A C 1
ATOM 3594 O O . GLU A 1 438 ? 16.823 56.220 54.964 1.00 38.62 438 GLU A O 1
ATOM 3599 N N . PRO A 1 439 ? 17.865 55.094 53.307 1.00 47.44 439 PRO A N 1
ATOM 3600 C CA . PRO A 1 439 ? 19.149 55.684 52.860 1.00 47.44 439 PRO A CA 1
ATOM 3601 C C . PRO A 1 439 ? 19.913 54.990 51.688 1.00 47.44 439 PRO A C 1
ATOM 3603 O O . PRO A 1 439 ? 20.477 53.912 51.855 1.00 47.44 439 PRO A O 1
ATOM 3606 N N . SER A 1 440 ? 20.085 55.706 50.564 1.00 34.69 440 SER A N 1
ATOM 3607 C CA . SER A 1 440 ? 21.358 55.982 49.841 1.00 34.69 440 SER A CA 1
ATOM 3608 C C . SER A 1 440 ? 22.400 54.885 49.478 1.00 34.69 440 SER A C 1
ATOM 3610 O O . SER A 1 440 ? 22.940 54.217 50.360 1.00 34.69 440 SER A O 1
ATOM 3612 N N . ARG A 1 441 ? 22.870 54.907 48.207 1.00 33.16 441 ARG A N 1
ATOM 3613 C CA . ARG A 1 441 ? 24.293 54.851 47.720 1.00 33.16 441 ARG A CA 1
ATOM 3614 C C . ARG A 1 441 ? 24.317 54.812 46.166 1.00 33.16 441 ARG A C 1
ATOM 3616 O O . ARG A 1 441 ? 23.806 53.871 45.583 1.00 33.16 441 ARG A O 1
ATOM 3623 N N . SER A 1 442 ? 24.675 55.891 45.447 1.00 36.16 442 SER A N 1
ATOM 3624 C CA . SER A 1 442 ? 26.036 56.261 44.957 1.00 36.16 442 SER A CA 1
ATOM 3625 C C . SER A 1 442 ? 26.639 55.292 43.902 1.00 36.16 442 SER A C 1
ATOM 3627 O O . SER A 1 442 ? 26.708 54.108 44.201 1.00 36.16 442 SER A O 1
ATOM 3629 N N . ARG A 1 443 ? 27.197 55.691 42.735 1.00 34.66 443 ARG A N 1
ATOM 3630 C CA . ARG A 1 443 ? 27.530 57.027 42.159 1.00 34.66 443 ARG A CA 1
ATOM 3631 C C . ARG A 1 443 ? 28.005 56.887 40.676 1.00 34.66 443 ARG A C 1
ATOM 3633 O O . ARG A 1 443 ? 28.775 55.966 40.451 1.00 34.66 443 ARG A O 1
ATOM 3640 N N . SER A 1 444 ? 27.704 57.849 39.770 1.00 35.16 444 SER A N 1
ATOM 3641 C CA . SER A 1 444 ? 28.492 58.265 38.545 1.00 35.16 444 SER A CA 1
ATOM 3642 C C . SER A 1 444 ? 28.856 57.210 37.442 1.00 35.16 444 SER A C 1
ATOM 3644 O O . SER A 1 444 ? 28.940 56.033 37.743 1.00 35.16 444 SER A O 1
ATOM 3646 N N . THR A 1 445 ? 29.101 57.484 36.139 1.00 33.53 445 THR A N 1
ATOM 3647 C CA . THR A 1 445 ? 29.129 58.695 35.258 1.00 33.53 445 THR A CA 1
ATOM 3648 C C . THR A 1 445 ? 28.991 58.307 33.755 1.00 33.53 445 THR A C 1
ATOM 3650 O O . THR A 1 445 ? 29.225 57.156 33.403 1.00 33.53 445 THR A O 1
ATOM 3653 N N . SER A 1 446 ? 28.658 59.266 32.874 1.00 34.09 446 SER A N 1
ATOM 3654 C CA . SER A 1 446 ? 28.593 59.183 31.380 1.00 34.09 446 SER A CA 1
ATOM 3655 C C . SER A 1 446 ? 29.966 59.490 30.697 1.00 34.09 446 SER A C 1
ATOM 3657 O O . SER A 1 446 ? 30.905 59.705 31.466 1.00 34.09 446 SER A O 1
ATOM 3659 N N . PRO A 1 447 ? 30.147 59.643 29.344 1.00 44.22 447 PRO A N 1
ATOM 3660 C CA . PRO A 1 447 ? 29.247 59.497 28.169 1.00 44.22 447 PRO A CA 1
ATOM 3661 C C . PRO A 1 447 ? 29.857 58.762 26.913 1.00 44.22 447 PRO A C 1
ATOM 3663 O O . PRO A 1 447 ? 30.899 58.123 26.989 1.00 44.22 447 PRO A O 1
ATOM 3666 N N . VAL A 1 448 ? 29.184 58.871 25.748 1.00 36.00 448 VAL A N 1
ATOM 3667 C CA . VAL A 1 448 ? 29.575 58.491 24.346 1.00 36.00 448 VAL A CA 1
ATOM 3668 C C . VAL A 1 448 ? 30.644 59.452 23.727 1.00 36.00 448 VAL A C 1
ATOM 3670 O O . VAL A 1 448 ? 30.831 60.496 24.357 1.00 36.00 448 VAL A O 1
ATOM 3673 N N . PRO A 1 449 ? 31.318 59.226 22.545 1.00 43.31 449 PRO A N 1
ATOM 3674 C CA . PRO A 1 449 ? 30.796 58.637 21.282 1.00 43.31 449 PRO A CA 1
ATOM 3675 C C . PRO A 1 449 ? 31.747 57.801 20.354 1.00 43.31 449 PRO A C 1
ATOM 3677 O O . PRO A 1 449 ? 32.896 57.514 20.659 1.00 43.31 449 PRO A O 1
ATOM 3680 N N . ALA A 1 450 ? 31.189 57.434 19.189 1.00 32.06 450 ALA A N 1
ATOM 3681 C CA . ALA A 1 450 ? 31.634 56.564 18.082 1.00 32.06 450 ALA A CA 1
ATOM 3682 C C . ALA A 1 450 ? 32.953 56.854 17.314 1.00 32.06 450 ALA A C 1
ATOM 3684 O O . ALA A 1 450 ? 33.386 58.004 17.242 1.00 32.06 450 ALA A O 1
ATOM 3685 N N . LYS A 1 451 ? 33.435 55.837 16.557 1.00 34.84 451 LYS A N 1
ATOM 3686 C CA . LYS A 1 451 ? 33.767 55.905 15.102 1.00 34.84 451 LYS A CA 1
ATOM 3687 C C . LYS A 1 451 ? 34.045 54.520 14.459 1.00 34.84 451 LYS A C 1
ATOM 3689 O O . LYS A 1 451 ? 34.036 53.514 15.159 1.00 34.84 451 LYS A O 1
ATOM 3694 N N . ASN A 1 452 ? 34.213 54.498 13.128 1.00 30.56 452 ASN A N 1
ATOM 3695 C CA . ASN A 1 452 ? 34.400 53.315 12.262 1.00 30.56 452 ASN A CA 1
ATOM 3696 C C . ASN A 1 452 ? 35.888 53.038 11.923 1.00 30.56 452 ASN A C 1
ATOM 3698 O O . ASN A 1 452 ? 36.735 53.878 12.219 1.00 30.56 452 ASN A O 1
ATOM 3702 N N . ALA A 1 453 ? 36.096 51.962 11.144 1.00 32.19 453 ALA A N 1
ATOM 3703 C CA . ALA A 1 453 ? 37.173 51.706 10.170 1.00 32.19 453 ALA A CA 1
ATOM 3704 C C . ALA A 1 453 ? 38.373 50.825 10.604 1.00 32.19 453 ALA A C 1
ATOM 3706 O O . ALA A 1 453 ? 39.300 51.291 11.255 1.00 32.19 453 ALA A O 1
ATOM 3707 N N . ASP A 1 454 ? 38.295 49.564 10.158 1.00 32.75 454 ASP A N 1
ATOM 3708 C CA . ASP A 1 454 ? 39.222 48.889 9.226 1.00 32.75 454 ASP A CA 1
ATOM 3709 C C . ASP A 1 454 ? 40.660 48.447 9.616 1.00 32.75 454 ASP A C 1
ATOM 3711 O O . ASP A 1 454 ? 41.359 49.038 10.430 1.00 32.75 454 ASP A O 1
ATOM 3715 N N . ASP A 1 455 ? 41.048 47.366 8.924 1.00 32.34 455 ASP A N 1
ATOM 3716 C CA . ASP A 1 455 ? 42.376 46.825 8.584 1.00 32.34 455 ASP A CA 1
ATOM 3717 C C . ASP A 1 455 ? 43.331 46.133 9.600 1.00 32.34 455 ASP A C 1
ATOM 3719 O O . ASP A 1 455 ? 44.040 46.740 10.395 1.00 32.34 455 ASP A O 1
ATOM 3723 N N . ALA A 1 456 ? 43.457 44.815 9.345 1.00 31.23 456 ALA A N 1
ATOM 3724 C CA . ALA A 1 456 ? 44.697 44.075 9.036 1.00 31.23 456 ALA A CA 1
ATOM 3725 C C . ALA A 1 456 ? 45.608 43.468 10.140 1.00 31.23 456 ALA A C 1
ATOM 3727 O O . ALA A 1 456 ? 46.161 44.159 10.982 1.00 31.23 456 ALA A O 1
ATOM 3728 N N . GLU A 1 457 ? 45.877 42.158 9.948 1.00 31.86 457 GLU A N 1
ATOM 3729 C CA . GLU A 1 457 ? 47.132 41.416 10.241 1.00 31.86 457 GLU A CA 1
ATOM 3730 C C . GLU A 1 457 ? 47.652 41.284 11.702 1.00 31.86 457 GLU A C 1
ATOM 3732 O O . GLU A 1 457 ? 47.358 42.090 12.571 1.00 31.86 457 GLU A O 1
ATOM 3737 N N . SER A 1 458 ? 48.454 40.274 12.093 1.00 31.06 458 SER A N 1
ATOM 3738 C CA . SER A 1 458 ? 48.768 38.918 11.567 1.00 31.06 458 SER A CA 1
ATOM 3739 C C . SER A 1 458 ? 49.505 38.086 12.666 1.00 31.06 458 SER A C 1
ATOM 3741 O O . SER A 1 458 ? 49.567 38.523 13.812 1.00 31.06 458 SER A O 1
ATOM 3743 N N . ILE A 1 459 ? 50.079 36.909 12.330 1.00 35.75 459 ILE A N 1
ATOM 3744 C CA . ILE A 1 459 ? 51.102 36.134 13.102 1.00 35.75 459 ILE A CA 1
ATOM 3745 C C . ILE A 1 459 ? 50.611 35.512 14.441 1.00 35.75 459 ILE A C 1
ATOM 3747 O O . ILE A 1 459 ? 50.411 36.179 15.447 1.00 35.75 459 ILE A O 1
ATOM 3751 N N . GLU A 1 460 ? 50.282 34.214 14.515 1.00 31.27 460 GLU A N 1
ATOM 3752 C CA . GLU A 1 460 ? 51.142 32.998 14.507 1.00 31.27 460 GLU A CA 1
ATOM 3753 C C . GLU A 1 460 ? 51.959 32.721 15.800 1.00 31.27 460 GLU A C 1
ATOM 3755 O O . GLU A 1 460 ? 53.093 33.171 15.933 1.00 31.27 460 GLU A O 1
ATOM 3760 N N . LYS A 1 461 ? 51.444 31.825 16.672 1.00 35.94 461 LYS A N 1
ATOM 3761 C CA . LYS A 1 461 ? 52.194 30.851 17.519 1.00 35.94 461 LYS A CA 1
ATOM 3762 C C . LYS A 1 461 ? 51.289 29.622 17.765 1.00 35.94 461 LYS A C 1
ATOM 3764 O O . LYS A 1 461 ? 50.173 29.824 18.222 1.00 35.94 461 LYS A O 1
ATOM 3769 N N . ARG A 1 462 ? 51.576 28.341 17.467 1.00 30.50 462 ARG A N 1
ATOM 3770 C CA . ARG A 1 462 ? 52.745 27.568 16.966 1.00 30.50 462 ARG A CA 1
ATOM 3771 C C . ARG A 1 462 ? 53.616 26.818 18.002 1.00 30.50 462 ARG A C 1
ATOM 3773 O O . ARG A 1 462 ? 54.794 27.114 18.170 1.00 30.50 462 ARG A O 1
ATOM 3780 N N . SER A 1 463 ? 53.064 25.739 18.560 1.00 36.59 463 SER A N 1
ATOM 3781 C CA . SER A 1 463 ? 53.756 24.595 19.205 1.00 36.59 463 SER A CA 1
ATOM 3782 C C . SER A 1 463 ? 52.756 23.410 19.229 1.00 36.59 463 SER A C 1
ATOM 3784 O O . SER A 1 463 ? 51.601 23.637 19.563 1.00 36.59 463 SER A O 1
ATOM 3786 N N . ARG A 1 464 ? 52.991 22.154 18.791 1.00 35.34 464 ARG A N 1
ATOM 3787 C CA . ARG A 1 464 ? 54.190 21.289 18.617 1.00 35.34 464 ARG A CA 1
ATOM 3788 C C . ARG A 1 464 ? 54.958 21.123 19.938 1.00 35.34 464 ARG A C 1
ATOM 3790 O O . ARG A 1 464 ? 55.409 22.111 20.489 1.00 35.34 464 ARG A O 1
ATOM 3797 N N . SER A 1 465 ? 55.192 19.928 20.485 1.00 38.00 465 SER A N 1
ATOM 3798 C CA . SER A 1 465 ? 55.509 18.619 19.867 1.00 38.00 465 SER A CA 1
ATOM 3799 C C . SER A 1 465 ? 55.299 17.475 20.913 1.00 38.00 465 SER A C 1
ATOM 3801 O O . SER A 1 465 ? 54.665 17.751 21.922 1.00 38.00 465 SER A O 1
ATOM 3803 N N . ARG A 1 466 ? 55.730 16.201 20.797 1.00 36.28 466 ARG A N 1
ATOM 3804 C CA . ARG A 1 466 ? 56.712 15.521 19.917 1.00 36.28 466 ARG A CA 1
ATOM 3805 C C . ARG A 1 466 ? 56.473 13.997 19.878 1.00 36.28 466 ARG A C 1
ATOM 3807 O O . ARG A 1 466 ? 55.752 13.467 20.712 1.00 36.28 466 ARG A O 1
ATOM 3814 N N . SER A 1 467 ? 57.117 13.310 18.934 1.00 37.03 467 SER A N 1
ATOM 3815 C CA . SER A 1 467 ? 57.000 11.865 18.665 1.00 37.03 467 SER A CA 1
ATOM 3816 C C . SER A 1 467 ? 58.356 11.143 18.690 1.00 37.03 467 SER A C 1
ATOM 3818 O O . SER A 1 467 ? 59.357 11.734 18.285 1.00 37.03 467 SER A O 1
ATOM 3820 N N . ALA A 1 468 ? 58.362 9.858 19.063 1.00 37.16 468 ALA A N 1
ATOM 3821 C CA . ALA A 1 468 ? 59.453 8.882 18.904 1.00 37.16 468 ALA A CA 1
ATOM 3822 C C . ALA A 1 468 ? 58.880 7.451 19.101 1.00 37.16 468 ALA A C 1
ATOM 3824 O O . ALA A 1 468 ? 57.922 7.315 19.854 1.00 37.16 468 ALA A O 1
ATOM 3825 N N . SER A 1 469 ? 59.379 6.364 18.495 1.00 35.66 469 SER A N 1
ATOM 3826 C CA . SER A 1 469 ? 60.333 6.218 17.375 1.00 35.66 469 SER A CA 1
ATOM 3827 C C . SER A 1 469 ? 60.379 4.762 16.860 1.00 35.66 469 SER A C 1
ATOM 3829 O O . SER A 1 469 ? 60.392 3.855 17.678 1.00 35.66 469 SER A O 1
ATOM 3831 N N . VAL A 1 470 ? 60.494 4.595 15.532 1.00 41.41 470 VAL A N 1
ATOM 3832 C CA . VAL A 1 470 ? 61.205 3.535 14.760 1.00 41.41 470 VAL A CA 1
ATOM 3833 C C . VAL A 1 470 ? 61.121 2.051 15.196 1.00 41.41 470 VAL A C 1
ATOM 3835 O O . VAL A 1 470 ? 61.586 1.669 16.262 1.00 41.41 470 VAL A O 1
ATOM 3838 N N . GLY A 1 471 ? 60.725 1.190 14.248 1.00 32.38 471 GLY A N 1
ATOM 3839 C CA . GLY A 1 471 ? 61.014 -0.254 14.213 1.00 32.38 471 GLY A CA 1
ATOM 3840 C C . GLY A 1 471 ? 60.767 -0.810 12.800 1.00 32.38 471 GLY A C 1
ATOM 3841 O O . GLY A 1 471 ? 59.767 -0.446 12.187 1.00 32.38 471 GLY A O 1
ATOM 3842 N N . SER A 1 472 ? 61.681 -1.618 12.252 1.00 41.09 472 SER A N 1
ATOM 3843 C CA . SER A 1 472 ? 61.698 -2.049 10.835 1.00 41.09 472 SER A CA 1
ATOM 3844 C C . SER A 1 472 ? 61.999 -3.550 10.657 1.00 41.09 472 SER A C 1
ATOM 3846 O O . SER A 1 472 ? 62.292 -4.225 11.637 1.00 41.09 472 SER A O 1
ATOM 3848 N N . GLU A 1 473 ? 62.003 -4.013 9.393 1.00 45.50 473 GLU A N 1
ATOM 3849 C CA . GLU A 1 473 ? 62.149 -5.407 8.898 1.00 45.50 473 GLU A CA 1
ATOM 3850 C C . GLU A 1 473 ? 60.832 -6.240 8.879 1.00 45.50 473 GLU A C 1
ATOM 3852 O O . GLU A 1 473 ? 59.959 -6.014 9.710 1.00 45.50 473 GLU A O 1
ATOM 3857 N N . LYS A 1 474 ? 60.575 -7.193 7.954 1.00 51.53 474 LYS A N 1
ATOM 3858 C CA . LYS A 1 474 ? 61.434 -7.935 6.992 1.00 51.53 474 LYS A CA 1
ATOM 3859 C C . LYS A 1 474 ? 60.811 -8.090 5.589 1.00 51.53 474 LYS A C 1
ATOM 3861 O O . LYS A 1 474 ? 59.592 -8.151 5.489 1.00 51.53 474 LYS A O 1
ATOM 3866 N N . ASN A 1 475 ? 61.709 -8.236 4.603 1.00 51.91 475 ASN A N 1
ATOM 3867 C CA . ASN A 1 475 ? 61.597 -8.847 3.260 1.00 51.91 475 ASN A CA 1
ATOM 3868 C C . ASN A 1 475 ? 60.241 -8.793 2.535 1.00 51.91 475 ASN A C 1
ATOM 3870 O O . ASN A 1 475 ? 59.445 -9.737 2.730 1.00 51.91 475 ASN A O 1
#

Sequence (475 aa):
MTEINYEKAHLHWSSVTSNVDGMLGGFEQLHSTDINTSKQLLDYLIKKQLLTKFEHALDCASGIGRITKYLLLPKFNFVDMFIEQSKEYIGTEGNSRVQNKFVESLHTFKPNSKFYDLIWIQWVTGQLSDDDLTNFLRRCKKGLTKNGCIIIKDNVTSRDEERIFDECDSSWTRPSHELRPLIEAADLNIVLERKQLFFPKNNFPSILSQFSPKSKKEKMTMSRVYIGNLSSRVTDRELEHFFRGFGKIRDVMLKNGFGFVEFDDHRDAEDAVYELNGRELCGHRVVVEISHRSQQQQQYRSGMRSRDGRVNGRFPPPRETRHRMRVTNLSTRFSWQDLKDMMRDAGEVTYADAHKRVRNEALVCFATHDDLRRAMDRFQGKEINGRRIKLIDDSYNGGGRRSYTRSRSRSPRSRSRSRSYSNDRRSTSARSRSPPPEPSRSRSTSPVPAKNADDAESIEKRSRSRSASVGSEKN

Radius of gyration: 37.91 Å; Cα contacts (8 Å, |Δi|>4): 724; chains: 1; bounding box: 113×89×88 Å

InterPro domains:
  IPR000504 RNA recognition motif domain [PF00076] (225-286)
  IPR000504 RNA recognition motif domain [PF00076] (327-390)
  IPR000504 RNA recognition motif domain [PS50102] (223-293)
  IPR000504 RNA recognition motif domain [PS50102] (323-391)
  IPR000504 RNA recognition motif domain [SM00360] (224-289)
  IPR000504 RNA recognition motif domain [SM00360] (324-392)
  IPR008576 Alpha-N-methyltransferase NTM1 [PF05891] (3-205)
  IPR012677 Nucleotide-binding alpha-beta plait domain superfamily [G3DSA:3.30.70.330] (212-307)
  IPR012677 Nucleotide-binding alpha-beta plait domain superfamily [G3DSA:3.30.70.330] (323-394)
  IPR029063 S-adenosyl-L-methionine-dependent methyltransferase superfamily [G3DSA:3.40.50.150] (2-209)
  IPR029063 S-adenosyl-L-methionine-dependent methyltransferase superfamily [SSF53335] (4-203)
  IPR035979 RNA-binding domain superfamily [SSF54928] (223-391)
  IPR050374 RRT5/SRSF/Splicing Factor SR [PTHR23003] (216-458)

pLDDT: mean 73.74, std 22.38, range [27.69, 98.25]

Secondary structure (DSSP, 8-state):
-----HHHHHHHHHHS-SSTTGGGTS-GGGHHHHHHHHHHHHHHHHHTTS----SEEEEET-TTTHHIIIIITTT-SEEEEE-SS-SSTTHHHHHHHEEEEE-S-TTT--PPTTTEEEEEEES-GGGS-HHHHHHHHHHHHHHEEEEEEEEEEE-EE-TTS--EEETTTTEEEEEHHHHHHHHHHTTEEEEEEEEPPS--TTS---EEEEEEE-----STTTSEEEEES--TT--HHHHHHHTBTTB-EEEEEEETTEEEEEESSSHHHHHHHHHHTT-EETTEE-EEEE----GGGGGGSS-----------SSPPP---S-EEEEES--TTS-HHHHHHHGGGTS-EEEEEESSSSTT-EEEEESSHHHHHHHHHHHTT-EETTEE-EEEE-GGG------------------------------------------------------------------------------

Foldseek 3Di:
DQDFDLVLLVVLLLPFDQDQCSVVVNPSVCLVLVLVVLQVVVVVCCVVVLQPDAAEEEEEPCENVSCLQRPRVVGHQAYEYEYPDDPPSSHPSSNVRYDYYDDDDLLPDAADFQAHLEYEAEACCQNADLVSSLVSLLRVLRNHHDSGKYKYWYFADDQPDAWDADPNNRTIRHHPVSVVVSCVSSQKDWPDKDWRPDDPPPGGTIIITMIHHNDPPPVQFQQKKKKAQDDQPDDQVLVCVLLPPLAAWDDWADDRGMIMTGGPDNRSLVVSQVPQAQDDRPRTGMHMDTDGDDPVVPVPPPDPPDDDDDDDDPDDQQDQDLFKKKKAQADPVQFQVNVCVVLVVLAAWSDKGAPPVHHRMIMTGHPDNSSSVSSCVPQAQDDDPNTGMHMDGCSVVPDDDPPPCVDPDPDDDDDDDDDDDDDDDDDDDDDDDDDDDDDDDDDDDDDDDDDDDDDDDDDDDDDDDDDDDDDDDDD

Mean predicted aligned error: 21.48 Å

Solvent-accessible surface area (backbone atoms only — not comparable to full-atom values): 28551 Å² total; per-residue (Å²): 131,94,74,70,45,66,66,58,24,50,55,39,62,72,68,47,55,87,49,70,33,46,77,46,76,78,40,47,88,48,50,67,59,52,51,53,52,53,47,55,48,51,55,48,34,44,76,66,64,63,41,82,65,45,57,28,33,34,32,49,74,30,41,51,28,66,56,44,52,75,56,42,61,81,65,24,68,29,34,32,37,25,42,86,41,73,83,61,79,41,39,72,75,43,54,76,30,40,80,50,76,42,81,75,57,66,73,76,55,74,55,60,73,49,56,24,29,33,38,41,38,48,75,47,71,33,71,38,50,74,65,39,43,21,52,29,44,41,32,50,57,48,9,32,26,95,66,20,30,43,34,42,40,33,56,22,40,53,90,91,44,69,66,45,75,42,82,80,53,35,28,41,38,38,14,61,80,60,54,49,56,36,44,45,74,26,48,37,36,83,76,46,75,42,73,56,76,93,67,63,96,89,55,68,54,30,38,41,34,37,31,35,66,53,68,80,79,68,72,83,54,48,13,25,32,31,34,36,54,39,40,92,79,71,47,68,68,57,50,56,57,72,51,59,84,48,55,55,78,74,49,76,48,76,50,96,39,30,35,36,42,29,38,73,49,46,62,33,30,51,54,41,30,69,76,45,42,61,41,74,50,91,91,26,59,25,44,39,42,76,39,67,68,66,77,78,71,69,76,79,78,73,91,84,92,73,94,79,90,81,92,77,77,93,65,81,77,77,49,84,46,65,32,26,36,37,38,32,56,41,39,90,90,56,50,32,60,60,51,45,57,62,49,44,85,34,32,60,65,44,32,58,41,44,44,84,88,43,81,35,26,32,42,39,16,21,75,41,61,64,26,44,50,42,36,46,77,74,49,52,61,41,72,44,92,94,28,55,25,44,64,43,85,41,40,86,71,72,71,76,82,78,76,81,74,79,75,78,81,80,80,84,86,78,90,77,89,82,88,88,82,91,88,83,91,87,83,83,91,86,83,90,84,90,86,89,84,87,85,90,82,89,80,92,85,88,86,88,87,91,88,87,83,87,85,83,89,79,88,92,87,93,74,87,88,88,87,86,79,91,87,83,89,82,136

Nearest PDB structures (foldseek):
  7d8d-assembly1_A  TM=9.302E-01  e=2.730E-23  Saccharomyces cerevisiae
  7qdd-assembly1_B  TM=8.890E-01  e=1.005E-06  Saccharomyces cerevisiae S288C
  3ou2-assembly1_A  TM=7.279E-01  e=2.855E-09  Streptomyces luridus
  2dnp-assembly1_A  TM=7.866E-01  e=1.840E-06  Homo sapiens
  6kor-assembly1_A  TM=4.056E-01  e=1.153E-09  Homo sapiens